Protein AF-A0A081CG62-F1 (afdb_monomer_lite)

InterPro domains:
  IPR000890 Aliphatic acid kinase, short-chain [PF00871] (14-369)
  IPR000890 Aliphatic acid kinase, short-chain [PR00471] (14-25)
  IPR000890 Aliphatic acid kinase, short-chain [PR00471] (187-200)
  IPR000890 Aliphatic acid kinase, short-chain [PR00471] (217-238)
  IPR000890 Aliphatic acid kinase, short-chain [PR00471] (344-360)
  IPR000890 Aliphatic acid kinase, short-chain [PTHR21060] (13-370)
  IPR004372 Acetate/propionate kinase [MF_00020] (1-429)
  IPR019587 Polyketide cyclase/dehydrase [PF10604] (436-576)
  IPR023393 START-like domain superfamily [G3DSA:3.30.530.20] (421-578)
  IPR023865 Aliphatic acid kinase, short-chain, conserved site [PS01075] (14-25)
  IPR023865 Aliphatic acid kinase, short-chain, conserved site [PS01076] (217-234)
  IPR043129 ATPase, nucleotide binding domain [SSF53067] (13-209)
  IPR043129 ATPase, nucleotide binding domain [SSF53067] (185-369)

Secondary structure (DSSP, 8-state):
--STTSS--PPPEEEEEEE-SSEEEEEEEETTTTEEEEEEEEEEETTEEEEEEEETTEEEEEEE--SS--HHHHHHHHHHHHHHS---EEEEEEEES--TT--S-EEE-SS-HHHHHHHHHHHHHSHHHHHHHHHHHHHHHH-GGGTT-EEEEEETTGGGGG--HHHHB-S--HHHHTT-SGGG--SB---S-HHHHHHHHHHHHHHHTS-GGG--EEEEE-SSS-EEEEEETTEEEEES--SSTTSSS--SS---S--TTGGGGSTTTT-B-TTS-BHHHHHHHHS-HHHHHHS-S-HHHHHHHTTS-SHHHHHHHHHHHHHHHHHHHHHHHHHHHHGGGT--SEEEEEHHHHHH-HHHHHHHHHHTTTSTT--S-TT--S-S------SSTTS--S-----EEE----S---TT----------------TTEEEEEEEESS-HHHHHHHHH-TTTHHHH-TTEEEEE-SS-STTPBPEEEE--TTS--EEE-PEEEEEETTEEEEEEEGGG-TTTSEEEEEEEEEEETTEEEEEEEEEEESTTHHHHHHHS-HHHHHHHHHHHHHHHHHHHHHHHTT-

Sequence (581 aa):
MQAEKSEKEGAAHVLCLNAGSSSLKFKVYATPELHTVLGGSVKLSDSGAKVCIRGESGVYEEEQEWDAISPGVLEHILAMMKRFEEVDIRTVVHRVVHGAHLSSGVAITKEDQHHLQTLEWLARFAPLHNGVSVSLIRACLASSLLRDCENVCCFDTHFHATIDEVRGRYLLDRGLAGSALPGGMEMRRWGFHGLSYEAVLHTLPAVLGRERAEVNAILCHLGAGSSVCAVVQGRSWDTSMGLTPLEGLPGATRSGTVDPVLVMHIPRANERQPSGVTHAEEVLNQHSGFKAVAGTSDFRTLVERRKTDSSEGKSAKLAFDMYVDRLVGFLGSYAAKMSARGGVHAVVFTGGIGEASHELHVALAHALDLSPLAPADIATKAREGCRQLGRGGLGLDESGSVPWLGCAYKLAPSPFDPVCETTTMSNANHPANRVISTSIDIAAPIEVVRSVLLDFASYPDWASFVTSISTSNLAVGSKLSVRIEPPGGTAMTMTPTVVLLDDRGFGWQGHLANWPGLFDGRHLFLLHQDADGTRLEHREEFGGVLYTPLMGWLGMGAKTKNGFEAFNQAIKSRAEEVARK

Foldseek 3Di:
DVPVPPPPPPFEKEKEWDDAWFKIWIWIATPDVRATAKTWMWGQDPQAIWTWIQGPLGIDIDGDRDPGQALVVVVVVLVVVVVSDVHNYAEYEFEAAAQAVPQFKDWDAPPNVLSLVLLVLVCLVCVNGRVNRSRNLVSLRVDPSNVNHTYIYDYQLNLVPPADPVQWFDPDDPCQQCPPGPSRGGQTFRAGPSVVLVLCLVPVCVLLVHDLQQAFAWEWAAAQQTKIFTDARNGTHHIQGIPDSQAAFFALQAAHDDDPCVCVVPVQQQDADPSRDGPSNCCRRHVHALCVQQVGSDLVVLVVLCVDPDPSVVSSVVRLVSRLVRVLVVVQVSQVVCVVRVGHQAYEFHHPCRQPPPVSVLSNLVVCCVDLARAPDNPDDDDDDPDSDDPPPVVDDDDGHHHYGHPPPDPPCRSNDDPDDDDDDDDDDDPPPFKQKDKDFAQFALVLLVVLVPPQVCCVVQVVFWPGWDWPDDDQQTWIWTWGHPVPDDIDTWTWGWHDDDSQWTWTKTDVVNDPQAKIKTWIWGWDDDPRHIMTMTMIGIGHDCSCCVCPVVVVSVVVNVSVVSNNVSSRVNSNVVRVD

Structure (mmCIF, N/CA/C/O backbone):
data_AF-A0A081CG62-F1
#
_entry.id   AF-A0A081CG62-F1
#
loop_
_atom_site.group_PDB
_atom_site.id
_atom_site.type_symbol
_atom_site.label_atom_id
_atom_site.label_alt_id
_atom_site.label_comp_id
_atom_site.label_asym_id
_atom_site.label_entity_id
_atom_site.label_seq_id
_atom_site.pdbx_PDB_ins_code
_atom_site.Cartn_x
_atom_site.Cartn_y
_atom_site.Cartn_z
_atom_site.occupancy
_atom_site.B_iso_or_equiv
_atom_site.auth_seq_id
_atom_site.auth_comp_id
_atom_site.auth_asym_id
_atom_site.auth_atom_id
_atom_site.pdbx_PDB_model_num
ATOM 1 N N . MET A 1 1 ? -50.302 -0.796 20.500 1.00 40.62 1 MET A N 1
ATOM 2 C CA . MET A 1 1 ? -49.456 -0.543 21.696 1.00 40.62 1 MET A CA 1
ATOM 3 C C . MET A 1 1 ? -48.314 -1.534 21.963 1.00 40.62 1 MET A C 1
ATOM 5 O O . MET A 1 1 ? -47.361 -1.090 22.586 1.00 40.62 1 MET A O 1
ATOM 9 N N . GLN A 1 2 ? -48.324 -2.811 21.535 1.00 32.75 2 GLN A N 1
ATOM 10 C CA . GLN A 1 2 ? -47.098 -3.654 21.575 1.00 32.75 2 GLN A CA 1
ATOM 11 C C . GLN A 1 2 ? -46.465 -3.932 20.196 1.00 32.75 2 GLN A C 1
ATOM 13 O O . GLN A 1 2 ? -45.308 -4.326 20.151 1.00 32.75 2 GLN A O 1
ATOM 18 N N . ALA A 1 3 ? -47.168 -3.662 19.089 1.00 32.75 3 ALA A N 1
ATOM 19 C CA . ALA A 1 3 ? -46.655 -3.866 17.727 1.00 32.75 3 ALA A CA 1
ATOM 20 C C . ALA A 1 3 ? -45.865 -2.670 17.144 1.00 32.75 3 ALA A C 1
ATOM 22 O O . ALA A 1 3 ? -45.115 -2.844 16.200 1.00 32.75 3 ALA A O 1
ATOM 23 N N . GLU A 1 4 ? -45.985 -1.467 17.715 1.00 33.16 4 GLU A N 1
ATOM 24 C CA . GLU A 1 4 ? -45.335 -0.235 17.206 1.00 33.16 4 GLU A CA 1
ATOM 25 C C . GLU A 1 4 ? -43.985 0.055 17.893 1.00 33.16 4 GLU A C 1
ATOM 27 O O . GLU A 1 4 ? -43.489 1.179 17.866 1.00 33.16 4 GLU A O 1
ATOM 32 N N . LYS A 1 5 ? -43.413 -0.936 18.592 1.00 31.22 5 LYS A N 1
ATOM 33 C CA . LYS A 1 5 ? -42.205 -0.758 19.418 1.00 31.22 5 LYS A CA 1
ATOM 34 C C . LYS A 1 5 ? -40.966 -1.511 18.922 1.00 31.22 5 LYS A C 1
ATOM 36 O O . LYS A 1 5 ? -39.942 -1.432 19.591 1.00 31.22 5 LYS A O 1
ATOM 41 N N . SER A 1 6 ? -41.045 -2.196 17.777 1.00 34.78 6 SER A N 1
ATOM 42 C CA . SER A 1 6 ? -39.924 -2.927 17.157 1.00 34.78 6 SER A CA 1
ATOM 43 C C . SER A 1 6 ? -39.394 -2.306 15.855 1.00 34.78 6 SER A C 1
ATOM 45 O O . SER A 1 6 ? -38.495 -2.873 15.255 1.00 34.78 6 SER A O 1
ATOM 47 N N . GLU A 1 7 ? -39.910 -1.152 15.416 1.00 33.97 7 GLU A N 1
ATOM 48 C CA . GLU A 1 7 ? -39.458 -0.456 14.188 1.00 33.97 7 GLU A CA 1
ATOM 49 C C . GLU A 1 7 ? -38.593 0.790 14.483 1.00 33.97 7 GLU A C 1
ATOM 51 O O . GLU A 1 7 ? -38.465 1.694 13.661 1.00 33.97 7 GLU A O 1
ATOM 56 N N . LYS A 1 8 ? -37.999 0.858 15.684 1.00 35.78 8 LYS A N 1
ATOM 57 C CA . LYS A 1 8 ? -37.011 1.881 16.079 1.00 35.78 8 LYS A CA 1
ATOM 58 C C . LYS A 1 8 ? -35.836 1.301 16.876 1.00 35.78 8 LYS A C 1
ATOM 60 O O . LYS A 1 8 ? -35.372 1.906 17.840 1.00 35.78 8 LYS A O 1
ATOM 65 N N . GLU A 1 9 ? -35.319 0.150 16.454 1.00 44.41 9 GLU A N 1
ATOM 66 C CA . GLU A 1 9 ? -33.879 -0.067 16.612 1.00 44.41 9 GLU A CA 1
ATOM 67 C C . GLU A 1 9 ? -33.196 0.839 15.582 1.00 44.41 9 GLU A C 1
ATOM 69 O O . GLU A 1 9 ? -33.335 0.638 14.377 1.00 44.41 9 GLU A O 1
ATOM 74 N N . GLY A 1 10 ? -32.569 1.921 16.054 1.00 53.75 10 GLY A N 1
ATOM 75 C CA . GLY A 1 10 ? -31.819 2.825 15.183 1.00 53.75 10 GLY A CA 1
ATOM 76 C C . GLY A 1 10 ? -30.677 2.073 14.504 1.00 53.75 10 GLY A C 1
ATOM 77 O O . GLY A 1 10 ? -30.112 1.154 15.098 1.00 53.75 10 GLY A O 1
ATOM 78 N N . ALA A 1 11 ? -30.344 2.453 13.268 1.00 65.25 11 ALA A N 1
ATOM 79 C CA . ALA A 1 11 ? -29.265 1.815 12.523 1.00 65.25 11 ALA A CA 1
ATOM 80 C C . ALA A 1 11 ? -27.976 1.817 13.362 1.00 65.25 11 ALA A C 1
ATOM 82 O O . ALA A 1 11 ? -27.499 2.870 13.788 1.00 65.25 11 ALA A O 1
ATOM 83 N N . ALA A 1 12 ? -27.424 0.634 13.629 1.00 89.38 12 ALA A N 1
ATOM 84 C CA . ALA A 1 12 ? -26.173 0.512 14.362 1.00 89.38 12 ALA A CA 1
ATOM 85 C C . ALA A 1 12 ? -25.003 0.861 13.434 1.00 89.38 12 ALA A C 1
ATOM 87 O O . ALA A 1 12 ? -24.984 0.469 12.263 1.00 89.38 12 ALA A O 1
ATOM 88 N N . HIS A 1 13 ? -24.016 1.586 13.955 1.00 94.00 13 HIS A N 1
ATOM 89 C CA . HIS A 1 13 ? -22.908 2.105 13.162 1.00 94.00 13 HIS A CA 1
ATOM 90 C C . HIS A 1 13 ? -21.556 1.483 13.535 1.00 94.00 13 HIS A C 1
ATOM 92 O O . HIS A 1 13 ? -21.246 1.264 14.710 1.00 94.00 13 HIS A O 1
ATOM 98 N N . VAL A 1 14 ? -20.714 1.275 12.520 1.00 95.50 14 VAL A N 1
ATOM 99 C CA . VAL A 1 14 ? -19.318 0.836 12.652 1.00 95.50 14 VAL A CA 1
ATOM 100 C C . VAL A 1 14 ? -18.387 2.004 12.342 1.00 95.50 14 VAL A C 1
ATOM 102 O O . VAL A 1 14 ? -18.371 2.501 11.217 1.00 95.50 14 VAL A O 1
ATOM 105 N N . LEU A 1 15 ? -17.583 2.425 13.318 1.00 96.06 15 LEU A N 1
ATOM 106 C CA . LEU A 1 15 ? -16.520 3.419 13.152 1.00 96.06 15 LEU A CA 1
ATOM 107 C C . LEU A 1 15 ? -15.195 2.721 12.827 1.00 96.06 15 LEU A C 1
ATOM 109 O O . LEU A 1 15 ? -14.608 2.070 13.684 1.00 96.06 15 LEU A O 1
ATOM 113 N N . CYS A 1 16 ? -14.675 2.891 11.616 1.00 96.06 16 CYS A N 1
ATOM 114 C CA . CYS A 1 16 ? -13.342 2.422 11.244 1.00 96.06 16 CYS A CA 1
ATOM 115 C C . CYS A 1 16 ? -12.298 3.526 11.461 1.00 96.06 16 CYS A C 1
ATOM 117 O O . CYS A 1 16 ? -12.430 4.611 10.895 1.00 96.06 16 CYS A O 1
ATOM 119 N N . LEU A 1 17 ? -11.237 3.234 12.217 1.00 96.12 17 LEU A N 1
ATOM 120 C CA . LEU A 1 17 ? -10.113 4.123 12.523 1.00 96.12 17 LEU A CA 1
ATOM 121 C C . LEU A 1 17 ? -8.812 3.625 11.880 1.00 96.12 17 LEU A C 1
ATOM 123 O O . LEU A 1 17 ? -8.411 2.469 12.028 1.00 96.12 17 LEU A O 1
ATOM 127 N N . ASN A 1 18 ? -8.105 4.532 11.207 1.00 93.00 18 ASN A N 1
ATOM 128 C CA . ASN A 1 18 ? -6.777 4.308 10.648 1.00 93.00 18 ASN A CA 1
ATOM 129 C C . ASN A 1 18 ? -5.833 5.420 11.120 1.00 93.00 18 ASN A C 1
ATOM 131 O O . ASN A 1 18 ? -5.829 6.526 10.573 1.00 93.00 18 ASN A O 1
ATOM 135 N N . ALA A 1 19 ? -5.057 5.115 12.159 1.00 91.38 19 ALA A N 1
ATOM 136 C CA . ALA A 1 19 ? -4.140 6.045 12.801 1.00 91.38 19 ALA A CA 1
ATOM 137 C C . ALA A 1 19 ? -2.700 5.865 12.295 1.00 91.38 19 ALA A C 1
ATOM 139 O O . ALA A 1 19 ? -2.172 4.753 12.258 1.00 91.38 19 ALA A O 1
ATOM 140 N N . GLY A 1 20 ? -2.052 6.972 11.949 1.00 86.31 20 GLY A N 1
ATOM 141 C CA . GLY A 1 20 ? -0.613 7.078 11.724 1.00 86.31 20 GLY A CA 1
ATOM 142 C C . GLY A 1 20 ? -0.034 8.259 12.504 1.00 86.31 20 GLY A C 1
ATOM 143 O O . GLY A 1 20 ? -0.771 9.032 13.110 1.00 86.31 20 GLY A O 1
ATOM 144 N N . SER A 1 21 ? 1.289 8.426 12.473 1.00 82.19 21 SER A N 1
ATOM 145 C CA . SER A 1 21 ? 1.975 9.508 13.200 1.00 82.19 21 SER A CA 1
ATOM 146 C C . SER A 1 21 ? 1.531 10.914 12.782 1.00 82.19 21 SER A C 1
ATOM 148 O O . SER A 1 21 ? 1.412 11.782 13.636 1.00 82.19 21 SER A O 1
ATOM 150 N N . SER A 1 22 ? 1.252 11.129 11.491 1.00 82.94 22 SER A N 1
ATOM 151 C CA . SER A 1 22 ? 0.883 12.436 10.921 1.00 82.94 22 SER A CA 1
ATOM 152 C C . SER A 1 22 ? -0.586 12.572 10.501 1.00 82.94 22 SER A C 1
ATOM 154 O O . SER A 1 22 ? -0.977 13.606 9.961 1.00 82.94 22 SER A O 1
ATOM 156 N N . SER A 1 23 ? -1.419 11.542 10.687 1.00 90.19 23 SER A N 1
ATOM 157 C CA . SER A 1 23 ? -2.851 11.636 10.369 1.00 90.19 23 SER A CA 1
ATOM 158 C C . SER A 1 23 ? -3.698 10.570 11.056 1.00 90.19 23 SER A C 1
ATOM 160 O O . SER A 1 23 ? -3.261 9.435 11.244 1.00 90.19 23 SER A O 1
ATOM 162 N N . LEU A 1 24 ? -4.945 10.925 11.355 1.00 94.56 24 LEU A N 1
ATOM 163 C CA . LEU A 1 24 ? -6.008 10.003 11.747 1.00 94.56 24 LEU A CA 1
ATOM 164 C C . LEU A 1 24 ? -7.084 10.044 10.666 1.00 94.56 24 LEU A C 1
ATOM 166 O O . LEU A 1 24 ? -7.708 11.081 10.473 1.00 94.56 24 LEU A O 1
ATOM 170 N N . LYS A 1 25 ? -7.308 8.940 9.953 1.00 93.12 25 LYS A N 1
ATOM 171 C CA . LYS A 1 25 ? -8.420 8.803 9.000 1.00 93.12 25 LYS A CA 1
ATOM 172 C C . LYS A 1 25 ? -9.523 7.963 9.620 1.00 93.12 25 LYS A C 1
ATOM 174 O O . LYS A 1 25 ? -9.226 6.977 10.294 1.00 93.12 25 LYS A O 1
ATOM 179 N N . PHE A 1 26 ? -10.773 8.312 9.345 1.00 94.81 26 PHE A N 1
ATOM 180 C CA . PHE A 1 26 ? -11.920 7.571 9.847 1.00 94.81 26 PHE A CA 1
ATOM 181 C C . PHE A 1 26 ? -13.087 7.548 8.858 1.00 94.81 26 PHE A C 1
ATOM 183 O O . PHE A 1 26 ? -13.225 8.434 8.014 1.00 94.81 26 PHE A O 1
ATOM 190 N N . LYS A 1 27 ? -13.921 6.514 8.966 1.00 93.06 27 LYS A N 1
ATOM 191 C CA . LYS A 1 27 ? -15.217 6.398 8.283 1.00 93.06 27 LYS A CA 1
ATOM 192 C C . LYS A 1 27 ? -16.225 5.743 9.216 1.00 93.06 27 LYS A C 1
A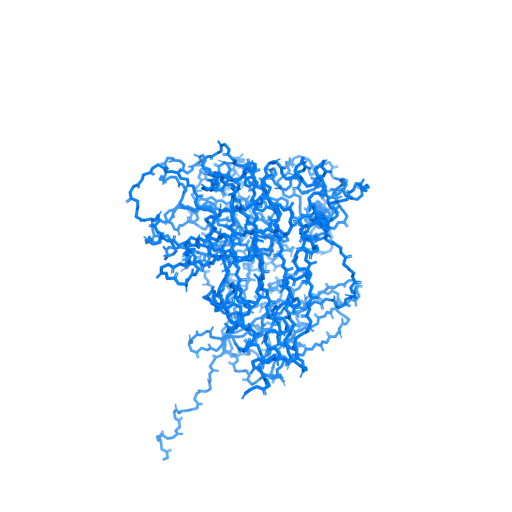TOM 194 O O . LYS A 1 27 ? -15.847 4.864 9.987 1.00 93.06 27 LYS A O 1
ATOM 199 N N . VAL A 1 28 ? -17.485 6.146 9.116 1.00 94.44 28 VAL A N 1
ATOM 200 C CA . VAL A 1 28 ? -18.612 5.462 9.750 1.00 94.44 28 VAL A CA 1
ATOM 201 C C . VAL A 1 28 ? -19.467 4.812 8.677 1.00 94.44 28 VAL A C 1
ATOM 203 O O . VAL A 1 28 ? -19.790 5.440 7.667 1.00 94.44 28 VAL A O 1
ATOM 206 N N . TYR A 1 29 ? -19.841 3.564 8.922 1.00 91.50 29 TYR A N 1
ATOM 207 C CA . TYR A 1 29 ? -20.733 2.789 8.074 1.00 91.50 29 TYR A CA 1
ATOM 208 C C . TYR A 1 29 ? -21.985 2.399 8.858 1.00 91.50 29 TYR A C 1
ATOM 210 O O . TYR A 1 29 ? -21.870 1.991 10.015 1.00 91.50 29 TYR A O 1
ATOM 218 N N . ALA A 1 30 ? -23.159 2.503 8.241 1.00 91.50 30 ALA A N 1
ATOM 219 C CA . ALA A 1 30 ? -24.391 1.948 8.793 1.00 91.50 30 ALA A CA 1
ATOM 220 C C . ALA A 1 30 ? -24.476 0.445 8.494 1.00 91.50 30 ALA A C 1
ATOM 222 O O . ALA A 1 30 ? -24.034 -0.023 7.441 1.00 91.50 30 ALA A O 1
ATOM 223 N N . THR A 1 31 ? -25.028 -0.318 9.432 1.00 87.75 31 THR A N 1
ATOM 224 C CA . THR A 1 31 ? -25.212 -1.772 9.314 1.00 87.75 31 THR A CA 1
ATOM 225 C C . THR A 1 31 ? -26.667 -2.123 8.980 1.00 87.75 31 THR A C 1
ATOM 227 O O . THR A 1 31 ? -27.560 -1.373 9.377 1.00 87.75 31 THR A O 1
ATOM 230 N N . PRO A 1 32 ? -26.922 -3.261 8.299 1.00 86.44 32 PRO A N 1
ATOM 231 C CA . PRO A 1 32 ? -25.956 -4.283 7.870 1.00 86.44 32 PRO A CA 1
ATOM 232 C C . PRO A 1 32 ? -25.271 -4.037 6.512 1.00 86.44 32 PRO A C 1
ATOM 234 O O . PRO A 1 32 ? -24.271 -4.693 6.237 1.00 86.44 32 PRO A O 1
ATOM 237 N N . GLU A 1 33 ? -25.742 -3.114 5.668 1.00 83.69 33 GLU A N 1
ATOM 238 C CA . GLU A 1 33 ? -25.272 -2.980 4.273 1.00 83.69 33 GLU A CA 1
ATOM 239 C C . GLU A 1 33 ? -23.871 -2.357 4.123 1.00 83.69 33 GLU A C 1
ATOM 241 O O . GLU A 1 33 ? -23.306 -2.377 3.029 1.00 83.69 33 GLU A O 1
ATOM 246 N N . LEU A 1 34 ? -23.309 -1.790 5.196 1.00 85.44 34 LEU A N 1
ATOM 247 C CA . LEU A 1 34 ? -22.020 -1.090 5.214 1.00 85.44 34 LEU A CA 1
ATOM 248 C C . LEU A 1 34 ? -21.930 0.062 4.195 1.00 85.44 34 LEU A C 1
ATOM 250 O O . LEU A 1 34 ? -20.874 0.319 3.609 1.00 85.44 34 LEU A O 1
ATOM 254 N N . HIS A 1 35 ? -23.023 0.807 4.015 1.00 82.88 35 HIS A N 1
ATOM 255 C CA . HIS A 1 35 ? -22.980 2.079 3.294 1.00 82.88 35 HIS A CA 1
ATOM 256 C C . HIS A 1 35 ? -22.334 3.163 4.175 1.00 82.88 35 HIS A C 1
ATOM 258 O O . HIS A 1 35 ? -22.508 3.179 5.394 1.00 82.88 35 HIS A O 1
ATOM 264 N N . THR A 1 36 ? -21.522 4.044 3.581 1.00 85.25 36 THR A N 1
ATOM 265 C CA . THR A 1 36 ? -20.808 5.093 4.331 1.00 85.25 36 THR A CA 1
ATOM 266 C C . THR A 1 36 ? -21.767 6.215 4.715 1.00 85.25 36 THR A C 1
ATOM 268 O O . THR A 1 36 ? -22.343 6.828 3.824 1.00 85.25 36 THR A O 1
ATOM 271 N N . VAL A 1 37 ? -21.868 6.510 6.012 1.00 89.44 37 VAL A N 1
ATOM 272 C CA . VAL A 1 37 ? -22.670 7.613 6.577 1.00 89.44 37 VAL A CA 1
ATOM 273 C C . VAL A 1 37 ? -21.837 8.886 6.713 1.00 89.44 37 VAL A C 1
ATOM 275 O O . VAL A 1 37 ? -22.296 9.975 6.392 1.00 89.44 37 VAL A O 1
ATOM 278 N N . LEU A 1 38 ? -20.582 8.754 7.153 1.00 91.38 38 LEU A N 1
ATOM 279 C CA . LEU A 1 38 ? -19.636 9.869 7.181 1.00 91.38 38 LEU A CA 1
ATOM 280 C C . LEU A 1 38 ? -18.193 9.396 6.999 1.00 91.38 38 LEU A C 1
ATOM 282 O O . LEU A 1 38 ? -17.846 8.239 7.252 1.00 91.38 38 LEU A O 1
ATOM 286 N N . GLY A 1 39 ? -17.330 10.313 6.587 1.00 89.75 39 GLY A N 1
ATOM 287 C CA . GLY A 1 39 ? -15.897 10.110 6.438 1.00 89.75 39 GLY A CA 1
ATOM 288 C C . GLY A 1 39 ? -15.131 11.343 6.887 1.00 89.75 39 GLY A C 1
ATOM 289 O O . GLY A 1 39 ? -15.643 12.459 6.844 1.00 89.75 39 GLY A O 1
ATOM 290 N N . GLY A 1 40 ? -13.896 11.161 7.337 1.00 91.38 40 GLY A N 1
ATOM 291 C CA . GLY A 1 40 ? -13.096 12.285 7.791 1.00 91.38 40 GLY A CA 1
ATOM 292 C C . GLY A 1 40 ? -11.620 11.981 7.967 1.00 91.38 40 GLY A C 1
ATOM 293 O O . GLY A 1 40 ? -11.150 10.840 7.874 1.00 91.38 40 GLY A O 1
ATOM 294 N N . SER A 1 41 ? -10.865 13.047 8.197 1.00 93.56 41 SER A N 1
ATOM 295 C CA . SER A 1 41 ? -9.453 12.960 8.534 1.00 93.56 41 SER A CA 1
ATOM 296 C C . SER A 1 41 ? -8.984 14.142 9.367 1.00 93.56 41 SER A C 1
ATOM 298 O O . SER A 1 41 ? -9.328 15.282 9.061 1.00 93.56 41 SER A O 1
ATOM 300 N N . VAL A 1 42 ? -8.094 13.865 10.313 1.00 95.00 42 VAL A N 1
ATOM 301 C CA . VAL A 1 42 ? -7.157 14.837 10.878 1.00 95.00 42 VAL A CA 1
ATOM 302 C C . VAL A 1 42 ? -5.827 14.670 10.152 1.00 95.00 42 VAL A C 1
ATOM 304 O O . VAL A 1 42 ? -5.327 13.546 10.044 1.00 95.00 42 VAL A O 1
ATOM 307 N N . LYS A 1 43 ? -5.253 15.760 9.644 1.00 91.44 43 LYS A N 1
ATOM 308 C CA . LYS A 1 43 ? -3.924 15.789 9.015 1.00 91.44 43 LYS A CA 1
ATOM 309 C C . LYS A 1 43 ? -3.048 16.789 9.756 1.00 91.44 43 LYS A C 1
ATOM 311 O O . LYS A 1 43 ? -3.438 17.945 9.878 1.00 91.44 43 LYS A O 1
ATOM 316 N N . LEU A 1 44 ? -1.885 16.344 10.220 1.00 88.00 44 LEU A N 1
ATOM 317 C CA . LEU A 1 44 ? -0.887 17.203 10.851 1.00 88.00 44 LEU A CA 1
ATOM 318 C C . LEU A 1 44 ? 0.021 17.843 9.797 1.00 88.00 44 LEU A C 1
ATOM 320 O O . LEU A 1 44 ? 0.274 17.264 8.736 1.00 88.00 44 LEU A O 1
ATOM 324 N N . SER A 1 45 ? 0.517 19.030 10.117 1.00 83.69 45 SER A N 1
ATOM 325 C CA . SER A 1 45 ? 1.394 19.867 9.304 1.00 83.69 45 SER A CA 1
ATOM 326 C C . SER A 1 45 ? 2.277 20.725 10.213 1.00 83.69 45 SER A C 1
ATOM 328 O O . SER A 1 45 ? 2.015 20.836 11.410 1.00 83.69 45 SER A O 1
ATOM 330 N N . ASP A 1 46 ? 3.290 21.382 9.649 1.00 76.62 46 ASP A N 1
ATOM 331 C CA . ASP A 1 46 ? 4.179 22.274 10.411 1.00 76.62 46 ASP A CA 1
ATOM 332 C C . ASP A 1 46 ? 3.440 23.502 10.997 1.00 76.62 46 ASP A C 1
ATOM 334 O O . ASP A 1 46 ? 3.948 24.158 11.903 1.00 76.62 46 ASP A O 1
ATOM 338 N N . SER A 1 47 ? 2.232 23.804 10.501 1.00 80.12 47 SER A N 1
ATOM 339 C CA . SER A 1 47 ? 1.343 24.880 10.964 1.00 80.12 47 SER A CA 1
ATOM 340 C C . SER A 1 47 ? 0.170 24.386 11.828 1.00 80.12 47 SER A C 1
ATOM 342 O O . SER A 1 47 ? -0.831 25.085 11.945 1.00 80.12 47 SER A O 1
ATOM 344 N N . GLY A 1 48 ? 0.257 23.178 12.399 1.00 90.06 48 GLY A N 1
ATOM 345 C CA . GLY A 1 48 ? -0.806 22.560 13.202 1.00 90.06 48 GLY A CA 1
ATOM 346 C C . GLY A 1 48 ? -1.589 21.491 12.437 1.00 90.06 48 GLY A C 1
ATOM 347 O O . GLY A 1 48 ? -1.062 20.823 11.544 1.00 90.06 48 GLY A O 1
ATOM 348 N N . ALA A 1 49 ? -2.860 21.305 12.777 1.00 92.56 49 ALA A N 1
ATOM 349 C CA . ALA A 1 49 ? -3.704 20.225 12.287 1.00 92.56 49 ALA A CA 1
ATOM 350 C C . ALA A 1 49 ? -4.939 20.740 11.542 1.00 92.56 49 ALA A C 1
ATOM 352 O O . ALA A 1 49 ? -5.661 21.597 12.042 1.00 92.56 49 ALA A O 1
ATOM 353 N N . LYS A 1 50 ? -5.240 20.141 10.384 1.00 93.88 50 LYS A N 1
ATOM 354 C CA . LYS A 1 50 ? -6.523 20.331 9.699 1.00 93.88 50 LYS A CA 1
ATOM 355 C C . LYS A 1 50 ? -7.444 19.143 9.947 1.00 93.88 50 LYS A C 1
ATOM 357 O O . LYS A 1 50 ? -7.107 18.004 9.605 1.00 93.88 50 LYS A O 1
ATOM 362 N N . VAL A 1 51 ? -8.616 19.427 10.500 1.00 94.25 51 VAL A N 1
ATOM 363 C CA . VAL A 1 51 ? -9.749 18.511 10.638 1.00 94.25 51 VAL A CA 1
ATOM 364 C C . VAL A 1 51 ? -10.677 18.698 9.439 1.00 94.25 51 VAL A C 1
ATOM 366 O O . VAL A 1 51 ? -10.984 19.817 9.034 1.00 94.25 51 VAL A O 1
ATOM 369 N N . CYS A 1 52 ? -11.133 17.590 8.865 1.00 93.19 52 CYS A N 1
ATOM 370 C CA . CYS A 1 52 ? -12.170 17.563 7.840 1.00 93.19 52 CYS A CA 1
ATOM 371 C C . CYS A 1 52 ? -13.119 16.400 8.143 1.00 93.19 52 CYS A C 1
ATOM 373 O O . CYS A 1 52 ? -12.661 15.266 8.312 1.00 93.19 52 CYS A O 1
ATOM 375 N N . ILE A 1 53 ? -14.420 16.676 8.213 1.00 92.69 53 ILE A N 1
ATOM 376 C CA . ILE A 1 53 ? -15.497 15.689 8.363 1.00 92.69 53 ILE A CA 1
ATOM 377 C C . ILE A 1 53 ? -16.503 15.942 7.246 1.00 92.69 53 ILE A C 1
ATOM 379 O O . ILE A 1 53 ? -16.793 17.089 6.912 1.00 92.69 53 ILE A O 1
ATOM 383 N N . ARG A 1 54 ? -17.032 14.880 6.646 1.00 87.69 54 ARG A N 1
ATOM 384 C CA . ARG A 1 54 ? -18.049 14.970 5.606 1.00 87.69 54 ARG A CA 1
ATOM 385 C C . ARG A 1 54 ? -19.114 13.897 5.816 1.00 87.69 54 ARG A C 1
ATOM 387 O O . ARG A 1 54 ? -18.766 12.751 6.088 1.00 87.69 54 ARG A O 1
ATOM 394 N N . GLY A 1 55 ? -20.373 14.288 5.683 1.00 87.56 55 GLY A N 1
ATOM 395 C CA . GLY A 1 55 ? -21.583 13.491 5.912 1.00 87.56 55 GLY A CA 1
ATOM 396 C C . GLY A 1 55 ? -22.739 14.062 5.085 1.00 87.56 55 GLY A C 1
ATOM 397 O O . GLY A 1 55 ? -22.526 15.000 4.308 1.00 87.56 55 GLY A O 1
ATOM 398 N N . GLU A 1 56 ? -23.942 13.504 5.200 1.00 82.44 56 GLU A N 1
ATOM 399 C CA . GLU A 1 56 ? -25.130 13.979 4.471 1.00 82.44 56 GLU A CA 1
ATOM 400 C C . GLU A 1 56 ? -25.436 15.457 4.768 1.00 82.44 56 GLU A C 1
ATOM 402 O O . GLU A 1 56 ? -25.812 16.211 3.869 1.00 82.44 56 GLU A O 1
ATOM 407 N N . SER A 1 57 ? -25.142 15.897 5.992 1.00 82.75 57 SER A N 1
ATOM 408 C CA . SER A 1 57 ? -25.229 17.278 6.473 1.00 82.75 57 SER A CA 1
ATOM 409 C C . SER A 1 57 ? -24.174 18.232 5.871 1.00 82.75 57 SER A C 1
ATOM 411 O O . SER A 1 57 ? -24.196 19.433 6.146 1.00 82.75 57 SER A O 1
ATOM 413 N N . GLY A 1 58 ? -23.256 17.741 5.025 1.00 86.31 58 GLY A N 1
ATOM 414 C CA . GLY A 1 58 ? -22.322 18.546 4.228 1.00 86.31 58 GLY A CA 1
ATOM 415 C C . GLY A 1 58 ? -20.844 18.328 4.570 1.00 86.31 58 GLY A C 1
ATOM 416 O O . GLY A 1 58 ? -20.396 17.202 4.780 1.00 86.31 58 GLY A O 1
ATOM 417 N N . VAL A 1 59 ? -20.066 19.417 4.613 1.00 88.88 59 VAL A N 1
ATOM 418 C CA . VAL A 1 59 ? -18.636 19.417 4.981 1.00 88.88 59 VAL A CA 1
ATOM 419 C C . VAL A 1 59 ? -18.420 20.272 6.231 1.00 88.88 59 VAL A C 1
ATOM 421 O O . VAL A 1 59 ? -18.845 21.425 6.270 1.00 88.88 59 VAL A O 1
ATOM 424 N N . TYR A 1 60 ? -17.696 19.738 7.209 1.00 89.38 60 TYR A N 1
ATOM 425 C CA . TYR A 1 60 ? -17.109 20.480 8.320 1.00 89.38 60 TYR A CA 1
ATOM 426 C C . TYR A 1 60 ? -15.588 20.521 8.158 1.00 89.38 60 TYR A C 1
ATOM 428 O O . TYR A 1 60 ? -14.951 19.480 7.977 1.00 89.38 60 TYR A O 1
ATOM 436 N N . GLU A 1 61 ? -15.001 21.712 8.247 1.00 93.00 61 GLU A N 1
ATOM 437 C CA . GLU A 1 61 ? -13.553 21.904 8.303 1.00 93.00 61 GLU A CA 1
ATOM 438 C C . GLU A 1 61 ? -13.187 22.794 9.490 1.00 93.00 61 GLU A C 1
ATOM 440 O O . GLU A 1 61 ? -13.914 23.726 9.831 1.00 93.00 61 GLU A O 1
ATOM 445 N N . GLU A 1 62 ? -12.053 22.493 10.113 1.00 92.88 62 GLU A N 1
ATOM 446 C CA . GLU A 1 62 ? -11.554 23.178 11.302 1.00 92.88 62 GLU A CA 1
ATOM 447 C C . GLU A 1 62 ? -10.021 23.096 11.324 1.00 92.88 62 GLU A C 1
ATOM 449 O O . GLU A 1 62 ? -9.433 22.086 10.925 1.00 92.88 62 GLU A O 1
ATOM 454 N N . GLU A 1 63 ? -9.373 24.163 11.785 1.00 93.62 63 GLU A N 1
ATOM 455 C CA . GLU A 1 63 ? -7.932 24.207 12.039 1.00 93.62 63 GLU A CA 1
ATOM 456 C C . GLU A 1 63 ? -7.689 24.190 13.553 1.00 93.62 63 GLU A C 1
ATOM 458 O O . GLU A 1 63 ? -8.419 24.822 14.317 1.00 93.62 63 GLU A O 1
ATOM 463 N N . GLN A 1 64 ? -6.693 23.418 13.985 1.00 93.81 64 GLN A N 1
ATOM 464 C CA . GLN A 1 64 ? -6.397 23.124 15.387 1.00 93.81 64 GLN A CA 1
ATOM 465 C C . GLN A 1 64 ? -4.888 23.157 15.642 1.00 93.81 64 GLN A C 1
ATOM 467 O O . GLN A 1 64 ? -4.095 22.721 14.809 1.00 93.81 64 GLN A O 1
ATOM 472 N N . GLU A 1 65 ? -4.471 23.605 16.823 1.00 93.31 65 GLU A N 1
ATOM 473 C CA . GLU A 1 65 ? -3.056 23.654 17.218 1.00 93.31 65 GLU A CA 1
ATOM 474 C C . GLU A 1 65 ? -2.603 22.310 17.822 1.00 93.31 65 GLU A C 1
ATOM 476 O O . GLU A 1 65 ? -2.256 22.214 18.999 1.00 93.31 65 GLU A O 1
ATOM 481 N N . TRP A 1 66 ? -2.638 21.239 17.019 1.00 94.00 66 TRP A N 1
ATOM 482 C CA . TRP A 1 66 ? -2.141 19.913 17.415 1.00 94.00 66 TRP A CA 1
ATOM 483 C C . TRP A 1 66 ? -0.860 19.534 16.669 1.00 94.00 66 TRP A C 1
ATOM 485 O O . TRP A 1 66 ? -0.783 19.631 15.445 1.00 94.00 66 TRP A O 1
ATOM 495 N N . ASP A 1 67 ? 0.115 19.028 17.422 1.00 89.06 67 ASP A N 1
ATOM 496 C CA . ASP A 1 67 ? 1.423 18.547 16.965 1.00 89.06 67 ASP A CA 1
ATOM 497 C C . ASP A 1 67 ? 1.492 17.013 16.815 1.00 89.06 67 ASP A C 1
ATOM 499 O O . ASP A 1 67 ? 2.358 16.490 16.111 1.00 89.06 67 ASP A O 1
ATOM 503 N N . ALA A 1 68 ? 0.564 16.281 17.443 1.00 90.81 68 ALA A N 1
ATOM 504 C CA . ALA A 1 68 ? 0.501 14.823 17.436 1.00 90.81 68 ALA A CA 1
ATOM 505 C C . ALA A 1 68 ? -0.941 14.282 17.420 1.00 90.81 68 ALA A C 1
ATOM 507 O O . ALA A 1 68 ? -1.856 14.836 18.032 1.00 90.81 68 ALA A O 1
ATOM 508 N N . ILE A 1 69 ? -1.141 13.122 16.781 1.00 93.50 69 ILE A N 1
ATOM 509 C CA . ILE A 1 69 ? -2.387 12.356 16.900 1.00 93.50 69 ILE A CA 1
ATOM 510 C C . ILE A 1 69 ? -2.422 11.715 18.292 1.00 93.50 69 ILE A C 1
ATOM 512 O O . ILE A 1 69 ? -1.588 10.869 18.617 1.00 93.50 69 ILE A O 1
ATOM 516 N N . SER A 1 70 ? -3.392 12.117 19.112 1.00 94.38 70 SER A N 1
ATOM 517 C CA . SER A 1 70 ? -3.471 11.770 20.535 1.00 94.38 70 SER A CA 1
ATOM 518 C C . SER A 1 70 ? -4.890 11.349 20.957 1.00 94.38 70 SER A C 1
ATOM 520 O O . SER A 1 70 ? -5.843 11.553 20.200 1.00 94.38 70 SER A O 1
ATOM 522 N N . PRO A 1 71 ? -5.075 10.794 22.171 1.00 95.06 71 PRO A N 1
ATOM 523 C CA . PRO A 1 71 ? -6.401 10.548 22.741 1.00 95.06 71 PRO A CA 1
ATOM 524 C C . PRO A 1 71 ? -7.332 11.771 22.716 1.00 95.06 71 PRO A C 1
ATOM 526 O O . PRO A 1 71 ? -8.506 11.620 22.396 1.00 95.06 71 PRO A O 1
ATOM 529 N N . GLY A 1 72 ? -6.812 12.982 22.958 1.00 94.62 72 GLY A N 1
ATOM 530 C CA . GLY A 1 72 ? -7.609 14.215 22.909 1.00 94.62 72 GLY A CA 1
ATOM 531 C C . GLY A 1 72 ? -8.110 14.554 21.500 1.00 94.62 72 GLY A C 1
ATOM 532 O O . GLY A 1 72 ? -9.254 14.971 21.339 1.00 94.62 72 GLY A O 1
ATOM 533 N N . VAL A 1 73 ? -7.301 14.282 20.467 1.00 94.88 73 VAL A N 1
ATOM 534 C CA . VAL A 1 73 ? -7.722 14.400 19.057 1.00 94.88 73 VAL A CA 1
ATOM 535 C C . VAL A 1 73 ? -8.894 13.460 18.772 1.00 94.88 73 VAL A C 1
ATOM 537 O O . VAL A 1 73 ? -9.881 13.860 18.161 1.00 94.88 73 VAL A O 1
ATOM 540 N N . LEU A 1 74 ? -8.812 12.211 19.236 1.00 95.38 74 LEU A N 1
ATOM 541 C CA . LEU A 1 74 ? -9.891 11.238 19.080 1.00 95.38 74 LEU A CA 1
ATOM 542 C C . LEU A 1 74 ? -11.167 11.669 19.823 1.00 95.38 74 LEU A C 1
ATOM 544 O O . LEU A 1 74 ? -12.246 11.591 19.245 1.00 95.38 74 LEU A O 1
ATOM 548 N N . GLU A 1 75 ? -11.066 12.132 21.071 1.00 94.12 75 GLU A N 1
ATOM 549 C CA . GLU A 1 75 ? -12.224 12.606 21.843 1.00 94.12 75 GLU A CA 1
ATOM 550 C C . GLU A 1 75 ? -12.922 13.793 21.169 1.00 94.12 75 GLU A C 1
ATOM 552 O O . GLU A 1 75 ? -14.150 13.788 21.049 1.00 94.12 75 GLU A O 1
ATOM 557 N N . HIS A 1 76 ? -12.153 14.758 20.650 1.00 94.31 76 HIS A N 1
ATOM 558 C CA . HIS A 1 76 ? -12.684 15.875 19.864 1.00 94.31 76 HIS A CA 1
ATOM 559 C C . HIS A 1 76 ? -13.419 15.391 18.612 1.00 94.31 76 HIS A C 1
ATOM 561 O O . HIS A 1 76 ? -14.552 15.799 18.364 1.00 94.31 76 HIS A O 1
ATOM 567 N N . ILE A 1 77 ? -12.824 14.466 17.853 1.00 94.19 77 ILE A N 1
ATOM 568 C CA . ILE A 1 77 ? -13.446 13.899 16.650 1.00 94.19 77 ILE A CA 1
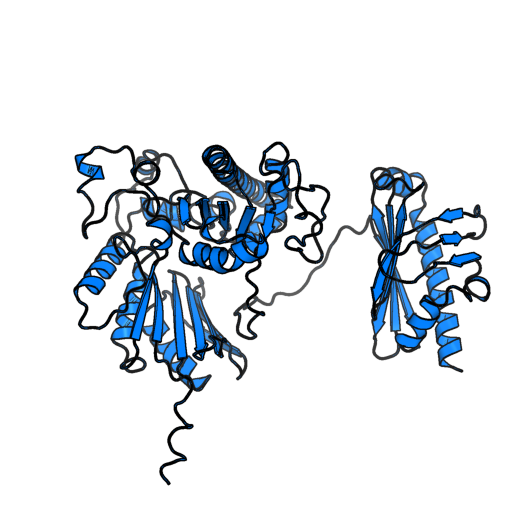ATOM 569 C C . ILE A 1 77 ? -14.736 13.140 16.981 1.00 94.19 77 ILE A C 1
ATOM 571 O O . ILE A 1 77 ? -15.741 13.346 16.305 1.00 94.19 77 ILE A O 1
ATOM 575 N N . LEU A 1 78 ? -14.763 12.328 18.041 1.00 93.19 78 LEU A N 1
ATOM 576 C CA . LEU A 1 78 ? -15.974 11.623 18.480 1.00 93.19 78 LEU A CA 1
ATOM 577 C C . LEU A 1 78 ? -17.087 12.592 18.906 1.00 93.19 78 LEU A C 1
ATOM 579 O O . LEU A 1 78 ? -18.256 12.366 18.586 1.00 93.19 78 LEU A O 1
ATOM 583 N N . ALA A 1 79 ? -16.735 13.676 19.602 1.00 91.81 79 ALA A N 1
ATOM 584 C CA . ALA A 1 79 ? -17.679 14.719 19.986 1.00 91.81 79 ALA A CA 1
ATOM 585 C C . ALA A 1 79 ? -18.208 15.491 18.765 1.00 91.81 79 ALA A C 1
ATOM 587 O O . ALA A 1 79 ? -19.409 15.744 18.675 1.00 91.81 79 ALA A O 1
ATOM 588 N N . MET A 1 80 ? -17.340 15.828 17.807 1.00 90.56 80 MET A N 1
ATOM 589 C CA . MET A 1 80 ? -17.730 16.529 16.584 1.00 90.56 80 MET A CA 1
ATOM 590 C C . MET A 1 80 ? -18.572 15.660 15.652 1.00 90.56 80 MET A C 1
ATOM 592 O O . MET A 1 80 ? -19.576 16.143 15.142 1.00 90.56 80 MET A O 1
ATOM 596 N N . MET A 1 81 ? -18.252 14.373 15.498 1.00 89.75 81 MET A N 1
ATOM 597 C CA . MET A 1 81 ? -19.065 13.431 14.723 1.00 89.75 81 MET A CA 1
ATOM 598 C C . MET A 1 81 ? -20.507 13.360 15.238 1.00 89.75 81 MET A C 1
ATOM 600 O O . MET A 1 81 ? -21.424 13.534 14.447 1.00 89.75 81 MET A O 1
ATOM 604 N N . LYS A 1 82 ? -20.716 13.206 16.557 1.00 85.31 82 LYS A N 1
ATOM 605 C CA . LYS A 1 82 ? -22.063 13.178 17.171 1.00 85.31 82 LYS A CA 1
ATOM 606 C C . LYS A 1 82 ? -22.822 14.511 17.098 1.00 85.31 82 LYS A C 1
ATOM 608 O O . LYS A 1 82 ? -24.016 14.545 17.373 1.00 85.31 82 LYS A O 1
ATOM 613 N N . ARG A 1 83 ? -22.133 15.618 16.797 1.00 85.88 83 ARG A N 1
ATOM 614 C CA . ARG A 1 83 ? -22.743 16.936 16.544 1.00 85.88 83 ARG A CA 1
ATOM 615 C C . ARG A 1 83 ? -23.022 17.182 15.063 1.00 85.88 83 ARG A C 1
ATOM 617 O O . ARG A 1 83 ? -23.798 18.081 14.758 1.00 85.88 83 ARG A O 1
ATOM 624 N N . PHE A 1 84 ? -22.346 16.449 14.182 1.00 82.88 84 PHE A N 1
ATOM 625 C CA . PHE A 1 84 ? -22.422 16.612 12.735 1.00 82.88 84 PHE A CA 1
ATOM 626 C C . PHE A 1 84 ? -23.434 15.652 12.098 1.00 82.88 84 PHE A C 1
ATOM 628 O O . PHE A 1 84 ? -24.129 16.058 11.179 1.00 82.88 84 PHE A O 1
ATOM 635 N N . GLU A 1 85 ? -23.551 14.425 12.618 1.00 83.56 85 GLU A N 1
ATOM 636 C CA . GLU A 1 85 ? -24.566 13.436 12.231 1.00 83.56 85 GLU A CA 1
ATOM 637 C C . GLU A 1 85 ? -25.091 12.667 13.456 1.00 83.56 85 GLU A C 1
ATOM 639 O O . GLU A 1 85 ? -24.373 12.468 14.443 1.00 83.56 85 GLU A O 1
ATOM 644 N N . GLU A 1 86 ? -26.328 12.167 13.381 1.00 84.44 86 GLU A N 1
ATOM 645 C CA . GLU A 1 86 ? -26.911 11.298 14.413 1.00 84.44 86 GLU A CA 1
ATOM 646 C C . GLU A 1 86 ? -26.365 9.860 14.292 1.00 84.44 86 GLU A C 1
ATOM 648 O O . GLU A 1 86 ? -26.978 8.980 13.692 1.00 84.44 86 GLU A O 1
ATOM 653 N N . VAL A 1 87 ? -25.178 9.616 14.863 1.00 88.38 87 VAL A N 1
ATOM 654 C CA . VAL A 1 87 ? -24.502 8.304 14.817 1.00 88.38 87 VAL A CA 1
ATOM 655 C C . VAL A 1 87 ? -24.565 7.520 16.133 1.00 88.38 87 VAL A C 1
ATOM 657 O O . VAL A 1 87 ? -23.957 7.891 17.142 1.00 88.38 87 VAL A O 1
ATOM 660 N N . ASP A 1 88 ? -25.218 6.356 16.089 1.00 91.25 88 ASP A N 1
ATOM 661 C CA . ASP A 1 88 ? -25.179 5.334 17.143 1.00 91.25 88 ASP A CA 1
ATOM 662 C C . ASP A 1 88 ? -24.068 4.304 16.867 1.00 91.25 88 ASP A C 1
ATOM 664 O O . ASP A 1 88 ? -24.285 3.263 16.242 1.00 91.25 88 ASP A O 1
ATOM 668 N N . ILE A 1 89 ? -22.842 4.628 17.285 1.00 93.12 89 ILE A N 1
ATOM 669 C CA . ILE A 1 89 ? -21.665 3.763 17.116 1.00 93.12 89 ILE A CA 1
ATOM 670 C C . ILE A 1 89 ? -21.774 2.565 18.064 1.00 93.12 89 ILE A C 1
ATOM 672 O O . ILE A 1 89 ? -21.778 2.734 19.281 1.00 93.12 89 ILE A O 1
ATOM 676 N N . ARG A 1 90 ? -21.792 1.348 17.511 1.00 94.25 90 ARG A N 1
ATOM 677 C CA . ARG A 1 90 ? -21.813 0.081 18.268 1.00 94.25 90 ARG A CA 1
ATOM 678 C C . ARG A 1 90 ? -20.537 -0.740 18.127 1.00 94.25 90 ARG A C 1
ATOM 680 O O . ARG A 1 90 ? -20.214 -1.497 19.038 1.00 94.25 90 ARG A O 1
ATOM 687 N N . THR A 1 91 ? -19.768 -0.519 17.064 1.00 95.56 91 THR A N 1
ATOM 688 C CA . THR A 1 91 ? -18.468 -1.171 16.863 1.00 95.56 91 THR A CA 1
ATOM 689 C C . THR A 1 91 ? -17.421 -0.146 16.439 1.00 95.56 91 THR A C 1
ATOM 691 O O . THR A 1 91 ? -17.691 0.722 15.608 1.00 95.56 91 THR A O 1
ATOM 694 N N . VAL A 1 92 ? -16.208 -0.258 16.974 1.00 96.69 92 VAL A N 1
ATOM 695 C CA . VAL A 1 92 ? -15.036 0.520 16.560 1.00 96.69 92 VAL A CA 1
ATOM 696 C C . VAL A 1 92 ? -13.974 -0.434 16.024 1.00 96.69 92 VAL A C 1
ATOM 698 O O . VAL A 1 92 ? -13.461 -1.273 16.758 1.00 96.69 92 VAL A O 1
ATOM 701 N N . VAL A 1 93 ? -13.636 -0.309 14.744 1.00 96.75 93 VAL A N 1
ATOM 702 C CA . VAL A 1 93 ? -12.632 -1.135 14.067 1.00 96.75 93 VAL A CA 1
ATOM 703 C C . VAL A 1 93 ? -11.322 -0.361 13.963 1.00 96.75 93 VAL A C 1
ATOM 705 O O . VAL A 1 93 ? -11.259 0.683 13.319 1.00 96.75 93 VAL A O 1
ATOM 708 N N . HIS A 1 94 ? -10.257 -0.888 14.554 1.00 96.56 94 HIS A N 1
ATOM 709 C CA . HIS A 1 94 ? -8.932 -0.277 14.602 1.00 96.56 94 HIS A CA 1
ATOM 710 C C . HIS A 1 94 ? -7.980 -0.971 13.633 1.00 96.56 94 HIS A C 1
ATOM 712 O O . HIS A 1 94 ? -7.694 -2.160 13.785 1.00 96.56 94 HIS A O 1
ATOM 718 N N . ARG A 1 95 ? -7.411 -0.231 12.675 1.00 94.94 95 ARG A N 1
ATOM 719 C CA . ARG A 1 95 ? -6.247 -0.719 11.923 1.00 94.94 95 ARG A CA 1
ATOM 720 C C . ARG A 1 95 ? -5.007 -0.692 12.818 1.00 94.94 95 ARG A C 1
ATOM 722 O O . ARG A 1 95 ? -4.593 0.369 13.282 1.00 94.94 95 ARG A O 1
ATOM 729 N N . VAL A 1 96 ? -4.369 -1.847 12.966 1.00 93.94 96 VAL A N 1
ATOM 730 C CA . VAL A 1 96 ? -3.090 -2.026 13.660 1.00 93.94 96 VAL A CA 1
ATOM 731 C C . VAL A 1 96 ? -2.055 -2.531 12.653 1.00 93.94 96 VAL A C 1
ATOM 733 O O . VAL A 1 96 ? -2.328 -3.451 11.883 1.00 93.94 96 VAL A O 1
ATOM 736 N N . VAL A 1 97 ? -0.862 -1.929 12.621 1.00 92.69 97 VAL A N 1
ATOM 737 C CA . VAL A 1 97 ? 0.144 -2.274 11.600 1.00 92.69 97 VAL A CA 1
ATOM 738 C C . VAL A 1 97 ? 0.731 -3.662 11.862 1.00 92.69 97 VAL A C 1
ATOM 740 O O . VAL A 1 97 ? 0.685 -4.524 10.992 1.00 92.69 97 VAL A O 1
ATOM 743 N N . HIS A 1 98 ? 1.238 -3.912 13.067 1.00 91.44 98 HIS A N 1
ATOM 744 C CA . HIS A 1 98 ? 1.822 -5.199 13.444 1.00 91.44 98 HIS A CA 1
ATOM 745 C C . HIS A 1 98 ? 0.914 -5.957 14.422 1.00 91.44 98 HIS A C 1
ATOM 747 O O . HIS A 1 98 ? 0.544 -5.389 15.446 1.00 91.44 98 HIS A O 1
ATOM 753 N N . GLY A 1 99 ? 0.576 -7.221 14.135 1.00 88.81 99 GLY A N 1
ATOM 754 C CA . GLY A 1 99 ? -0.256 -8.083 14.999 1.00 88.81 99 GLY A CA 1
ATOM 755 C C . GLY A 1 99 ? 0.483 -9.199 15.748 1.00 88.81 99 GLY A C 1
ATOM 756 O O . GLY A 1 99 ? -0.099 -9.822 16.628 1.00 88.81 99 GLY A O 1
ATOM 757 N N . ALA A 1 100 ? 1.759 -9.457 15.432 1.00 83.88 100 ALA A N 1
ATOM 758 C CA . ALA A 1 100 ? 2.491 -10.629 15.935 1.00 83.88 100 ALA A CA 1
ATOM 759 C C . ALA A 1 100 ? 1.720 -11.927 15.622 1.00 83.88 100 ALA A C 1
ATOM 761 O O . ALA A 1 100 ? 1.244 -12.107 14.505 1.00 83.88 100 ALA A O 1
ATOM 762 N N . HIS A 1 101 ? 1.583 -12.815 16.607 1.00 79.38 101 HIS A N 1
ATOM 763 C CA . HIS A 1 101 ? 0.888 -14.095 16.495 1.00 79.38 101 HIS A CA 1
ATOM 764 C C . HIS A 1 101 ? -0.641 -13.969 16.306 1.00 79.38 101 HIS A C 1
ATOM 766 O O . HIS A 1 101 ? -1.302 -14.980 16.057 1.00 79.38 101 HIS A O 1
ATOM 772 N N . LEU A 1 102 ? -1.214 -12.760 16.406 1.00 82.06 102 LEU A N 1
ATOM 773 C CA . LEU A 1 102 ? -2.644 -12.520 16.197 1.00 82.06 102 LEU A CA 1
ATOM 774 C C . LEU A 1 102 ? -2.991 -12.694 14.711 1.00 82.06 102 LEU A C 1
ATOM 776 O O . LEU A 1 102 ? -2.718 -11.849 13.858 1.00 82.06 102 LEU A O 1
ATOM 780 N N . SER A 1 103 ? -3.572 -13.855 14.418 1.00 72.31 103 SER A N 1
ATOM 781 C CA . SER A 1 103 ? -3.816 -14.395 13.077 1.00 72.31 103 SER A CA 1
ATOM 782 C C . SER A 1 103 ? -5.286 -14.310 12.651 1.00 72.31 103 SER A C 1
ATOM 784 O O . SER A 1 103 ? -5.738 -15.086 11.814 1.00 72.31 103 SER A O 1
ATOM 786 N N . SER A 1 104 ? -6.029 -13.356 13.212 1.00 84.31 104 SER A N 1
ATOM 787 C CA . SER A 1 104 ? -7.373 -12.944 12.786 1.00 84.31 104 SER A CA 1
ATOM 788 C C . SER A 1 104 ? -7.676 -11.540 13.328 1.00 84.31 104 SER A C 1
ATOM 790 O O . SER A 1 104 ? -6.861 -10.974 14.061 1.00 84.31 104 SER A O 1
ATOM 792 N N . GLY A 1 105 ? -8.825 -10.961 12.970 1.00 87.31 105 GLY A N 1
ATOM 793 C CA . GLY A 1 105 ? -9.354 -9.811 13.707 1.00 87.31 105 GLY A CA 1
ATOM 794 C C . GLY A 1 105 ? -9.734 -10.218 15.135 1.00 87.31 105 GLY A C 1
ATOM 795 O O . GLY A 1 105 ? -10.259 -11.309 15.338 1.00 87.31 105 GLY A O 1
ATOM 796 N N . VAL A 1 106 ? -9.466 -9.356 16.116 1.00 90.81 106 VAL A N 1
ATOM 797 C CA . VAL A 1 106 ? -9.685 -9.653 17.544 1.00 90.81 106 VAL A CA 1
ATOM 798 C C . VAL A 1 106 ? -10.583 -8.587 18.161 1.00 90.81 106 VAL A C 1
ATOM 800 O O . VAL A 1 106 ? -10.233 -7.408 18.132 1.00 90.81 106 VAL A O 1
ATOM 803 N N . ALA A 1 107 ? -11.717 -8.996 18.731 1.00 92.88 107 ALA A N 1
ATOM 804 C CA . ALA A 1 107 ? -12.510 -8.152 19.621 1.00 92.88 107 ALA A CA 1
ATOM 805 C C . ALA A 1 107 ? -11.796 -8.029 20.978 1.00 92.88 107 ALA A C 1
ATOM 807 O O . ALA A 1 107 ? -11.387 -9.035 21.551 1.00 92.88 107 ALA A O 1
ATOM 808 N N . ILE A 1 108 ? -11.629 -6.802 21.468 1.00 91.06 108 ILE A N 1
ATOM 809 C CA . ILE A 1 108 ? -10.884 -6.454 22.682 1.00 91.06 108 ILE A CA 1
ATOM 810 C C . ILE A 1 108 ? -11.798 -5.659 23.613 1.00 91.06 108 ILE A C 1
ATOM 812 O O . ILE A 1 108 ? -12.450 -4.698 23.199 1.00 91.06 108 ILE A O 1
ATOM 816 N N . THR A 1 109 ? -11.800 -6.025 24.894 1.00 88.94 109 THR A N 1
ATOM 817 C CA . THR A 1 109 ? -12.470 -5.278 25.970 1.00 88.94 109 THR A CA 1
ATOM 818 C C . THR A 1 109 ? -11.445 -4.740 26.977 1.00 88.94 109 THR A C 1
ATOM 820 O O . THR A 1 109 ? -10.239 -4.935 26.823 1.00 88.94 109 THR A O 1
ATOM 823 N N . LYS A 1 110 ? -11.893 -4.047 28.033 1.00 85.50 110 LYS A N 1
ATOM 824 C CA . LYS A 1 110 ? -11.005 -3.572 29.116 1.00 85.50 110 LYS A CA 1
ATOM 825 C C . LYS A 1 110 ? -10.414 -4.726 29.928 1.00 85.50 110 LYS A C 1
ATOM 827 O O . LYS A 1 110 ? -9.316 -4.622 30.472 1.00 85.50 110 LYS A O 1
ATOM 832 N N . GLU A 1 111 ? -11.160 -5.815 30.016 1.00 87.88 111 GLU A N 1
ATOM 833 C CA . GLU A 1 111 ? -10.860 -7.019 30.781 1.00 87.88 111 GLU A CA 1
ATOM 834 C C . GLU A 1 111 ? -9.861 -7.925 30.041 1.00 87.88 111 GLU A C 1
ATOM 836 O O . GLU A 1 111 ? -9.198 -8.752 30.668 1.00 87.88 111 GLU A O 1
ATOM 841 N N . ASP A 1 112 ? -9.694 -7.732 28.728 1.00 88.12 112 ASP A N 1
ATOM 842 C CA . ASP A 1 112 ? -8.787 -8.490 27.862 1.00 88.12 112 ASP A CA 1
ATOM 843 C C . ASP A 1 112 ? -7.320 -8.048 28.009 1.00 88.12 112 ASP A C 1
ATOM 845 O O . ASP A 1 112 ? -6.664 -7.501 27.116 1.00 88.12 112 ASP A O 1
ATOM 849 N N . GLN A 1 113 ? -6.786 -8.288 29.202 1.00 87.38 113 GLN A N 1
ATOM 850 C CA . GLN A 1 113 ? -5.423 -7.918 29.566 1.00 87.38 113 GLN A CA 1
ATOM 851 C C . GLN A 1 113 ? -4.361 -8.634 28.716 1.00 87.38 113 GLN A C 1
ATOM 853 O O . GLN A 1 113 ? -3.262 -8.107 28.559 1.00 87.38 113 GLN A O 1
ATOM 858 N N . HIS A 1 114 ? -4.663 -9.802 28.137 1.00 87.25 114 HIS A N 1
ATOM 859 C CA . HIS A 1 114 ? -3.702 -10.558 27.332 1.00 87.25 114 HIS A CA 1
ATOM 860 C C . HIS A 1 114 ? -3.445 -9.899 25.969 1.00 87.25 114 HIS A C 1
ATOM 862 O O . HIS A 1 114 ? -2.287 -9.648 25.606 1.00 87.25 114 HIS A O 1
ATOM 868 N N . HIS A 1 115 ? -4.506 -9.556 25.230 1.00 88.88 115 HIS A N 1
ATOM 869 C CA . HIS A 1 115 ? -4.344 -8.861 23.956 1.00 88.88 115 HIS A CA 1
ATOM 870 C C . HIS A 1 115 ? -3.862 -7.419 24.157 1.00 88.88 115 HIS A C 1
ATOM 872 O O . HIS A 1 115 ? -2.994 -6.965 23.409 1.00 88.88 115 HIS A O 1
ATOM 878 N N . LEU A 1 116 ? -4.312 -6.724 25.211 1.00 88.94 116 LEU A N 1
ATOM 879 C CA . LEU A 1 116 ? -3.812 -5.385 25.550 1.00 88.94 116 LEU A CA 1
ATOM 880 C C . LEU A 1 116 ? -2.302 -5.380 25.843 1.00 88.94 116 LEU A C 1
ATOM 882 O O . LEU A 1 116 ? -1.573 -4.586 25.248 1.00 88.94 116 LEU A O 1
ATOM 886 N N . GLN A 1 117 ? -1.790 -6.311 26.655 1.00 88.25 117 GLN A N 1
ATOM 887 C CA . GLN A 1 117 ? -0.345 -6.430 26.909 1.00 88.25 117 GLN A CA 1
ATOM 888 C C . GLN A 1 117 ? 0.456 -6.755 25.638 1.00 88.25 117 GLN A C 1
ATOM 890 O O . GLN A 1 117 ? 1.563 -6.237 25.454 1.00 88.25 117 GLN A O 1
ATOM 895 N N . THR A 1 118 ? -0.107 -7.565 24.736 1.00 87.94 118 THR A N 1
ATOM 896 C CA . THR A 1 118 ? 0.494 -7.878 23.429 1.00 87.94 118 THR A CA 1
ATOM 897 C C . THR A 1 118 ? 0.574 -6.629 22.545 1.00 87.94 118 THR A C 1
ATOM 899 O O . THR A 1 118 ? 1.638 -6.330 21.998 1.00 87.94 118 THR A O 1
ATOM 902 N N . LEU A 1 119 ? -0.500 -5.837 22.468 1.00 89.38 119 LEU A N 1
ATOM 903 C CA . LEU A 1 119 ? -0.530 -4.553 21.759 1.00 89.38 119 LEU A CA 1
ATOM 904 C C . LEU A 1 119 ? 0.458 -3.533 22.349 1.00 89.38 119 LEU A C 1
ATOM 906 O O . LEU A 1 119 ? 1.183 -2.874 21.608 1.00 89.38 119 LEU A O 1
ATOM 910 N N . GLU A 1 120 ? 0.542 -3.419 23.673 1.00 88.75 120 GLU A N 1
ATOM 911 C CA . GLU A 1 120 ? 1.491 -2.535 24.365 1.00 88.75 120 GLU A CA 1
ATOM 912 C C . GLU A 1 120 ? 2.949 -2.950 24.171 1.00 88.75 120 GLU A C 1
ATOM 914 O O . GLU A 1 120 ? 3.856 -2.114 24.134 1.00 88.75 120 GLU A O 1
ATOM 919 N N . TRP A 1 121 ? 3.209 -4.252 24.078 1.00 87.31 121 TRP A N 1
ATOM 920 C CA . TRP A 1 121 ? 4.521 -4.740 23.697 1.00 87.31 121 TRP A CA 1
ATOM 921 C C . TRP A 1 121 ? 4.835 -4.397 22.233 1.00 87.31 121 TRP A C 1
ATOM 923 O O . TRP A 1 121 ? 5.891 -3.826 21.963 1.00 87.31 121 TRP A O 1
ATOM 933 N N . LEU A 1 122 ? 3.898 -4.620 21.310 1.00 86.50 122 LEU A N 1
ATOM 934 C CA . LEU A 1 122 ? 4.037 -4.248 19.899 1.00 86.50 122 LEU A CA 1
ATOM 935 C C . LEU A 1 122 ? 4.255 -2.740 19.694 1.00 86.50 122 LEU A C 1
ATOM 937 O O . LEU A 1 122 ? 5.067 -2.341 18.862 1.00 86.50 122 LEU A O 1
ATOM 941 N N . ALA A 1 123 ? 3.589 -1.897 20.485 1.00 88.56 123 ALA A N 1
ATOM 942 C CA . ALA A 1 123 ? 3.794 -0.450 20.501 1.00 88.56 123 ALA A CA 1
ATOM 943 C C . ALA A 1 123 ? 5.198 -0.041 20.985 1.00 88.56 123 ALA A C 1
ATOM 945 O O . ALA A 1 123 ? 5.701 0.993 20.562 1.00 88.56 123 ALA A O 1
ATOM 946 N N . ARG A 1 124 ? 5.855 -0.846 21.832 1.00 85.25 124 ARG A N 1
ATOM 947 C CA . ARG A 1 124 ? 7.255 -0.630 22.249 1.00 85.25 124 ARG A CA 1
ATOM 948 C C . ARG A 1 124 ? 8.268 -1.222 21.270 1.00 85.25 124 ARG A C 1
ATOM 950 O O . ARG A 1 124 ? 9.369 -0.698 21.161 1.00 85.25 124 ARG A O 1
ATOM 957 N N . PHE A 1 125 ? 7.910 -2.305 20.581 1.00 82.81 125 PHE A N 1
ATOM 958 C CA . PHE A 1 125 ? 8.749 -2.941 19.564 1.00 82.81 125 PHE A CA 1
ATOM 959 C C . PHE A 1 125 ? 8.794 -2.138 18.257 1.00 82.81 125 PHE A C 1
ATOM 961 O O . PHE A 1 125 ? 9.854 -1.989 17.662 1.00 82.81 125 PHE A O 1
ATOM 968 N N . ALA A 1 126 ? 7.649 -1.602 17.829 1.00 82.19 126 ALA A N 1
ATOM 969 C CA . ALA A 1 126 ? 7.496 -0.833 16.598 1.00 82.19 126 ALA A CA 1
ATOM 970 C C . ALA A 1 126 ? 6.787 0.515 16.868 1.00 82.19 126 ALA A C 1
ATOM 972 O O . ALA A 1 126 ? 5.680 0.743 16.363 1.00 82.19 126 ALA A O 1
ATOM 973 N N . PRO A 1 127 ? 7.385 1.427 17.662 1.00 83.75 127 PRO A N 1
ATOM 974 C CA . PRO A 1 127 ? 6.736 2.666 18.111 1.00 83.75 127 PRO A CA 1
ATOM 975 C C . PRO A 1 127 ? 6.276 3.572 16.964 1.00 83.75 127 PRO A C 1
ATOM 977 O O . PRO A 1 127 ? 5.170 4.108 17.019 1.00 83.75 127 PRO A O 1
ATOM 980 N N . LEU A 1 128 ? 7.049 3.651 15.873 1.00 84.06 128 LEU A N 1
ATOM 981 C CA . LEU A 1 128 ? 6.695 4.405 14.660 1.00 84.06 128 LEU A CA 1
ATOM 982 C C . LEU A 1 128 ? 5.490 3.835 13.882 1.00 84.06 128 LEU A C 1
ATOM 984 O O . LEU A 1 128 ? 5.038 4.454 12.917 1.00 84.06 128 LEU A O 1
ATOM 988 N N . HIS A 1 129 ? 4.999 2.646 14.241 1.00 84.56 129 HIS A N 1
ATOM 989 C CA . HIS A 1 129 ? 3.975 1.919 13.483 1.00 84.56 129 HIS A CA 1
ATOM 990 C C . HIS A 1 129 ? 2.747 1.560 14.328 1.00 84.56 129 HIS A C 1
ATOM 992 O O . HIS A 1 129 ? 1.628 1.713 13.847 1.00 84.56 129 HIS A O 1
ATOM 998 N N . ASN A 1 130 ? 2.942 1.140 15.582 1.00 90.25 130 ASN A N 1
ATOM 999 C CA . ASN A 1 130 ? 1.863 0.733 16.488 1.00 90.25 130 ASN A CA 1
ATOM 1000 C C . ASN A 1 130 ? 1.610 1.719 17.645 1.00 90.25 130 ASN A C 1
ATOM 1002 O O . ASN A 1 130 ? 0.567 1.621 18.288 1.00 90.25 130 ASN A O 1
ATOM 1006 N N . GLY A 1 131 ? 2.519 2.662 17.931 1.00 90.44 131 GLY A N 1
ATOM 1007 C CA . GLY A 1 131 ? 2.415 3.539 19.107 1.00 90.44 131 GLY A CA 1
ATOM 1008 C C . GLY A 1 131 ? 1.111 4.344 19.156 1.00 90.44 131 GLY A C 1
ATOM 1009 O O . GLY A 1 131 ? 0.376 4.289 20.142 1.00 90.44 131 GLY A O 1
ATOM 1010 N N . VAL A 1 132 ? 0.783 5.032 18.057 1.00 92.19 132 VAL A N 1
ATOM 1011 C CA . VAL A 1 132 ? -0.438 5.850 17.955 1.00 92.19 132 VAL A CA 1
ATOM 1012 C C . VAL A 1 132 ? -1.698 4.982 17.976 1.00 92.19 132 VAL A C 1
ATOM 1014 O O . VAL A 1 132 ? -2.606 5.260 18.753 1.00 92.19 132 VAL A O 1
ATOM 1017 N N . SER A 1 133 ? -1.760 3.906 17.181 1.00 93.12 133 SER A N 1
ATOM 1018 C CA . SER A 1 133 ? -2.956 3.053 17.112 1.00 93.12 133 SER A CA 1
ATOM 1019 C C . SER A 1 133 ? -3.289 2.418 18.465 1.00 93.12 133 SER A C 1
ATOM 1021 O O . SER A 1 133 ? -4.445 2.421 18.868 1.00 93.12 133 SER A O 1
ATOM 1023 N N . VAL A 1 134 ? -2.288 1.941 19.213 1.00 93.31 134 VAL A N 1
ATOM 1024 C CA . VAL A 1 134 ? -2.497 1.338 20.544 1.00 93.31 134 VAL A CA 1
ATOM 1025 C C . VAL A 1 134 ? -2.886 2.384 21.597 1.00 93.31 134 VAL A C 1
ATOM 1027 O O . VAL A 1 134 ? -3.704 2.097 22.471 1.00 93.31 134 VAL A O 1
ATOM 1030 N N . SER A 1 135 ? -2.376 3.616 21.483 1.00 94.38 135 SER A N 1
ATOM 1031 C CA . SER A 1 135 ? -2.840 4.750 22.295 1.00 94.38 135 SER A CA 1
ATOM 1032 C C . SER A 1 135 ? -4.326 5.052 22.048 1.00 94.38 135 SER A C 1
ATOM 1034 O O . SER A 1 135 ? -5.098 5.179 23.000 1.00 94.38 135 SER A O 1
ATOM 1036 N N . LEU A 1 136 ? -4.761 5.073 20.780 1.00 95.44 136 LEU A N 1
ATOM 1037 C CA . LEU A 1 136 ? -6.163 5.318 20.431 1.00 95.44 136 LEU A CA 1
ATOM 1038 C C . LEU A 1 136 ? -7.096 4.149 20.783 1.00 95.44 136 LEU A C 1
ATOM 1040 O O . LEU A 1 136 ? -8.217 4.402 21.210 1.00 95.44 136 LEU A O 1
ATOM 1044 N N . ILE A 1 137 ? -6.645 2.891 20.701 1.00 95.25 137 ILE A N 1
ATOM 1045 C CA . ILE A 1 137 ? -7.410 1.723 21.186 1.00 95.25 137 ILE A CA 1
ATOM 1046 C C . ILE A 1 137 ? -7.728 1.878 22.678 1.00 95.25 137 ILE A C 1
ATOM 1048 O O . ILE A 1 137 ? -8.885 1.770 23.087 1.00 95.25 137 ILE A O 1
ATOM 1052 N N . ARG A 1 138 ? -6.717 2.203 23.495 1.00 94.31 138 ARG A N 1
ATOM 1053 C CA . ARG A 1 138 ? -6.894 2.464 24.933 1.00 94.31 138 ARG A CA 1
ATOM 1054 C C . ARG A 1 138 ? -7.838 3.641 25.195 1.00 94.31 138 ARG A C 1
ATOM 1056 O O . ARG A 1 138 ? -8.664 3.555 26.101 1.00 94.31 138 ARG A O 1
ATOM 1063 N N . ALA A 1 139 ? -7.752 4.704 24.396 1.00 94.81 139 ALA A N 1
ATOM 1064 C CA . ALA A 1 139 ? -8.644 5.857 24.492 1.00 94.81 139 ALA A CA 1
ATOM 1065 C C . ALA A 1 139 ? -10.100 5.516 24.117 1.00 94.81 139 ALA A C 1
ATOM 1067 O O . ALA A 1 139 ? -11.010 5.878 24.858 1.00 94.81 139 ALA A O 1
ATOM 1068 N N . CYS A 1 140 ? -10.337 4.756 23.041 1.00 95.38 140 CYS A N 1
ATOM 1069 C CA . CYS A 1 140 ? -11.670 4.262 22.682 1.00 95.38 140 CYS A CA 1
ATOM 1070 C C . CYS A 1 140 ? -12.281 3.404 23.791 1.00 95.38 140 CYS A C 1
ATOM 1072 O O . CYS A 1 140 ? -13.430 3.631 24.157 1.00 95.38 140 CYS A O 1
ATOM 1074 N N . LEU A 1 141 ? -11.509 2.475 24.368 1.00 93.69 141 LEU A N 1
ATOM 1075 C CA . LEU A 1 141 ? -11.958 1.680 25.511 1.00 93.69 141 LEU A CA 1
ATOM 1076 C C . LEU A 1 141 ? -12.304 2.586 26.706 1.00 93.69 141 LEU A C 1
ATOM 1078 O O . LEU A 1 141 ? -13.366 2.442 27.309 1.00 93.69 141 LEU A O 1
ATOM 1082 N N . ALA A 1 142 ? -11.437 3.537 27.062 1.00 92.88 142 ALA A N 1
ATOM 1083 C CA . ALA A 1 142 ? -11.661 4.445 28.189 1.00 92.88 142 ALA A CA 1
ATOM 1084 C C . ALA A 1 142 ? -12.840 5.422 27.986 1.00 92.88 142 ALA A C 1
ATOM 1086 O O . ALA A 1 142 ? -13.454 5.832 28.973 1.00 92.88 142 ALA A O 1
ATOM 1087 N N . SER A 1 143 ? -13.170 5.775 26.740 1.00 91.69 143 SER A N 1
ATOM 1088 C CA . SER A 1 143 ? -14.121 6.838 26.406 1.00 91.69 143 SER A CA 1
ATOM 1089 C C . SER A 1 143 ? -15.542 6.574 26.911 1.00 91.69 143 SER A C 1
ATOM 1091 O O . SER A 1 143 ? -16.155 5.538 26.647 1.00 91.69 143 SER A O 1
ATOM 1093 N N . SER A 1 144 ? -16.131 7.578 27.563 1.00 88.69 144 SER A N 1
ATOM 1094 C CA . SER A 1 144 ? -17.546 7.573 27.953 1.00 88.69 144 SER A CA 1
ATOM 1095 C C . SER A 1 144 ? -18.497 7.597 26.748 1.00 88.69 144 SER A C 1
ATOM 1097 O O . SER A 1 144 ? -19.620 7.101 26.854 1.00 88.69 144 SER A O 1
ATOM 1099 N N . LEU A 1 145 ? -18.044 8.126 25.602 1.00 87.31 145 LEU A N 1
ATOM 1100 C CA . LEU A 1 145 ? -18.812 8.224 24.355 1.00 87.31 145 LEU A CA 1
ATOM 1101 C C . LEU A 1 145 ? -18.948 6.885 23.615 1.00 87.31 145 LEU A C 1
ATOM 1103 O O . LEU A 1 145 ? -19.824 6.788 22.753 1.00 87.31 145 LEU A O 1
ATOM 1107 N N . LEU A 1 146 ? -18.092 5.908 23.943 1.00 90.38 146 LEU A N 1
ATOM 1108 C CA . LEU A 1 146 ? -17.972 4.590 23.302 1.00 90.38 146 LEU A CA 1
ATOM 1109 C C . LEU A 1 146 ? -18.081 3.426 24.310 1.00 90.38 146 LEU A C 1
ATOM 1111 O O . LEU A 1 146 ? -17.646 2.308 24.044 1.00 90.38 146 LEU A O 1
ATOM 1115 N N . ARG A 1 147 ? -18.632 3.696 25.499 1.00 82.88 147 ARG A N 1
ATOM 1116 C CA . ARG A 1 147 ? -18.637 2.780 26.653 1.00 82.88 147 ARG A CA 1
ATOM 1117 C C . ARG A 1 147 ? -19.256 1.408 26.374 1.00 82.88 147 ARG A C 1
ATOM 1119 O O . ARG A 1 147 ? -18.788 0.429 26.944 1.00 82.88 147 ARG A O 1
ATOM 1126 N N . ASP A 1 148 ? -20.276 1.367 25.522 1.00 83.88 148 ASP A N 1
ATOM 1127 C CA . ASP A 1 148 ? -21.046 0.165 25.189 1.00 83.88 148 ASP A CA 1
ATOM 1128 C C . ASP A 1 148 ? -20.691 -0.372 23.779 1.00 83.88 148 ASP A C 1
ATOM 1130 O O . ASP A 1 148 ? -21.458 -1.134 23.191 1.00 83.88 148 ASP A O 1
ATOM 1134 N N . CYS A 1 149 ? -19.545 0.045 23.215 1.00 91.50 149 CYS A N 1
ATOM 1135 C CA . CYS A 1 149 ? -19.089 -0.349 21.880 1.00 91.50 149 CYS A CA 1
ATOM 1136 C C . CYS A 1 149 ? -18.107 -1.529 21.913 1.00 91.50 149 CYS A C 1
ATOM 1138 O O . CYS A 1 149 ? -17.112 -1.516 22.646 1.00 91.50 149 CYS A O 1
ATOM 1140 N N . GLU A 1 150 ? -18.295 -2.490 21.012 1.00 93.50 150 GLU A N 1
ATOM 1141 C CA . GLU A 1 150 ? -17.280 -3.501 20.714 1.00 93.50 150 GLU A CA 1
ATOM 1142 C C . GLU A 1 150 ? -16.068 -2.844 20.031 1.00 93.50 150 GLU A C 1
ATOM 1144 O O . GLU A 1 150 ? -16.225 -2.035 19.119 1.00 93.50 150 GLU A O 1
ATOM 1149 N N . ASN A 1 151 ? -14.845 -3.175 20.452 1.00 95.19 151 ASN A N 1
ATOM 1150 C CA . ASN A 1 151 ? -13.620 -2.673 19.826 1.00 95.19 151 ASN A CA 1
ATOM 1151 C C . ASN A 1 151 ? -12.896 -3.828 19.127 1.00 95.19 151 ASN A C 1
ATOM 1153 O O . ASN A 1 151 ? -12.426 -4.744 19.790 1.00 95.19 151 ASN A O 1
ATOM 1157 N N . VAL A 1 152 ? -12.773 -3.788 17.801 1.00 95.81 152 VAL A N 1
ATOM 1158 C CA . VAL A 1 152 ? -12.155 -4.852 16.993 1.00 95.81 152 VAL A CA 1
ATOM 1159 C C . VAL A 1 152 ? -10.830 -4.362 16.419 1.00 95.81 152 VAL A C 1
ATOM 1161 O O . VAL A 1 152 ? -10.784 -3.336 15.750 1.00 95.81 152 VAL A O 1
ATOM 1164 N N . CYS A 1 153 ? -9.741 -5.091 16.639 1.00 95.62 153 CYS A N 1
ATOM 1165 C CA . CYS A 1 153 ? -8.444 -4.817 16.024 1.00 95.62 153 CYS A CA 1
ATOM 1166 C C . CYS A 1 153 ? -8.244 -5.664 14.763 1.00 95.62 153 CYS A C 1
ATOM 1168 O O . CYS A 1 153 ? -8.388 -6.885 14.800 1.00 95.62 153 CYS A O 1
ATOM 1170 N N . CYS A 1 154 ? -7.863 -5.018 13.660 1.00 95.12 154 CYS A N 1
ATOM 1171 C CA . CYS A 1 154 ? -7.545 -5.650 12.381 1.00 95.12 154 CYS A CA 1
ATOM 1172 C C . CYS A 1 154 ? -6.074 -5.399 12.024 1.00 95.12 154 CYS A C 1
ATOM 1174 O O . CYS A 1 154 ? -5.629 -4.250 11.976 1.00 95.12 154 CYS A O 1
ATOM 1176 N N . PHE A 1 155 ? -5.323 -6.470 11.760 1.00 93.94 155 PHE A N 1
ATOM 1177 C CA . PHE A 1 155 ? -3.863 -6.427 11.647 1.00 93.94 155 PHE A CA 1
ATOM 1178 C C . PHE A 1 155 ? -3.380 -6.502 10.196 1.00 93.94 155 PHE A C 1
ATOM 1180 O O . PHE A 1 155 ? -3.720 -7.440 9.476 1.00 93.94 155 PHE A O 1
ATOM 1187 N N . ASP A 1 156 ? -2.501 -5.585 9.781 1.00 95.00 156 ASP A N 1
ATOM 1188 C CA . ASP A 1 156 ? -1.878 -5.633 8.445 1.00 95.00 156 ASP A CA 1
ATOM 1189 C C . ASP A 1 156 ? -0.962 -6.856 8.239 1.00 95.00 156 ASP A C 1
ATOM 1191 O O . ASP A 1 156 ? -0.713 -7.236 7.096 1.00 95.00 156 ASP A O 1
ATOM 1195 N N . THR A 1 157 ? -0.488 -7.495 9.315 1.00 94.44 157 THR A N 1
ATOM 1196 C CA . THR A 1 157 ? 0.296 -8.745 9.258 1.00 94.44 157 THR A CA 1
ATOM 1197 C C . THR A 1 157 ? -0.562 -9.996 9.039 1.00 94.44 157 THR A C 1
ATOM 1199 O O . THR A 1 157 ? -0.035 -11.022 8.620 1.00 94.44 157 THR A O 1
ATOM 1202 N N . HIS A 1 158 ? -1.875 -9.952 9.310 1.00 93.56 158 HIS A N 1
ATOM 1203 C CA . HIS A 1 158 ? -2.732 -11.150 9.334 1.00 93.56 158 HIS A CA 1
ATOM 1204 C C . HIS A 1 158 ? -2.744 -11.900 7.991 1.00 93.56 158 HIS A C 1
ATOM 1206 O O . HIS A 1 158 ? -2.521 -13.111 7.959 1.00 93.56 158 HIS A O 1
ATOM 1212 N N . PHE A 1 159 ? -2.935 -11.179 6.883 1.00 94.94 159 PHE A N 1
ATOM 1213 C CA . PHE A 1 159 ? -2.961 -11.737 5.524 1.00 94.94 159 PHE A CA 1
ATOM 1214 C C . PHE A 1 159 ? -1.701 -12.557 5.181 1.00 94.94 159 PHE A C 1
ATOM 1216 O O . PHE A 1 159 ? -1.754 -13.550 4.452 1.00 94.94 159 PHE A O 1
ATOM 1223 N N . HIS A 1 160 ? -0.562 -12.164 5.753 1.00 96.06 160 HIS A N 1
ATOM 1224 C CA . HIS A 1 160 ? 0.751 -12.749 5.510 1.00 96.06 160 HIS A CA 1
ATOM 1225 C C . HIS A 1 160 ? 1.072 -13.960 6.406 1.00 96.06 160 HIS A C 1
ATOM 1227 O O . HIS A 1 160 ? 2.095 -14.611 6.198 1.00 96.06 160 HIS A O 1
ATOM 1233 N N . ALA A 1 161 ? 0.180 -14.350 7.326 1.00 93.06 161 ALA A N 1
ATOM 1234 C CA . ALA A 1 1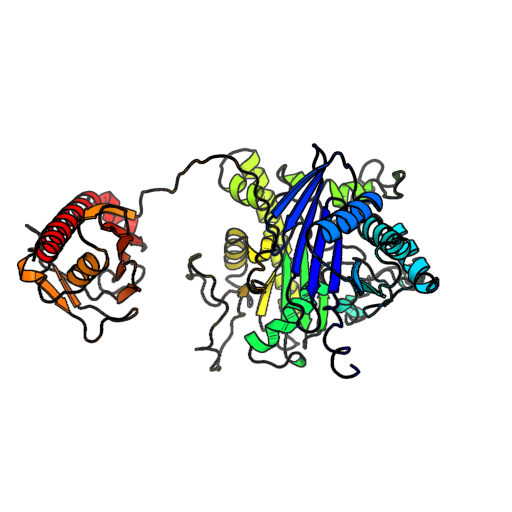61 ? 0.339 -15.546 8.168 1.00 93.06 161 ALA A CA 1
ATOM 1235 C C . ALA A 1 161 ? 0.424 -16.871 7.373 1.00 93.06 161 ALA A C 1
ATOM 1237 O O . ALA A 1 161 ? 0.781 -17.908 7.923 1.00 93.06 161 ALA A O 1
ATOM 1238 N N . THR A 1 162 ? 0.114 -16.842 6.072 1.00 94.75 162 THR A N 1
ATOM 1239 C CA . THR A 1 162 ? 0.230 -17.979 5.144 1.00 94.75 162 THR A CA 1
ATOM 1240 C C . THR A 1 162 ? 1.631 -18.153 4.529 1.00 94.75 162 THR A C 1
ATOM 1242 O O . THR A 1 162 ? 1.862 -19.135 3.821 1.00 94.75 162 THR A O 1
ATOM 1245 N N . ILE A 1 163 ? 2.584 -17.256 4.818 1.00 95.25 163 ILE A N 1
ATOM 1246 C CA . ILE A 1 163 ? 3.972 -17.347 4.337 1.00 95.25 163 ILE A CA 1
ATOM 1247 C C . ILE A 1 163 ? 4.726 -18.465 5.076 1.00 95.25 163 ILE A C 1
ATOM 1249 O O . ILE A 1 163 ? 4.937 -18.400 6.289 1.00 95.25 163 ILE A O 1
ATOM 1253 N N . ASP A 1 164 ? 5.178 -19.471 4.321 1.00 93.69 164 ASP A N 1
ATOM 1254 C CA . ASP A 1 164 ? 5.934 -20.612 4.852 1.00 93.69 164 ASP A CA 1
ATOM 1255 C C . ASP A 1 164 ? 7.332 -20.249 5.381 1.00 93.69 164 ASP A C 1
ATOM 1257 O O . ASP A 1 164 ? 7.854 -19.153 5.183 1.00 93.69 164 ASP A O 1
ATOM 1261 N N . GLU A 1 165 ? 7.972 -21.209 6.043 1.00 92.31 165 GLU A N 1
ATOM 1262 C CA . GLU A 1 165 ? 9.284 -21.033 6.674 1.00 92.31 165 GLU A CA 1
ATOM 1263 C C . GLU A 1 165 ? 10.409 -20.680 5.693 1.00 92.31 165 GLU A C 1
ATOM 1265 O O . GLU A 1 165 ? 11.352 -19.990 6.075 1.00 92.31 165 GLU A O 1
ATOM 1270 N N . VAL A 1 166 ? 10.304 -21.106 4.429 1.00 93.62 166 VAL A N 1
ATOM 1271 C CA . VAL A 1 166 ? 11.327 -20.880 3.393 1.00 93.62 166 VAL A CA 1
ATOM 1272 C C . VAL A 1 166 ? 11.362 -19.414 2.951 1.00 93.62 166 VAL A C 1
ATOM 1274 O O . VAL A 1 166 ? 12.408 -18.925 2.530 1.00 93.62 166 VAL A O 1
ATOM 1277 N N . ARG A 1 167 ? 10.231 -18.703 3.035 1.00 94.50 167 ARG A N 1
ATOM 1278 C CA . ARG A 1 167 ? 10.124 -17.257 2.739 1.00 94.50 167 ARG A CA 1
ATOM 1279 C C . ARG A 1 167 ? 10.021 -16.388 3.993 1.00 94.50 167 ARG A C 1
ATOM 1281 O O . ARG A 1 167 ? 10.364 -15.206 3.949 1.00 94.50 167 ARG A O 1
ATOM 1288 N N . GLY A 1 168 ? 9.573 -16.982 5.095 1.00 92.50 168 GLY A N 1
ATOM 1289 C CA . GLY A 1 168 ? 9.418 -16.358 6.399 1.00 92.50 168 GLY A CA 1
ATOM 1290 C C . GLY A 1 168 ? 10.735 -16.148 7.137 1.00 92.50 168 GLY A C 1
ATOM 1291 O O . GLY A 1 168 ? 10.994 -15.047 7.619 1.00 92.50 168 GLY A O 1
ATOM 1292 N N . ARG A 1 169 ? 11.577 -17.181 7.259 1.00 91.69 169 ARG A N 1
ATOM 1293 C CA . ARG A 1 169 ? 12.775 -17.110 8.109 1.00 91.69 169 ARG A CA 1
ATOM 1294 C C . ARG A 1 169 ? 13.905 -16.323 7.447 1.00 91.69 169 ARG A C 1
ATOM 1296 O O . ARG A 1 169 ? 14.221 -16.522 6.276 1.00 91.69 169 ARG A O 1
ATOM 1303 N N . TYR A 1 170 ? 14.579 -15.489 8.237 1.00 91.62 170 TYR A N 1
ATOM 1304 C CA . TYR A 1 170 ? 15.905 -14.988 7.883 1.00 91.62 170 TYR A CA 1
ATOM 1305 C C . TYR A 1 170 ? 16.970 -16.043 8.210 1.00 91.62 170 TYR A C 1
ATOM 1307 O O . TYR A 1 170 ? 16.848 -16.780 9.191 1.00 91.62 170 TYR A O 1
ATOM 1315 N N . LEU A 1 171 ? 18.041 -16.094 7.414 1.00 90.25 171 LEU A N 1
ATOM 1316 C CA . LEU A 1 171 ? 19.198 -16.966 7.649 1.00 90.25 171 LEU A CA 1
ATOM 1317 C C . LEU A 1 171 ? 20.117 -16.367 8.728 1.00 90.25 171 LEU A C 1
ATOM 1319 O O . LEU A 1 171 ? 21.225 -15.916 8.448 1.00 90.25 171 LEU A O 1
ATOM 1323 N N . LEU A 1 172 ? 19.611 -16.329 9.960 1.00 86.25 172 LEU A N 1
ATOM 1324 C CA . LEU A 1 172 ? 20.308 -15.857 11.157 1.00 86.25 172 LEU A CA 1
ATOM 1325 C C . LEU A 1 172 ? 20.766 -17.036 12.028 1.00 86.25 172 LEU A C 1
ATOM 1327 O O . LEU A 1 172 ? 20.380 -18.185 11.800 1.00 86.25 172 LEU A O 1
ATOM 1331 N N . ASP A 1 173 ? 21.573 -16.741 13.050 1.00 84.00 173 ASP A N 1
ATOM 1332 C CA . ASP A 1 173 ? 21.906 -17.720 14.087 1.00 84.00 173 ASP A CA 1
ATOM 1333 C C . ASP A 1 173 ? 20.635 -18.336 14.701 1.00 84.00 173 ASP A C 1
ATOM 1335 O O . ASP A 1 173 ? 19.639 -17.645 14.930 1.00 84.00 173 ASP A O 1
ATOM 1339 N N . ARG A 1 174 ? 20.668 -19.642 14.990 1.00 72.00 174 ARG A N 1
ATOM 1340 C CA . ARG A 1 174 ? 19.484 -20.382 15.454 1.00 72.00 174 ARG A CA 1
ATOM 1341 C C . ARG A 1 174 ? 18.980 -19.910 16.821 1.00 72.00 174 ARG A C 1
ATOM 1343 O O . ARG A 1 174 ? 17.769 -19.920 17.033 1.00 72.00 174 ARG A O 1
ATOM 1350 N N . GLY A 1 175 ? 19.871 -19.474 17.714 1.00 71.44 175 GLY A N 1
ATOM 1351 C CA . GLY A 1 175 ? 19.508 -18.915 19.019 1.00 71.44 175 GLY A CA 1
ATOM 1352 C C . GLY A 1 175 ? 18.845 -17.537 18.918 1.00 71.44 175 GLY A C 1
ATOM 1353 O O . GLY A 1 175 ? 18.022 -17.186 19.765 1.00 71.44 175 GLY A O 1
ATOM 1354 N N . LEU A 1 176 ? 19.131 -16.781 17.853 1.00 68.75 176 LEU A N 1
ATOM 1355 C CA . LEU A 1 176 ? 18.446 -15.523 17.544 1.00 68.75 176 LEU A CA 1
ATOM 1356 C C . LEU A 1 176 ? 17.125 -15.757 16.791 1.00 68.75 176 LEU A C 1
ATOM 1358 O O . LEU A 1 176 ? 16.098 -15.176 17.135 1.00 68.75 176 LEU A O 1
ATOM 1362 N N . ALA A 1 177 ? 17.120 -16.650 15.801 1.00 59.81 177 ALA A N 1
ATOM 1363 C CA . ALA A 1 177 ? 15.968 -16.881 14.930 1.00 59.81 177 ALA A CA 1
ATOM 1364 C C . ALA A 1 177 ? 14.758 -17.524 15.638 1.00 59.81 177 ALA A C 1
ATOM 1366 O O . ALA A 1 177 ? 13.624 -17.276 15.230 1.00 59.81 177 ALA A O 1
ATOM 1367 N N . GLY A 1 178 ? 14.984 -18.358 16.662 1.00 52.91 178 GLY A N 1
ATOM 1368 C CA . GLY A 1 178 ? 13.932 -19.148 17.320 1.00 52.91 178 GLY A CA 1
ATOM 1369 C C . GLY A 1 178 ? 13.452 -18.658 18.691 1.00 52.91 178 GLY A C 1
ATOM 1370 O O . GLY A 1 178 ? 12.562 -19.289 19.255 1.00 52.91 178 GLY A O 1
ATOM 1371 N N . SER A 1 179 ? 14.041 -17.599 19.265 1.00 52.72 179 SER A N 1
ATOM 1372 C CA . SER A 1 179 ? 13.886 -17.339 20.715 1.00 52.72 179 SER A CA 1
ATOM 1373 C C . SER A 1 179 ? 13.975 -15.878 21.194 1.00 52.72 179 SER A C 1
ATOM 1375 O O . SER A 1 179 ? 13.886 -15.647 22.398 1.00 52.72 179 SER A O 1
ATOM 1377 N N . ALA A 1 180 ? 14.183 -14.888 20.316 1.00 58.59 180 ALA A N 1
ATOM 1378 C CA . ALA A 1 180 ? 14.870 -13.654 20.733 1.00 58.59 180 ALA A CA 1
ATOM 1379 C C . ALA A 1 180 ? 14.071 -12.334 20.817 1.00 58.59 180 ALA A C 1
ATOM 1381 O O . ALA A 1 180 ? 14.663 -11.337 21.234 1.00 58.59 180 ALA A O 1
ATOM 1382 N N . LEU A 1 181 ? 12.780 -12.265 20.461 1.00 67.50 181 LEU A N 1
ATOM 1383 C CA . LEU A 1 181 ? 11.979 -11.046 20.688 1.00 67.50 181 LEU A CA 1
ATOM 1384 C C . LEU A 1 181 ? 11.000 -11.238 21.861 1.00 67.50 181 LEU A C 1
ATOM 1386 O O . LEU A 1 181 ? 10.402 -12.310 21.986 1.00 67.50 181 LEU A O 1
ATOM 1390 N N . PRO A 1 182 ? 10.801 -10.221 22.730 1.00 61.00 182 PRO A N 1
ATOM 1391 C CA . PRO A 1 182 ? 9.803 -10.321 23.792 1.00 61.00 182 PRO A CA 1
ATOM 1392 C C . PRO A 1 182 ? 8.385 -10.451 23.200 1.00 61.00 182 PRO A C 1
ATOM 1394 O O . PRO A 1 182 ? 8.184 -10.283 22.002 1.00 61.00 182 PRO A O 1
ATOM 1397 N N . GLY A 1 183 ? 7.389 -10.810 24.014 1.00 59.25 183 GLY A N 1
ATOM 1398 C CA . GLY A 1 183 ? 6.014 -11.005 23.522 1.00 59.25 183 GLY A CA 1
ATOM 1399 C C . GLY A 1 183 ? 5.818 -12.209 22.582 1.00 59.25 183 GLY A C 1
ATOM 1400 O O . GLY A 1 183 ? 4.758 -12.337 21.974 1.00 59.25 183 GLY A O 1
ATOM 1401 N N . GLY A 1 184 ? 6.815 -13.097 22.459 1.00 64.50 184 GLY A N 1
ATOM 1402 C CA . GLY A 1 184 ? 6.712 -14.334 21.676 1.00 64.50 184 GLY A CA 1
ATOM 1403 C C . GLY A 1 184 ? 6.833 -14.146 20.161 1.00 64.50 184 GLY A C 1
ATOM 1404 O O . GLY A 1 184 ? 6.358 -14.993 19.409 1.00 64.50 184 GLY A O 1
ATOM 1405 N N . MET A 1 185 ? 7.436 -13.048 19.693 1.00 78.38 185 MET A N 1
ATOM 1406 C CA . MET A 1 185 ? 7.697 -12.853 18.265 1.00 78.38 185 MET A CA 1
ATOM 1407 C C . MET A 1 185 ? 8.963 -13.574 17.781 1.00 78.38 185 MET A C 1
ATOM 1409 O O . MET A 1 185 ? 10.000 -13.583 18.440 1.00 78.38 185 MET A O 1
ATOM 1413 N N . GLU A 1 186 ? 8.899 -14.101 16.559 1.00 82.88 186 GLU A N 1
ATOM 1414 C CA . GLU A 1 186 ? 10.073 -14.554 15.812 1.00 82.88 186 GLU A CA 1
ATOM 1415 C C . GLU A 1 186 ? 10.721 -13.391 15.036 1.00 82.88 186 GLU A C 1
ATOM 1417 O O . GLU A 1 186 ? 10.034 -12.511 14.499 1.00 82.88 186 GLU A O 1
ATOM 1422 N N . MET A 1 187 ? 12.052 -13.431 14.900 1.00 86.81 187 MET A N 1
ATOM 1423 C CA . MET A 1 187 ? 12.794 -12.604 13.941 1.00 86.81 187 MET A CA 1
ATOM 1424 C C . MET A 1 187 ? 12.592 -13.171 12.527 1.00 86.81 187 MET A C 1
ATOM 1426 O O . MET A 1 187 ? 13.432 -13.902 12.001 1.00 86.81 187 MET A O 1
ATOM 1430 N N . ARG A 1 188 ? 11.440 -12.858 11.928 1.00 90.06 188 ARG A N 1
ATOM 1431 C CA . ARG A 1 188 ? 11.002 -13.343 10.611 1.00 90.06 188 ARG A CA 1
ATOM 1432 C C . ARG A 1 188 ? 10.400 -12.223 9.761 1.00 90.06 188 ARG A C 1
ATOM 1434 O O . ARG A 1 188 ? 10.082 -11.147 10.266 1.00 90.06 188 ARG A O 1
ATOM 1441 N N . ARG A 1 189 ? 10.190 -12.508 8.477 1.00 93.19 189 ARG A N 1
ATOM 1442 C CA . ARG A 1 189 ? 9.314 -11.745 7.586 1.00 93.19 189 ARG A CA 1
ATOM 1443 C C . ARG A 1 189 ? 7.871 -11.867 8.084 1.00 93.19 189 ARG A C 1
ATOM 1445 O O . ARG A 1 189 ? 7.321 -12.970 8.115 1.00 93.19 189 ARG A O 1
ATOM 1452 N N . TRP A 1 190 ? 7.285 -10.735 8.467 1.00 93.50 190 TRP A N 1
ATOM 1453 C CA . TRP A 1 190 ? 5.882 -10.616 8.871 1.00 93.50 190 TRP A CA 1
ATOM 1454 C C . TRP A 1 190 ? 5.021 -10.029 7.754 1.00 93.50 190 TRP A C 1
ATOM 1456 O O . TRP A 1 190 ? 3.942 -10.549 7.500 1.00 93.50 190 TRP A O 1
ATOM 1466 N N . GLY A 1 191 ? 5.514 -9.008 7.042 1.00 95.56 191 GLY A N 1
ATOM 1467 C CA . GLY A 1 191 ? 4.781 -8.366 5.947 1.00 95.56 191 GLY A CA 1
ATOM 1468 C C . GLY A 1 191 ? 3.650 -7.438 6.400 1.00 95.56 191 GLY A C 1
ATOM 1469 O O . GLY A 1 191 ? 3.089 -7.593 7.480 1.00 95.56 191 GLY A O 1
ATOM 1470 N N . PHE A 1 192 ? 3.307 -6.451 5.566 1.00 96.25 192 PHE A N 1
ATOM 1471 C CA . PHE A 1 192 ? 2.299 -5.430 5.880 1.00 96.25 192 PHE A CA 1
ATOM 1472 C C . PHE A 1 192 ? 1.561 -4.958 4.618 1.00 96.25 192 PHE A C 1
ATOM 1474 O O . PHE A 1 192 ? 1.953 -5.279 3.492 1.00 96.25 192 PHE A O 1
ATOM 1481 N N . HIS A 1 193 ? 0.529 -4.133 4.829 1.00 95.88 193 HIS A N 1
ATOM 1482 C CA . HIS A 1 193 ? -0.547 -3.809 3.879 1.00 95.88 193 HIS A CA 1
ATOM 1483 C C . HIS A 1 193 ? -1.498 -4.988 3.599 1.00 95.88 193 HIS A C 1
ATOM 1485 O O . HIS A 1 193 ? -2.251 -4.959 2.624 1.00 95.88 193 HIS A O 1
ATOM 1491 N N . GLY A 1 194 ? -1.519 -6.004 4.469 1.00 95.44 194 GLY A N 1
ATOM 1492 C CA . GLY A 1 194 ? -2.387 -7.171 4.346 1.00 95.44 194 GLY A CA 1
ATOM 1493 C C . GLY A 1 194 ? -3.871 -6.836 4.218 1.00 95.44 194 GLY A C 1
ATOM 1494 O O . GLY A 1 194 ? -4.552 -7.466 3.416 1.00 95.44 194 GLY A O 1
ATOM 1495 N N . LEU A 1 195 ? -4.363 -5.798 4.907 1.00 90.69 195 LEU A N 1
ATOM 1496 C CA . LEU A 1 195 ? -5.761 -5.365 4.774 1.00 90.69 195 LEU A CA 1
ATOM 1497 C C . LEU A 1 195 ? -6.064 -4.825 3.363 1.00 90.69 195 LEU A C 1
ATOM 1499 O O . LEU A 1 195 ? -7.156 -5.031 2.839 1.00 90.69 195 LEU A O 1
ATOM 1503 N N . SER A 1 196 ? -5.086 -4.180 2.715 1.00 87.88 196 SER A N 1
ATOM 1504 C CA . SER A 1 196 ? -5.217 -3.727 1.325 1.00 87.88 196 SER A CA 1
ATOM 1505 C C . SER A 1 196 ? -5.165 -4.888 0.335 1.00 87.88 196 SER A C 1
ATOM 1507 O O . SER A 1 196 ? -5.894 -4.870 -0.653 1.00 87.88 196 SER A O 1
ATOM 1509 N N . TYR A 1 197 ? -4.311 -5.886 0.574 1.00 94.12 197 TYR A N 1
ATOM 1510 C CA . TYR A 1 197 ? -4.209 -7.060 -0.294 1.00 94.12 197 TYR A CA 1
ATOM 1511 C C . TYR A 1 197 ? -5.438 -7.966 -0.197 1.00 94.12 197 TYR A C 1
ATOM 1513 O O . TYR A 1 197 ? -5.917 -8.454 -1.219 1.00 94.12 197 TYR A O 1
ATOM 1521 N N . GLU A 1 198 ? -6.000 -8.115 1.002 1.00 90.50 198 GLU A N 1
ATOM 1522 C CA . GLU A 1 198 ? -7.255 -8.829 1.222 1.00 90.50 198 GLU A CA 1
ATOM 1523 C C . GLU A 1 198 ? -8.423 -8.135 0.500 1.00 90.50 198 GLU A C 1
ATOM 1525 O O . GLU A 1 198 ? -9.157 -8.785 -0.243 1.00 90.50 198 GLU A O 1
ATOM 1530 N N . ALA A 1 199 ? -8.537 -6.802 0.599 1.00 83.88 199 ALA A N 1
ATOM 1531 C CA . ALA A 1 199 ? -9.542 -6.024 -0.137 1.00 83.88 199 ALA A CA 1
ATOM 1532 C C . ALA A 1 199 ? -9.417 -6.169 -1.670 1.00 83.88 199 ALA A C 1
ATOM 1534 O O . ALA A 1 199 ? -10.423 -6.280 -2.376 1.00 83.88 199 ALA A O 1
ATOM 1535 N N . VAL A 1 200 ? -8.191 -6.240 -2.203 1.00 83.75 200 VAL A N 1
ATOM 1536 C CA . VAL A 1 200 ? -7.966 -6.558 -3.624 1.00 83.75 200 VAL A CA 1
ATOM 1537 C C . VAL A 1 200 ? -8.417 -7.987 -3.949 1.00 83.75 200 VAL A C 1
ATOM 1539 O O . VAL A 1 200 ? -9.073 -8.198 -4.967 1.00 83.75 200 VAL A O 1
ATOM 1542 N N . LEU A 1 201 ? -8.145 -8.975 -3.093 1.00 87.31 201 LEU A N 1
ATOM 1543 C CA . LEU A 1 201 ? -8.567 -10.366 -3.314 1.00 87.31 201 LEU A CA 1
ATOM 1544 C C . LEU A 1 201 ? -10.060 -10.636 -3.094 1.00 87.31 201 LEU A C 1
ATOM 1546 O O . LEU A 1 201 ? -10.541 -11.676 -3.541 1.00 87.31 201 LEU A O 1
ATOM 1550 N N . HIS A 1 202 ? -10.810 -9.709 -2.499 1.00 83.88 202 HIS A N 1
ATOM 1551 C CA . HIS A 1 202 ? -12.274 -9.739 -2.534 1.00 83.88 202 HIS A CA 1
ATOM 1552 C C . HIS A 1 202 ? -12.854 -9.402 -3.918 1.00 83.88 202 HIS A C 1
ATOM 1554 O O . HIS A 1 202 ? -13.973 -9.809 -4.215 1.00 83.88 202 HIS A O 1
ATOM 1560 N N . THR A 1 203 ? -12.115 -8.687 -4.776 1.00 79.31 203 THR A N 1
ATOM 1561 C CA . THR A 1 203 ? -12.612 -8.212 -6.085 1.00 79.31 203 THR A CA 1
ATOM 1562 C C . THR A 1 203 ? -11.930 -8.894 -7.273 1.00 79.31 203 THR A C 1
ATOM 1564 O O . THR A 1 203 ? -12.589 -9.261 -8.247 1.00 79.31 203 THR A O 1
ATOM 1567 N N . LEU A 1 204 ? -10.620 -9.135 -7.186 1.00 81.56 204 LEU A N 1
ATOM 1568 C CA . LEU A 1 204 ? -9.793 -9.702 -8.254 1.00 81.56 204 LEU A CA 1
ATOM 1569 C C . LEU A 1 204 ? -10.269 -11.063 -8.821 1.00 81.56 204 LEU A C 1
ATOM 1571 O O . LEU A 1 204 ? -10.194 -11.217 -10.041 1.00 81.56 204 LEU A O 1
ATOM 1575 N N . PRO A 1 205 ? -10.771 -12.041 -8.033 1.00 85.31 205 PRO A N 1
ATOM 1576 C CA . PRO A 1 205 ? -11.210 -13.331 -8.579 1.00 85.31 205 PRO A CA 1
ATOM 1577 C C . PRO A 1 205 ? -12.330 -13.178 -9.619 1.00 85.31 205 PRO A C 1
ATOM 1579 O O . PRO A 1 205 ? -12.230 -13.710 -10.726 1.00 85.31 205 PRO A O 1
ATOM 1582 N N . ALA A 1 206 ? -13.334 -12.344 -9.322 1.00 77.75 206 ALA A N 1
ATOM 1583 C CA . ALA A 1 206 ? -14.438 -12.048 -10.235 1.00 77.75 206 ALA A CA 1
ATOM 1584 C C . ALA A 1 206 ? -13.957 -11.361 -11.527 1.00 77.75 206 ALA A C 1
ATOM 1586 O O . ALA A 1 206 ? -14.414 -11.707 -12.615 1.00 77.75 206 ALA A O 1
ATOM 1587 N N . VAL A 1 207 ? -12.982 -10.449 -11.428 1.00 77.50 207 VAL A N 1
ATOM 1588 C CA . VAL A 1 207 ? -12.367 -9.762 -12.583 1.00 77.50 207 VAL A CA 1
ATOM 1589 C C . VAL A 1 207 ? -11.634 -10.745 -13.502 1.00 77.50 207 VAL A C 1
ATOM 1591 O O . VAL A 1 207 ? -11.692 -10.617 -14.723 1.00 77.50 207 VAL A O 1
ATOM 1594 N N . LEU A 1 208 ? -10.967 -11.750 -12.930 1.00 75.31 208 LEU A N 1
ATOM 1595 C CA . LEU A 1 208 ? -10.285 -12.803 -13.689 1.00 75.31 208 LEU A CA 1
ATOM 1596 C C . LEU A 1 208 ? -11.246 -13.893 -14.202 1.00 75.31 208 LEU A C 1
ATOM 1598 O O . LEU A 1 208 ? -10.862 -14.694 -15.057 1.00 75.31 208 LEU A O 1
ATOM 1602 N N . GLY A 1 209 ? -12.487 -13.934 -13.704 1.00 79.75 209 GLY A N 1
ATOM 1603 C CA . GLY A 1 209 ? -13.416 -15.045 -13.912 1.00 79.75 209 GLY A CA 1
ATOM 1604 C C . GLY A 1 209 ? -12.837 -16.362 -13.393 1.00 79.75 209 GLY A C 1
ATOM 1605 O O . GLY A 1 209 ? -12.792 -17.340 -14.138 1.00 79.75 209 GLY A O 1
ATOM 1606 N N . ARG A 1 210 ? -12.317 -16.335 -12.161 1.00 85.44 210 ARG A N 1
ATOM 1607 C CA . ARG A 1 210 ? -11.662 -17.445 -11.457 1.00 85.44 210 ARG A CA 1
ATOM 1608 C C . ARG A 1 210 ? -12.154 -17.519 -10.020 1.00 85.44 210 ARG A C 1
ATOM 1610 O O . ARG A 1 210 ? -12.487 -16.491 -9.430 1.00 85.44 210 ARG A O 1
ATOM 1617 N N . GLU A 1 211 ? -12.091 -18.703 -9.427 1.00 92.00 211 GLU A N 1
ATOM 1618 C CA . GLU A 1 211 ? -12.273 -18.834 -7.983 1.00 92.00 211 GLU A CA 1
ATOM 1619 C C . GLU A 1 211 ? -11.065 -18.275 -7.227 1.00 92.00 211 GLU A C 1
ATOM 1621 O O . GLU A 1 211 ? -9.933 -18.306 -7.718 1.00 92.00 211 GLU A O 1
ATOM 1626 N N . ARG A 1 212 ? -11.263 -17.784 -5.994 1.00 93.19 212 ARG A N 1
ATOM 1627 C CA . ARG A 1 212 ? -10.161 -17.190 -5.207 1.00 93.19 212 ARG A CA 1
ATOM 1628 C C . ARG A 1 212 ? -8.980 -18.154 -5.051 1.00 93.19 212 ARG A C 1
ATOM 1630 O O . ARG A 1 212 ? -7.833 -17.731 -5.170 1.00 93.19 212 ARG A O 1
ATOM 1637 N N . ALA A 1 213 ? -9.258 -19.440 -4.839 1.00 95.06 213 ALA A N 1
ATOM 1638 C CA . ALA A 1 213 ? -8.252 -20.498 -4.712 1.00 95.06 213 ALA A CA 1
ATOM 1639 C C . ALA A 1 213 ? -7.413 -20.734 -5.989 1.00 95.06 213 ALA A C 1
ATOM 1641 O O . ALA A 1 213 ? -6.404 -21.432 -5.937 1.00 95.06 213 ALA A O 1
ATOM 1642 N N . GLU A 1 214 ? -7.7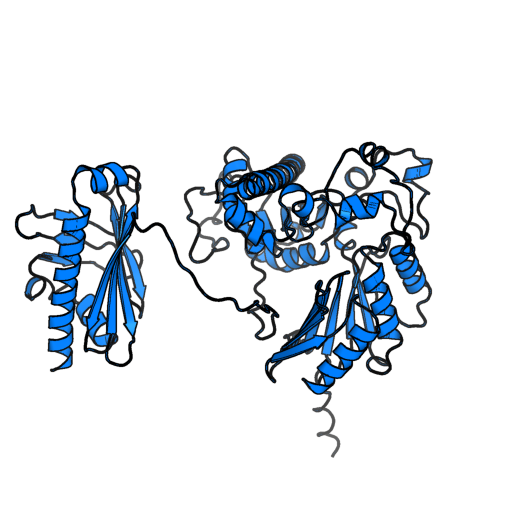90 -20.138 -7.121 1.00 88.81 214 GLU A N 1
ATOM 1643 C CA . GLU A 1 214 ? -7.092 -20.227 -8.409 1.00 88.81 214 GLU A CA 1
ATOM 1644 C C . GLU A 1 214 ? -6.333 -18.935 -8.761 1.00 88.81 214 GLU A C 1
ATOM 1646 O O . GLU A 1 214 ? -5.744 -18.829 -9.838 1.00 88.81 214 GLU A O 1
ATOM 1651 N N . VAL A 1 215 ? -6.360 -17.908 -7.903 1.00 88.00 215 VAL A N 1
ATOM 1652 C CA . VAL A 1 215 ? -5.728 -16.616 -8.200 1.00 88.00 215 VAL A CA 1
ATOM 1653 C C . VAL A 1 215 ? -4.247 -16.632 -7.831 1.00 88.00 215 VAL A C 1
ATOM 1655 O O . VAL A 1 215 ? -3.885 -16.640 -6.655 1.00 88.00 215 VAL A O 1
ATOM 1658 N N . ASN A 1 216 ? -3.394 -16.541 -8.850 1.00 89.06 216 ASN A N 1
ATOM 1659 C CA . ASN A 1 216 ? -1.990 -16.177 -8.717 1.00 89.06 216 ASN A CA 1
ATOM 1660 C C . ASN A 1 216 ? -1.811 -14.734 -9.195 1.00 89.06 216 ASN A C 1
ATOM 1662 O O . ASN A 1 216 ? -2.137 -14.430 -10.340 1.00 89.06 216 ASN A O 1
ATOM 1666 N N . ALA A 1 217 ? -1.291 -13.834 -8.368 1.00 92.94 217 ALA A N 1
ATOM 1667 C CA . ALA A 1 217 ? -1.139 -12.428 -8.742 1.00 92.94 217 ALA A CA 1
ATOM 1668 C C . ALA A 1 217 ? 0.054 -11.782 -8.038 1.00 92.94 217 ALA A C 1
ATOM 1670 O O . ALA A 1 217 ? 0.461 -12.228 -6.968 1.00 92.94 217 ALA A O 1
ATOM 1671 N N . ILE A 1 218 ? 0.589 -10.709 -8.615 1.00 96.75 218 ILE A N 1
ATOM 1672 C CA . ILE A 1 218 ? 1.527 -9.825 -7.922 1.00 96.75 218 ILE A CA 1
ATOM 1673 C C . ILE A 1 218 ? 0.783 -8.531 -7.604 1.00 96.75 218 ILE A C 1
ATOM 1675 O O . ILE A 1 218 ? 0.362 -7.814 -8.507 1.00 96.75 218 ILE A O 1
ATOM 1679 N N . LEU A 1 219 ? 0.579 -8.255 -6.321 1.00 96.56 219 LEU A N 1
ATOM 1680 C CA . LEU A 1 219 ? -0.166 -7.096 -5.843 1.00 96.56 219 LEU A CA 1
ATOM 1681 C C . LEU A 1 219 ? 0.816 -6.022 -5.368 1.00 96.56 219 LEU A C 1
ATOM 1683 O O . LEU A 1 219 ? 1.690 -6.301 -4.552 1.00 96.56 219 LEU A O 1
ATOM 1687 N N . CYS A 1 220 ? 0.670 -4.793 -5.845 1.00 97.19 220 CYS A N 1
ATOM 1688 C CA . CYS A 1 220 ? 1.548 -3.664 -5.558 1.00 97.19 220 CYS A CA 1
ATOM 1689 C C . CYS A 1 220 ? 0.758 -2.577 -4.824 1.00 97.19 220 CYS A C 1
ATOM 1691 O O . CYS A 1 220 ? 0.055 -1.789 -5.460 1.00 97.19 220 CYS A O 1
ATOM 1693 N N . HIS A 1 221 ? 0.877 -2.515 -3.494 1.00 95.44 221 HIS A N 1
ATOM 1694 C CA . HIS A 1 221 ? 0.355 -1.387 -2.722 1.00 95.44 221 HIS A CA 1
ATOM 1695 C C . HIS A 1 221 ? 1.407 -0.279 -2.695 1.00 95.44 221 HIS A C 1
ATOM 1697 O O . HIS A 1 221 ? 2.400 -0.385 -1.974 1.00 95.44 221 HIS A O 1
ATOM 1703 N N . LEU A 1 222 ? 1.207 0.773 -3.487 1.00 94.69 222 LEU A N 1
ATOM 1704 C CA . LEU A 1 222 ? 2.183 1.840 -3.694 1.00 94.69 222 LEU A CA 1
ATOM 1705 C C . LEU A 1 222 ? 1.668 3.162 -3.106 1.00 94.69 222 LEU A C 1
ATOM 1707 O O . LEU A 1 222 ? 0.607 3.664 -3.484 1.00 94.69 222 LEU A O 1
ATOM 1711 N N . GLY A 1 223 ? 2.438 3.759 -2.198 1.00 90.25 223 GLY A N 1
ATOM 1712 C CA . GLY A 1 223 ? 2.045 4.948 -1.442 1.00 90.25 223 GLY A CA 1
ATOM 1713 C C . GLY A 1 223 ? 3.211 5.563 -0.664 1.00 90.25 223 GLY A C 1
ATOM 1714 O O . GLY A 1 223 ? 4.377 5.329 -0.966 1.00 90.25 223 GLY A O 1
ATOM 1715 N N . ALA A 1 224 ? 2.915 6.347 0.379 1.00 88.25 224 ALA A N 1
ATOM 1716 C CA . ALA A 1 224 ? 3.958 6.903 1.254 1.00 88.25 224 ALA A CA 1
ATOM 1717 C C . ALA A 1 224 ? 4.805 5.800 1.931 1.00 88.25 224 ALA A C 1
ATOM 1719 O O . ALA A 1 224 ? 6.007 5.968 2.154 1.00 88.25 224 ALA A O 1
ATOM 1720 N N . GLY A 1 225 ? 4.177 4.655 2.213 1.00 92.50 225 GLY A N 1
ATOM 1721 C CA . GLY A 1 225 ? 4.840 3.357 2.266 1.00 92.50 225 GLY A CA 1
ATOM 1722 C C . GLY A 1 225 ? 4.405 2.508 1.079 1.00 92.50 225 GLY A C 1
ATOM 1723 O O . GLY A 1 225 ? 3.236 2.557 0.700 1.00 92.50 225 GLY A O 1
ATOM 1724 N N . SER A 1 226 ? 5.327 1.717 0.537 1.00 97.12 226 SER A N 1
ATOM 1725 C CA . SER A 1 226 ? 5.071 0.850 -0.613 1.00 97.12 226 SER A CA 1
ATOM 1726 C C . SER A 1 226 ? 5.503 -0.582 -0.319 1.00 97.12 226 SER A C 1
ATOM 1728 O O . SER A 1 226 ? 6.568 -0.799 0.256 1.00 97.12 226 SER A O 1
ATOM 1730 N N . SER A 1 227 ? 4.699 -1.564 -0.722 1.00 98.62 227 SER A N 1
ATOM 1731 C CA . SER A 1 227 ? 5.087 -2.977 -0.727 1.00 98.62 227 SER A CA 1
ATOM 1732 C C . SER A 1 227 ? 4.582 -3.697 -1.974 1.00 98.62 227 SER A C 1
ATOM 1734 O O . SER A 1 227 ? 3.746 -3.186 -2.721 1.00 98.62 227 SER A O 1
ATOM 1736 N N . VAL A 1 228 ? 5.120 -4.893 -2.194 1.00 98.62 228 VAL A N 1
ATOM 1737 C CA . VAL A 1 228 ? 4.666 -5.836 -3.217 1.00 98.62 228 VAL A CA 1
ATOM 1738 C C . VAL A 1 228 ? 4.404 -7.180 -2.549 1.00 98.62 228 VAL A C 1
ATOM 1740 O O . VAL A 1 228 ? 5.224 -7.621 -1.749 1.00 98.62 228 VAL A O 1
ATOM 1743 N N . CYS A 1 229 ? 3.304 -7.849 -2.880 1.00 98.62 229 CYS A N 1
ATOM 1744 C CA . CYS A 1 229 ? 2.971 -9.187 -2.406 1.00 98.62 229 CYS A CA 1
ATOM 1745 C C . CYS A 1 229 ? 2.785 -10.149 -3.583 1.00 98.62 229 CYS A C 1
ATOM 1747 O O . CYS A 1 229 ? 2.021 -9.874 -4.507 1.00 98.62 229 CYS A O 1
ATOM 1749 N N . ALA A 1 230 ? 3.467 -11.291 -3.533 1.00 98.06 230 ALA A N 1
ATOM 1750 C CA . ALA A 1 230 ? 3.172 -12.425 -4.392 1.00 98.06 230 ALA A CA 1
ATOM 1751 C C . ALA A 1 230 ? 2.041 -13.240 -3.758 1.00 98.06 230 ALA A C 1
ATOM 1753 O O . ALA A 1 230 ? 2.172 -13.729 -2.634 1.00 98.06 230 ALA A O 1
ATOM 1754 N N . VAL A 1 231 ? 0.948 -13.410 -4.491 1.00 97.94 231 VAL A N 1
ATOM 1755 C CA . VAL A 1 231 ? -0.199 -14.238 -4.123 1.00 97.94 231 VAL A CA 1
ATOM 1756 C C . VAL A 1 231 ? -0.172 -15.502 -4.966 1.00 97.94 231 VAL A C 1
ATOM 1758 O O . VAL A 1 231 ? -0.054 -15.427 -6.188 1.00 97.94 231 VAL A O 1
ATOM 1761 N N . VAL A 1 232 ? -0.318 -16.656 -4.320 1.00 96.38 232 VAL A N 1
ATOM 1762 C CA . VAL A 1 232 ? -0.489 -17.957 -4.979 1.00 96.38 232 VAL A CA 1
ATOM 1763 C C . VAL A 1 232 ? -1.735 -18.611 -4.396 1.00 96.38 232 VAL A C 1
ATOM 1765 O O . VAL A 1 232 ? -1.900 -18.637 -3.176 1.00 96.38 232 VAL A O 1
ATOM 1768 N N . GLN A 1 233 ? -2.623 -19.111 -5.258 1.00 95.69 233 GLN A N 1
ATOM 1769 C CA . GLN A 1 233 ? -3.890 -19.747 -4.866 1.00 95.69 233 GLN A CA 1
ATOM 1770 C C . GLN A 1 233 ? -4.729 -18.900 -3.878 1.00 95.69 233 GLN A C 1
ATOM 1772 O O . GLN A 1 233 ? -5.281 -19.400 -2.895 1.00 95.69 233 GLN A O 1
ATOM 1777 N N . GLY A 1 234 ? -4.787 -17.583 -4.107 1.00 95.38 234 GLY A N 1
ATOM 1778 C CA . GLY A 1 234 ? -5.577 -16.635 -3.311 1.00 95.38 234 GLY A CA 1
ATOM 1779 C C . GLY A 1 234 ? -5.061 -16.360 -1.895 1.00 95.38 234 GLY A C 1
ATOM 1780 O O . GLY A 1 234 ? -5.810 -15.810 -1.078 1.00 95.38 234 GLY A O 1
ATOM 1781 N N . ARG A 1 235 ? -3.815 -16.751 -1.590 1.00 96.94 235 ARG A N 1
ATOM 1782 C CA . ARG A 1 235 ? -3.144 -16.578 -0.290 1.00 96.94 235 ARG A CA 1
ATOM 1783 C C . ARG A 1 235 ? -1.812 -15.847 -0.447 1.00 96.94 235 ARG A C 1
ATOM 1785 O O . ARG A 1 235 ? -1.149 -15.982 -1.476 1.00 96.94 235 ARG A O 1
ATOM 1792 N N . SER A 1 236 ? -1.401 -15.102 0.581 1.00 97.75 236 SER A N 1
ATOM 1793 C CA . SER A 1 236 ? -0.080 -14.469 0.607 1.00 97.75 236 SER A CA 1
ATOM 1794 C C . SER A 1 236 ? 1.015 -15.529 0.571 1.00 97.75 236 SER A C 1
ATOM 1796 O O . SER A 1 236 ? 1.166 -16.328 1.490 1.00 97.75 236 SER A O 1
ATOM 1798 N N . TRP A 1 237 ? 1.829 -15.496 -0.472 1.00 97.69 237 TRP A N 1
ATOM 1799 C CA . TRP A 1 237 ? 2.890 -16.469 -0.685 1.00 97.69 237 TRP A CA 1
ATOM 1800 C C . TRP A 1 237 ? 4.276 -15.883 -0.401 1.00 97.69 237 TRP A C 1
ATOM 1802 O O . TRP A 1 237 ? 5.128 -16.576 0.156 1.00 97.69 237 TRP A O 1
ATOM 1812 N N . ASP A 1 238 ? 4.478 -14.604 -0.727 1.00 98.12 238 ASP A N 1
ATOM 1813 C CA . ASP A 1 238 ? 5.661 -13.801 -0.393 1.00 98.12 238 ASP A CA 1
ATOM 1814 C C . ASP A 1 238 ? 5.291 -12.304 -0.322 1.00 98.12 238 ASP A C 1
ATOM 1816 O O . ASP A 1 238 ? 4.259 -11.893 -0.855 1.00 98.12 238 ASP A O 1
ATOM 1820 N N . THR A 1 239 ? 6.106 -11.471 0.323 1.00 98.56 239 THR A N 1
ATOM 1821 C CA . THR A 1 239 ? 5.858 -10.025 0.472 1.00 98.56 239 THR A CA 1
ATOM 1822 C C . THR A 1 239 ? 7.151 -9.242 0.690 1.00 98.56 239 THR A C 1
ATOM 1824 O O . THR A 1 239 ? 8.087 -9.732 1.321 1.00 98.56 239 THR A O 1
ATOM 1827 N N . SER A 1 240 ? 7.242 -8.027 0.147 1.00 98.44 240 SER A N 1
ATOM 1828 C CA . SER A 1 240 ? 8.504 -7.279 0.080 1.00 98.44 240 SER A CA 1
ATOM 1829 C C . SER A 1 240 ? 8.950 -6.748 1.441 1.00 98.44 240 SER A C 1
ATOM 1831 O O . SER A 1 240 ? 10.143 -6.574 1.666 1.00 98.44 240 SER A O 1
ATOM 1833 N N . MET A 1 241 ? 7.995 -6.477 2.336 1.00 98.12 241 MET A N 1
ATOM 1834 C CA . MET A 1 241 ? 8.277 -6.013 3.694 1.00 98.12 241 MET A CA 1
ATOM 1835 C C . MET A 1 241 ? 8.618 -7.171 4.628 1.00 98.12 241 MET A C 1
ATOM 1837 O O . MET A 1 241 ? 8.125 -8.285 4.465 1.00 98.12 241 MET A O 1
ATOM 1841 N N . GLY A 1 242 ? 9.463 -6.876 5.610 1.00 95.56 242 GLY A N 1
ATOM 1842 C CA . GLY A 1 242 ? 10.160 -7.846 6.444 1.00 95.56 242 GLY A CA 1
ATOM 1843 C C . GLY A 1 242 ? 9.592 -7.961 7.852 1.00 95.56 242 GLY A C 1
ATOM 1844 O O . GLY A 1 242 ? 8.378 -8.047 8.047 1.00 95.56 242 GLY A O 1
ATOM 1845 N N . LEU A 1 243 ? 10.497 -7.935 8.832 1.00 92.38 243 LEU A N 1
ATOM 1846 C CA . LEU A 1 243 ? 10.202 -7.773 10.259 1.00 92.38 243 LEU A CA 1
ATOM 1847 C C . LEU A 1 243 ? 9.494 -6.444 10.565 1.00 92.38 243 LEU A C 1
ATOM 1849 O O . LEU A 1 243 ? 8.688 -6.358 11.486 1.00 92.38 243 LEU A O 1
ATOM 1853 N N . THR A 1 244 ? 9.787 -5.405 9.782 1.00 92.81 244 THR A N 1
ATOM 1854 C CA . THR A 1 244 ? 9.148 -4.088 9.868 1.00 92.81 244 THR A CA 1
ATOM 1855 C C . THR A 1 244 ? 8.777 -3.582 8.466 1.00 92.81 244 THR A C 1
ATOM 1857 O O . THR A 1 244 ? 9.310 -4.084 7.467 1.00 92.81 244 THR A O 1
ATOM 1860 N N . PRO A 1 245 ? 7.907 -2.560 8.353 1.00 94.69 245 PRO A N 1
ATOM 1861 C CA . PRO A 1 245 ? 7.590 -1.889 7.089 1.00 94.69 245 PRO A CA 1
ATOM 1862 C C . PRO A 1 245 ? 8.767 -1.177 6.392 1.00 94.69 245 PRO A C 1
ATOM 1864 O O . PRO A 1 245 ? 8.543 -0.506 5.381 1.00 94.69 245 PRO A O 1
ATOM 1867 N N . LEU A 1 246 ? 9.987 -1.243 6.939 1.00 96.00 246 LEU A N 1
ATOM 1868 C CA . LEU A 1 246 ? 11.181 -0.612 6.375 1.00 96.00 246 LEU A CA 1
ATOM 1869 C C . LEU A 1 246 ? 11.823 -1.441 5.252 1.00 96.00 246 LEU A C 1
ATOM 1871 O O . LEU A 1 246 ? 12.293 -0.862 4.276 1.00 96.00 246 LEU A O 1
ATOM 1875 N N . GLU A 1 247 ? 11.855 -2.773 5.380 1.00 98.06 247 GLU A N 1
ATOM 1876 C CA . GLU A 1 247 ? 12.378 -3.646 4.319 1.00 98.06 247 GLU A CA 1
ATOM 1877 C C . GLU A 1 247 ? 11.487 -3.545 3.069 1.00 98.06 247 GLU A C 1
ATOM 1879 O O . GLU A 1 247 ? 10.271 -3.364 3.161 1.00 98.06 247 GLU A O 1
ATOM 1884 N N . GLY A 1 248 ? 12.087 -3.683 1.890 1.00 98.06 248 GLY A N 1
ATOM 1885 C CA . GLY A 1 248 ? 11.382 -3.697 0.620 1.00 98.06 248 GLY A CA 1
ATOM 1886 C C . GLY A 1 248 ? 11.644 -2.437 -0.191 1.00 98.06 248 GLY A C 1
ATOM 1887 O O . GLY A 1 248 ? 12.793 -2.053 -0.422 1.00 98.06 248 GLY A O 1
ATOM 1888 N N . LEU A 1 249 ? 10.567 -1.811 -0.661 1.00 98.38 249 LEU A N 1
ATOM 1889 C CA . LEU A 1 249 ? 10.639 -0.617 -1.495 1.00 98.38 249 LEU A CA 1
ATOM 1890 C C . LEU A 1 249 ? 11.005 0.635 -0.679 1.00 98.38 249 LEU A C 1
ATOM 1892 O O . LEU A 1 249 ? 10.506 0.803 0.439 1.00 98.38 249 LEU A O 1
ATOM 1896 N N . PRO A 1 250 ? 11.787 1.570 -1.253 1.00 97.56 250 PRO A N 1
ATOM 1897 C CA . PRO A 1 250 ? 11.825 2.933 -0.744 1.00 97.56 250 PRO A CA 1
ATOM 1898 C C . PRO A 1 250 ? 10.437 3.577 -0.853 1.00 97.56 250 PRO A C 1
ATOM 1900 O O . PRO A 1 250 ? 9.582 3.148 -1.629 1.00 97.56 250 PRO A O 1
ATOM 1903 N N . GLY A 1 251 ? 10.212 4.628 -0.071 1.00 95.50 251 GLY A N 1
ATOM 1904 C CA . GLY A 1 251 ? 8.955 5.376 -0.081 1.00 95.50 251 GLY A CA 1
ATOM 1905 C C . GLY A 1 251 ? 9.181 6.866 0.135 1.00 95.50 251 GLY A C 1
ATOM 1906 O O . GLY A 1 251 ? 10.284 7.374 -0.066 1.00 95.50 251 GLY A O 1
ATOM 1907 N N . ALA A 1 252 ? 8.146 7.560 0.606 1.00 95.31 252 ALA A N 1
ATOM 1908 C CA . ALA A 1 252 ? 8.176 9.007 0.824 1.00 95.31 252 ALA A CA 1
ATOM 1909 C C . ALA A 1 252 ? 9.360 9.457 1.702 1.00 95.31 252 ALA A C 1
ATOM 1911 O O . ALA A 1 252 ? 10.084 10.386 1.345 1.00 95.31 252 ALA A O 1
ATOM 1912 N N . THR A 1 253 ? 9.567 8.769 2.828 1.00 96.19 253 THR A N 1
ATOM 1913 C CA . THR A 1 253 ? 10.607 9.076 3.829 1.00 96.19 253 THR A CA 1
ATOM 1914 C C . THR A 1 253 ? 11.442 7.864 4.254 1.00 96.19 253 THR A C 1
ATOM 1916 O O . THR A 1 253 ? 12.365 8.012 5.054 1.00 96.19 253 THR A O 1
ATOM 1919 N N . ARG A 1 254 ? 11.123 6.662 3.745 1.00 96.56 254 ARG A N 1
ATOM 1920 C CA . ARG A 1 254 ? 11.774 5.399 4.132 1.00 96.56 254 ARG A CA 1
ATOM 1921 C C . ARG A 1 254 ? 12.812 4.947 3.109 1.00 96.56 254 ARG A C 1
ATOM 1923 O O . ARG A 1 254 ? 12.576 5.088 1.908 1.00 96.56 254 ARG A O 1
ATOM 1930 N N . SER A 1 255 ? 13.918 4.366 3.572 1.00 98.19 255 SER A N 1
ATOM 1931 C CA . SER A 1 255 ? 15.016 3.896 2.712 1.00 98.19 255 SER A CA 1
ATOM 1932 C C . SER A 1 255 ? 14.647 2.713 1.815 1.00 98.19 255 SER A C 1
ATOM 1934 O O . SER A 1 255 ? 15.236 2.563 0.748 1.00 98.19 255 SER A O 1
ATOM 1936 N N . GLY A 1 256 ? 13.703 1.870 2.243 1.00 97.88 256 GLY A N 1
ATOM 1937 C CA . GLY A 1 256 ? 13.590 0.514 1.707 1.00 97.88 256 GLY A CA 1
ATOM 1938 C C . GLY A 1 256 ? 14.755 -0.360 2.182 1.00 97.88 256 GLY A C 1
ATOM 1939 O O . GLY A 1 256 ? 15.489 0.008 3.107 1.00 97.88 256 GLY A O 1
ATOM 1940 N N . THR A 1 257 ? 14.961 -1.500 1.521 1.00 97.94 257 THR A N 1
ATOM 1941 C CA . THR A 1 257 ? 16.105 -2.384 1.793 1.00 97.94 257 THR A CA 1
ATOM 1942 C C . THR A 1 257 ? 17.441 -1.682 1.529 1.00 97.94 257 THR A C 1
ATOM 1944 O O . THR A 1 257 ? 17.690 -1.174 0.434 1.00 97.94 257 THR A O 1
ATOM 1947 N N . VAL A 1 258 ? 18.322 -1.730 2.527 1.00 96.94 258 VAL A N 1
ATOM 1948 C CA . VAL A 1 258 ? 19.722 -1.280 2.491 1.00 96.94 258 VAL A CA 1
ATOM 1949 C C . VAL A 1 258 ? 20.632 -2.388 3.033 1.00 96.94 258 VAL A C 1
ATOM 1951 O O . VAL A 1 258 ? 20.144 -3.401 3.535 1.00 96.94 258 VAL A O 1
ATOM 1954 N N . ASP A 1 259 ? 21.949 -2.207 2.937 1.00 97.06 259 ASP A N 1
ATOM 1955 C CA . ASP A 1 259 ? 22.921 -3.102 3.575 1.00 97.06 259 ASP A CA 1
ATOM 1956 C C . ASP A 1 259 ? 22.697 -3.132 5.110 1.00 97.06 259 ASP A C 1
ATOM 1958 O O . ASP A 1 259 ? 22.673 -2.066 5.734 1.00 97.06 259 ASP A O 1
ATOM 1962 N N . PRO A 1 260 ? 22.537 -4.309 5.750 1.00 93.44 260 PRO A N 1
ATOM 1963 C CA . PRO A 1 260 ? 22.342 -4.404 7.198 1.00 93.44 260 PRO A CA 1
ATOM 1964 C C . PRO A 1 260 ? 23.493 -3.839 8.042 1.00 93.44 260 PRO A C 1
ATOM 1966 O O . PRO A 1 260 ? 23.269 -3.486 9.195 1.00 93.44 260 PRO A O 1
ATOM 1969 N N . VAL A 1 261 ? 24.712 -3.747 7.503 1.00 95.25 261 VAL A N 1
ATOM 1970 C CA . VAL A 1 261 ? 25.895 -3.194 8.182 1.00 95.25 261 VAL A CA 1
ATOM 1971 C C . VAL A 1 261 ? 26.023 -1.684 7.952 1.00 95.25 261 VAL A C 1
ATOM 1973 O O . VAL A 1 261 ? 26.564 -0.994 8.815 1.00 95.25 261 VAL A O 1
ATOM 1976 N N . LEU A 1 262 ? 25.445 -1.123 6.878 1.00 95.19 262 LEU A N 1
ATOM 1977 C CA . LEU A 1 262 ? 25.405 0.334 6.646 1.00 95.19 262 LEU A CA 1
ATOM 1978 C C . LEU A 1 262 ? 24.804 1.094 7.838 1.00 95.19 262 LEU A C 1
ATOM 1980 O O . LEU A 1 262 ? 25.252 2.198 8.145 1.00 95.19 262 LEU A O 1
ATOM 1984 N N . VAL A 1 263 ? 23.851 0.492 8.558 1.00 93.56 263 VAL A N 1
ATOM 1985 C CA . VAL A 1 263 ? 23.258 1.089 9.765 1.00 93.56 263 VAL A CA 1
ATOM 1986 C C . VAL A 1 263 ? 24.306 1.416 10.838 1.00 93.56 263 VAL A C 1
ATOM 1988 O O . VAL A 1 263 ? 24.188 2.427 11.523 1.00 93.56 263 VAL A O 1
ATOM 19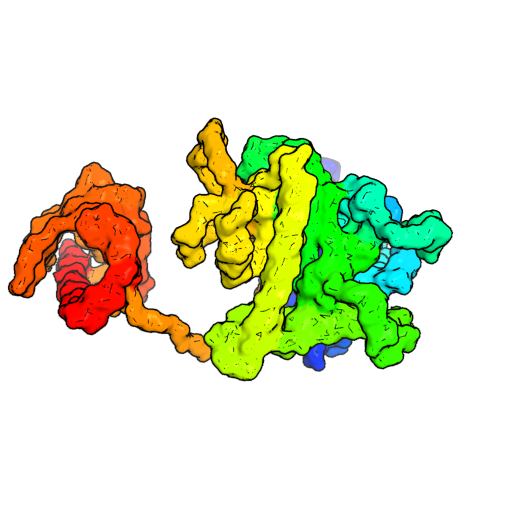91 N N . MET A 1 264 ? 25.380 0.624 10.931 1.00 92.69 264 MET A N 1
ATOM 1992 C CA . MET A 1 264 ? 26.475 0.811 11.892 1.00 92.69 264 MET A CA 1
ATOM 1993 C C . MET A 1 264 ? 27.390 1.989 11.529 1.00 92.69 264 MET A C 1
ATOM 1995 O O . MET A 1 264 ? 28.163 2.447 12.369 1.00 92.69 264 MET A O 1
ATOM 1999 N N . HIS A 1 265 ? 27.295 2.490 10.295 1.00 95.50 265 HIS A N 1
ATOM 2000 C CA . HIS A 1 265 ? 28.009 3.674 9.818 1.00 95.50 265 HIS A CA 1
ATOM 2001 C C . HIS A 1 265 ? 27.186 4.966 9.953 1.00 95.50 265 HIS A C 1
ATOM 2003 O O . HIS A 1 265 ? 27.721 6.047 9.704 1.00 95.50 265 HIS A O 1
ATOM 2009 N N . ILE A 1 266 ? 25.917 4.890 10.378 1.00 94.81 266 ILE A N 1
ATOM 2010 C CA . ILE A 1 266 ? 25.129 6.076 10.737 1.00 94.81 266 ILE A CA 1
ATOM 2011 C C . ILE A 1 266 ? 25.729 6.669 12.027 1.00 94.81 266 ILE A C 1
ATOM 2013 O O . ILE A 1 266 ? 25.786 5.974 13.048 1.00 94.81 266 ILE A O 1
ATOM 2017 N N . PRO A 1 267 ? 26.180 7.940 12.037 1.00 94.75 267 PRO A N 1
ATOM 2018 C CA . PRO A 1 267 ? 26.713 8.559 13.244 1.00 94.75 267 PRO A CA 1
ATOM 2019 C C . PRO A 1 267 ? 25.677 8.502 14.365 1.00 94.75 267 PRO A C 1
ATOM 2021 O O . PRO A 1 267 ? 24.561 8.976 14.184 1.00 94.75 267 PRO A O 1
ATOM 2024 N N . ARG A 1 268 ? 26.050 7.947 15.524 1.00 93.75 268 ARG A N 1
ATOM 2025 C CA . ARG A 1 268 ? 25.162 7.791 16.694 1.00 93.75 268 ARG A CA 1
ATOM 2026 C C . ARG A 1 268 ? 23.959 6.856 16.476 1.00 93.75 268 ARG A C 1
ATOM 2028 O O . ARG A 1 268 ? 22.980 6.959 17.203 1.00 93.75 268 ARG A O 1
ATOM 2035 N N . ALA A 1 269 ? 24.051 5.898 15.545 1.00 91.50 269 ALA A N 1
ATOM 2036 C CA . ALA A 1 269 ? 23.007 4.912 15.216 1.00 91.50 269 ALA A CA 1
ATOM 2037 C C . ALA A 1 269 ? 22.200 4.364 16.416 1.00 91.50 269 ALA A C 1
ATOM 2039 O O . ALA A 1 269 ? 20.978 4.265 16.337 1.00 91.50 269 ALA A O 1
ATOM 2040 N N . ASN A 1 270 ? 22.884 4.031 17.518 1.00 92.88 270 ASN A N 1
ATOM 2041 C CA . ASN A 1 270 ? 22.308 3.396 18.708 1.00 92.88 270 ASN A CA 1
ATOM 2042 C C . ASN A 1 270 ? 21.763 4.371 19.773 1.00 92.88 270 ASN A C 1
ATOM 2044 O O . ASN A 1 270 ? 21.198 3.908 20.765 1.00 92.88 270 ASN A O 1
ATOM 2048 N N . GLU A 1 271 ? 21.936 5.690 19.621 1.00 93.50 271 GLU A N 1
ATOM 2049 C CA . GLU A 1 271 ? 21.307 6.663 20.526 1.00 93.50 271 GLU A CA 1
ATOM 2050 C C . GLU A 1 271 ? 19.782 6.570 20.400 1.00 93.50 271 GLU A C 1
ATOM 2052 O O . GLU A 1 271 ? 19.256 6.409 19.299 1.00 93.50 271 GLU A O 1
ATOM 2057 N N . ARG A 1 272 ? 19.063 6.641 21.528 1.00 90.69 272 ARG A N 1
ATOM 2058 C CA . ARG A 1 272 ? 17.598 6.536 21.568 1.00 90.69 272 ARG A CA 1
ATOM 2059 C C . ARG A 1 272 ? 16.958 7.858 21.956 1.00 90.69 272 ARG A C 1
ATOM 2061 O O . ARG A 1 272 ? 17.388 8.516 22.900 1.00 90.69 272 ARG A O 1
ATOM 2068 N N . GLN A 1 273 ? 15.881 8.188 21.261 1.00 84.19 273 GLN A N 1
ATOM 2069 C CA . GLN A 1 273 ? 14.961 9.254 21.637 1.00 84.19 273 GLN A CA 1
ATOM 2070 C C . GLN A 1 273 ? 14.150 8.882 22.896 1.00 84.19 273 GLN A C 1
ATOM 2072 O O . GLN A 1 273 ? 14.031 7.695 23.216 1.00 84.19 273 GLN A O 1
ATOM 2077 N N . PRO A 1 274 ? 13.477 9.848 23.556 1.00 83.38 274 PRO A N 1
ATOM 2078 C CA . PRO A 1 274 ? 12.503 9.565 24.619 1.00 83.38 274 PRO A CA 1
ATOM 2079 C C . PRO A 1 274 ? 11.362 8.622 24.193 1.00 83.38 274 PRO A C 1
ATOM 2081 O O . PRO A 1 274 ? 10.808 7.910 25.024 1.00 83.38 274 PRO A O 1
ATOM 2084 N N . SER A 1 275 ? 11.043 8.576 22.895 1.00 75.69 275 SER A N 1
ATOM 2085 C CA . SER A 1 275 ? 10.088 7.642 22.276 1.00 75.69 275 SER A CA 1
ATOM 2086 C C . SER A 1 275 ? 10.576 6.182 22.229 1.00 75.69 275 SER A C 1
ATOM 2088 O O . SER A 1 275 ? 9.826 5.294 21.829 1.00 75.69 275 SER A O 1
ATOM 2090 N N . GLY A 1 276 ? 11.838 5.923 22.589 1.00 83.69 276 GLY A N 1
ATOM 2091 C CA . GLY A 1 276 ? 12.505 4.626 22.479 1.00 83.69 276 GLY A CA 1
ATOM 2092 C C . GLY A 1 276 ? 13.111 4.337 21.101 1.00 83.69 276 GLY A C 1
ATOM 2093 O O . GLY A 1 276 ? 13.958 3.450 21.007 1.00 83.69 276 GLY A O 1
ATOM 2094 N N . VAL A 1 277 ? 12.738 5.093 20.064 1.00 87.50 277 VAL A N 1
ATOM 2095 C CA . VAL A 1 277 ? 13.250 4.980 18.684 1.00 87.50 277 VAL A CA 1
ATOM 2096 C C . VAL A 1 277 ? 14.760 5.232 18.657 1.00 87.50 277 VAL A C 1
ATOM 2098 O O . VAL A 1 277 ? 15.221 6.231 19.215 1.00 87.50 277 VAL A O 1
ATOM 2101 N N . THR A 1 278 ? 15.541 4.352 18.023 1.00 92.81 278 THR A N 1
ATOM 2102 C CA . THR A 1 278 ? 16.967 4.622 17.759 1.00 92.81 278 THR A CA 1
ATOM 2103 C C . THR A 1 278 ? 17.145 5.657 16.648 1.00 92.81 278 THR A C 1
ATOM 2105 O O . THR A 1 278 ? 16.336 5.739 15.725 1.00 92.81 278 THR A O 1
ATOM 2108 N N . HIS A 1 279 ? 18.237 6.419 16.677 1.00 94.19 279 HIS A N 1
ATOM 2109 C CA . HIS A 1 279 ? 18.543 7.379 15.615 1.00 94.19 279 HIS A CA 1
ATOM 2110 C C . HIS A 1 279 ? 18.685 6.698 14.239 1.00 94.19 279 HIS A C 1
ATOM 2112 O O . HIS A 1 279 ? 18.287 7.258 13.220 1.00 94.19 279 HIS A O 1
ATOM 2118 N N . ALA A 1 280 ? 19.157 5.448 14.198 1.00 95.12 280 ALA A N 1
ATOM 2119 C CA . ALA A 1 280 ? 19.117 4.621 12.994 1.00 95.12 280 ALA A CA 1
ATOM 2120 C C . ALA A 1 280 ? 17.688 4.398 12.456 1.00 95.12 280 ALA A C 1
ATOM 2122 O O . ALA A 1 280 ? 17.441 4.600 11.267 1.00 95.12 280 ALA A O 1
ATOM 2123 N N . GLU A 1 281 ? 16.738 4.004 13.312 1.00 93.12 281 GLU A N 1
ATOM 2124 C CA . GLU A 1 281 ? 15.331 3.828 12.924 1.00 93.12 281 GLU A CA 1
ATOM 2125 C C . GLU A 1 281 ? 14.703 5.138 12.431 1.00 93.12 281 GLU A C 1
ATOM 2127 O O . GLU A 1 281 ? 13.980 5.128 11.434 1.00 93.12 281 GLU A O 1
ATOM 2132 N N . GLU A 1 282 ? 14.993 6.259 13.096 1.00 93.31 282 GLU A N 1
ATOM 2133 C CA . GLU A 1 282 ? 14.569 7.602 12.687 1.00 93.31 282 GLU A CA 1
ATOM 2134 C C . GLU A 1 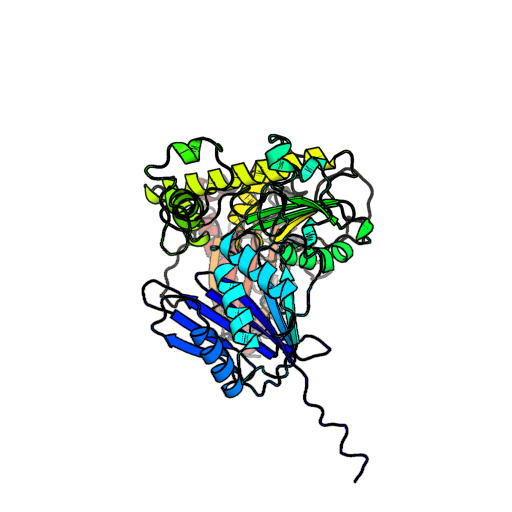282 ? 15.099 7.952 11.290 1.00 93.31 282 GLU A C 1
ATOM 2136 O O . GLU A 1 282 ? 14.310 8.232 10.384 1.00 93.31 282 GLU A O 1
ATOM 2141 N N . VAL A 1 283 ? 16.418 7.876 11.080 1.00 95.81 283 VAL A N 1
ATOM 2142 C CA . VAL A 1 283 ? 17.059 8.197 9.795 1.00 95.81 283 VAL A CA 1
ATOM 2143 C C . VAL A 1 283 ? 16.475 7.350 8.666 1.00 95.81 283 VAL A C 1
ATOM 2145 O O . VAL A 1 283 ? 16.105 7.888 7.617 1.00 95.81 283 VAL A O 1
ATOM 2148 N N . LEU A 1 284 ? 16.331 6.041 8.884 1.00 96.62 284 LEU A N 1
ATOM 2149 C CA . LEU A 1 284 ? 15.872 5.104 7.860 1.00 96.62 284 LEU A CA 1
ATOM 2150 C C . LEU A 1 284 ? 14.362 5.189 7.570 1.00 96.62 284 LEU A C 1
ATOM 2152 O O . LEU A 1 284 ? 13.964 4.859 6.454 1.00 96.62 284 LEU A O 1
ATOM 2156 N N . ASN A 1 285 ? 13.520 5.654 8.506 1.00 94.06 285 ASN A N 1
ATOM 2157 C CA . ASN A 1 285 ? 12.062 5.770 8.307 1.00 94.06 285 ASN A CA 1
ATOM 2158 C C . ASN A 1 285 ? 11.556 7.194 8.006 1.00 94.06 285 ASN A C 1
ATOM 2160 O O . ASN A 1 285 ? 10.503 7.332 7.375 1.00 94.06 285 ASN A O 1
ATOM 2164 N N . GLN A 1 286 ? 12.242 8.240 8.480 1.00 92.19 286 GLN A N 1
ATOM 2165 C CA . GLN A 1 286 ? 11.754 9.630 8.458 1.00 92.19 286 GLN A CA 1
ATOM 2166 C C . GLN A 1 286 ? 12.632 10.595 7.642 1.00 92.19 286 GLN A C 1
ATOM 2168 O O . GLN A 1 286 ? 12.132 11.614 7.149 1.00 92.19 286 GLN A O 1
ATOM 2173 N N . HIS A 1 287 ? 13.917 10.275 7.459 1.00 95.12 287 HIS A N 1
ATOM 2174 C CA . HIS A 1 287 ? 14.897 11.129 6.770 1.00 95.12 287 HIS A CA 1
ATOM 2175 C C . HIS A 1 287 ? 15.536 10.472 5.536 1.00 95.12 287 HIS A C 1
ATOM 2177 O O . HIS A 1 287 ? 16.566 10.939 5.060 1.00 95.12 287 HIS A O 1
ATOM 2183 N N . SER A 1 288 ? 14.923 9.411 5.009 1.00 97.56 288 SER A N 1
ATOM 2184 C CA . SER A 1 288 ? 15.377 8.656 3.835 1.00 97.56 288 SER A CA 1
ATOM 2185 C C . SER A 1 288 ? 14.387 8.798 2.662 1.00 97.56 288 SER A C 1
ATOM 2187 O O . SER A 1 288 ? 13.576 9.727 2.621 1.00 97.56 288 SER A O 1
ATOM 2189 N N . GLY A 1 289 ? 14.439 7.889 1.683 1.00 97.44 289 GLY A N 1
ATOM 2190 C CA . GLY A 1 289 ? 13.455 7.813 0.598 1.00 97.44 289 GLY A CA 1
ATOM 2191 C C . GLY A 1 289 ? 13.499 9.001 -0.367 1.00 97.44 289 GLY A C 1
ATOM 2192 O O . GLY A 1 289 ? 14.534 9.650 -0.535 1.00 97.44 289 GLY A O 1
ATOM 2193 N N . PHE A 1 290 ? 12.367 9.302 -1.008 1.00 96.75 290 PHE A N 1
ATOM 2194 C CA . PHE A 1 290 ? 12.288 10.391 -1.994 1.00 96.75 290 PHE A CA 1
ATOM 2195 C C . PHE A 1 290 ? 12.580 11.757 -1.359 1.00 96.75 290 PHE A C 1
ATOM 2197 O O . PHE A 1 290 ? 13.211 12.600 -1.997 1.00 96.75 290 PHE A O 1
ATOM 2204 N N . LYS A 1 291 ? 12.216 11.952 -0.081 1.00 97.25 291 LYS A N 1
ATOM 2205 C CA . LYS A 1 291 ? 12.522 13.173 0.679 1.00 97.25 291 LYS A CA 1
ATOM 2206 C C . LYS A 1 291 ? 14.025 13.447 0.740 1.00 97.25 291 LYS A C 1
ATOM 2208 O O . LYS A 1 291 ? 14.427 14.583 0.512 1.00 97.25 291 LYS A O 1
ATOM 2213 N N . ALA A 1 292 ? 14.838 12.423 0.998 1.00 97.69 292 ALA A N 1
ATOM 2214 C CA . ALA A 1 292 ? 16.291 12.561 1.092 1.00 97.69 292 ALA A CA 1
ATOM 2215 C C . ALA A 1 292 ? 16.961 12.854 -0.257 1.00 97.69 292 ALA A C 1
ATOM 2217 O O . ALA A 1 292 ? 17.898 13.644 -0.320 1.00 97.69 292 ALA A O 1
ATOM 2218 N N . VAL A 1 293 ? 16.484 12.224 -1.335 1.00 97.75 293 VAL A N 1
ATOM 2219 C CA . VAL A 1 293 ? 17.115 12.334 -2.661 1.00 97.75 293 VAL A CA 1
ATOM 2220 C C . VAL A 1 293 ? 16.626 13.567 -3.430 1.00 97.75 293 VAL A C 1
ATOM 2222 O O . VAL A 1 293 ? 17.428 14.239 -4.068 1.00 97.75 293 VAL A O 1
ATOM 2225 N N . ALA A 1 294 ? 15.328 13.885 -3.364 1.00 97.19 294 ALA A N 1
ATOM 2226 C CA . ALA A 1 294 ? 14.661 14.891 -4.201 1.00 97.19 294 ALA A CA 1
ATOM 2227 C C . ALA A 1 294 ? 14.048 16.077 -3.429 1.00 97.19 294 ALA A C 1
ATOM 2229 O O . ALA A 1 294 ? 13.338 16.900 -4.017 1.00 97.19 294 ALA A O 1
ATOM 2230 N N . GLY A 1 295 ? 14.268 16.160 -2.112 1.00 95.44 295 GLY A N 1
ATOM 2231 C CA . GLY A 1 295 ? 13.744 17.244 -1.276 1.00 95.44 295 GLY A CA 1
ATOM 2232 C C . GLY A 1 295 ? 12.213 17.289 -1.198 1.00 95.44 295 GLY A C 1
ATOM 2233 O O . GLY A 1 295 ? 11.646 18.349 -0.947 1.00 95.44 295 GLY A O 1
ATOM 2234 N N . THR A 1 296 ? 11.521 16.179 -1.476 1.00 94.31 296 THR A N 1
ATOM 2235 C CA . THR A 1 296 ? 10.062 16.068 -1.339 1.00 94.31 296 THR A CA 1
ATOM 2236 C C . THR A 1 296 ? 9.633 14.646 -0.988 1.00 94.31 296 THR A C 1
ATOM 2238 O O . THR A 1 296 ? 10.124 13.676 -1.559 1.00 94.31 296 THR A O 1
ATOM 2241 N N . SER A 1 297 ? 8.703 14.527 -0.043 1.00 93.50 297 SER A N 1
ATOM 2242 C CA . SER A 1 297 ? 8.010 13.280 0.301 1.00 93.50 297 SER A CA 1
ATOM 2243 C C . SER A 1 297 ? 6.768 13.022 -0.563 1.00 93.50 297 SER A C 1
ATOM 2245 O O . SER A 1 297 ? 6.207 11.929 -0.499 1.00 93.50 297 SER A O 1
ATOM 2247 N N . ASP A 1 298 ? 6.327 14.001 -1.359 1.00 93.06 298 ASP A N 1
ATOM 2248 C CA . ASP A 1 298 ? 5.175 13.873 -2.254 1.00 93.06 298 ASP A CA 1
ATOM 2249 C C . ASP A 1 298 ? 5.589 13.367 -3.645 1.00 93.06 298 ASP A C 1
ATOM 2251 O O . ASP A 1 298 ? 6.365 13.999 -4.368 1.00 93.06 298 ASP A O 1
ATOM 2255 N N . PHE A 1 299 ? 5.006 12.236 -4.045 1.00 92.88 299 PHE A N 1
ATOM 2256 C CA . PHE A 1 299 ? 5.256 11.605 -5.337 1.00 92.88 299 PHE A CA 1
ATOM 2257 C C . PHE A 1 299 ? 4.673 12.397 -6.520 1.00 92.88 299 PHE A C 1
ATOM 2259 O O . PHE A 1 299 ? 5.219 12.322 -7.619 1.00 92.88 299 PHE A O 1
ATOM 2266 N N . ARG A 1 300 ? 3.612 13.197 -6.326 1.00 90.38 300 ARG A N 1
ATOM 2267 C CA . ARG A 1 300 ? 3.090 14.082 -7.385 1.00 90.38 300 ARG A CA 1
ATOM 2268 C C . ARG A 1 300 ? 4.106 15.181 -7.698 1.00 90.38 300 ARG A C 1
ATOM 2270 O O . ARG A 1 300 ? 4.513 15.331 -8.846 1.00 90.38 300 ARG A O 1
ATOM 2277 N N . THR A 1 301 ? 4.593 15.875 -6.672 1.00 93.94 301 THR A N 1
ATOM 2278 C CA . THR A 1 301 ? 5.680 16.859 -6.784 1.00 93.94 301 THR A CA 1
ATOM 2279 C C . THR A 1 301 ? 6.943 16.243 -7.392 1.00 93.94 301 THR A C 1
ATOM 2281 O O . THR A 1 301 ? 7.586 16.875 -8.227 1.00 93.94 301 THR A O 1
ATOM 2284 N N . LEU A 1 302 ? 7.283 14.998 -7.037 1.00 95.31 302 LEU A N 1
ATOM 2285 C CA . LEU A 1 302 ? 8.400 14.264 -7.639 1.00 95.31 302 LEU A CA 1
ATOM 2286 C C . LEU A 1 302 ? 8.227 14.080 -9.161 1.00 95.31 302 LEU A C 1
ATOM 2288 O O . LEU A 1 302 ? 9.146 14.363 -9.933 1.00 95.31 302 LEU A O 1
ATOM 2292 N N . VAL A 1 303 ? 7.040 13.636 -9.589 1.00 93.12 303 VAL A N 1
ATOM 2293 C CA . VAL A 1 303 ? 6.694 13.405 -11.001 1.00 93.12 303 VAL A CA 1
ATOM 2294 C C . VAL A 1 303 ? 6.661 14.701 -11.814 1.00 93.12 303 VAL A C 1
ATOM 2296 O O . VAL A 1 303 ? 7.048 14.674 -12.983 1.00 93.12 303 VAL A O 1
ATOM 2299 N N . GLU A 1 304 ? 6.275 15.833 -11.221 1.00 94.06 304 GLU A N 1
ATOM 2300 C CA . GLU A 1 304 ? 6.351 17.134 -11.899 1.00 94.06 304 GLU A CA 1
ATOM 2301 C C . GLU A 1 304 ? 7.783 17.683 -11.958 1.00 94.06 304 GLU A C 1
ATOM 2303 O O . GLU A 1 304 ? 8.255 18.037 -13.038 1.00 94.06 304 GLU A O 1
ATOM 2308 N N . ARG A 1 305 ? 8.535 17.682 -10.845 1.00 96.50 305 ARG A N 1
ATOM 2309 C CA . ARG A 1 305 ? 9.921 18.193 -10.818 1.00 96.50 305 ARG A CA 1
ATOM 2310 C C . ARG A 1 305 ? 10.819 17.490 -11.836 1.00 96.50 305 ARG A C 1
ATOM 2312 O O . ARG A 1 305 ? 11.588 18.167 -12.522 1.00 96.50 305 ARG A O 1
ATOM 2319 N N . ARG A 1 306 ? 10.690 16.163 -12.001 1.00 94.12 306 ARG A N 1
ATOM 2320 C CA . ARG A 1 306 ? 11.500 15.379 -12.960 1.00 94.12 306 ARG A CA 1
ATOM 2321 C C . ARG A 1 306 ? 11.272 15.732 -14.438 1.00 94.12 306 ARG A C 1
ATOM 2323 O O . ARG A 1 306 ? 12.008 15.236 -15.284 1.00 94.12 306 ARG A O 1
ATOM 2330 N N . LYS A 1 307 ? 10.254 16.543 -14.760 1.00 90.81 307 LYS A N 1
ATOM 2331 C CA . LYS A 1 307 ? 9.988 17.073 -16.111 1.00 90.81 307 LYS A CA 1
ATOM 2332 C C . LYS A 1 307 ? 10.818 18.335 -16.417 1.00 90.81 307 LYS A C 1
ATOM 2334 O O . LYS A 1 307 ? 10.681 18.894 -17.500 1.00 90.81 307 LYS A O 1
ATOM 2339 N N . THR A 1 308 ? 11.656 18.793 -15.479 1.00 92.81 308 THR A N 1
ATOM 2340 C CA . THR A 1 308 ? 12.495 19.999 -15.603 1.00 92.81 308 THR A CA 1
ATOM 2341 C C . THR A 1 308 ? 13.989 19.659 -15.642 1.00 92.81 308 THR A C 1
ATOM 2343 O O . THR A 1 308 ? 14.440 18.756 -14.940 1.00 92.81 308 THR A O 1
ATOM 2346 N N . ASP A 1 309 ? 14.784 20.441 -16.379 1.00 92.94 309 ASP A N 1
ATOM 2347 C CA . ASP A 1 309 ? 16.253 20.288 -16.455 1.00 92.94 309 ASP A CA 1
ATOM 2348 C C . ASP A 1 309 ? 17.018 20.913 -15.264 1.00 92.94 309 ASP A C 1
ATOM 2350 O O . ASP A 1 309 ? 18.252 21.010 -15.266 1.00 92.94 309 ASP A O 1
ATOM 2354 N N . SER A 1 310 ? 16.290 21.352 -14.233 1.00 94.94 310 SER A N 1
ATOM 2355 C CA . SER A 1 310 ? 16.842 21.980 -13.029 1.00 94.94 310 SER A CA 1
ATOM 2356 C C . SER A 1 310 ? 17.658 20.998 -12.170 1.00 94.94 310 SER A C 1
ATOM 2358 O O . SER A 1 310 ? 17.594 19.780 -12.346 1.00 94.94 310 SER A O 1
ATOM 2360 N N . SER A 1 311 ? 18.420 21.515 -11.196 1.00 94.94 311 SER A N 1
ATOM 2361 C CA . SER A 1 311 ? 19.107 20.663 -10.207 1.00 94.94 311 SER A CA 1
ATOM 2362 C C . SER A 1 311 ? 18.106 19.789 -9.435 1.00 94.94 311 SER A C 1
ATOM 2364 O O . SER A 1 311 ? 18.276 18.575 -9.338 1.00 94.94 311 SER A O 1
ATOM 2366 N N . GLU A 1 312 ? 16.997 20.388 -8.989 1.00 94.19 312 GLU A N 1
ATOM 2367 C CA . GLU A 1 312 ? 15.896 19.677 -8.328 1.00 94.19 312 GLU A CA 1
ATOM 2368 C C . GLU A 1 312 ? 15.247 18.634 -9.246 1.00 94.19 312 GLU A C 1
ATOM 2370 O O . GLU A 1 312 ? 14.905 17.544 -8.795 1.00 94.19 312 GLU A O 1
ATOM 2375 N N . GLY A 1 313 ? 15.110 18.939 -10.539 1.00 97.00 313 GLY A N 1
ATOM 2376 C CA . GLY A 1 313 ? 14.564 18.026 -11.540 1.00 97.00 313 GLY A CA 1
ATOM 2377 C C . GLY A 1 313 ? 15.447 16.808 -11.790 1.00 97.00 313 GLY A C 1
ATOM 2378 O O . GLY A 1 313 ? 14.937 15.690 -11.871 1.00 97.00 313 GLY A O 1
ATOM 2379 N N . LYS A 1 314 ? 16.774 16.983 -11.798 1.00 97.75 314 LYS A N 1
ATOM 2380 C CA . LYS A 1 314 ? 17.746 15.876 -11.865 1.00 97.75 314 LYS A CA 1
ATOM 2381 C C . LYS A 1 314 ? 17.661 14.979 -10.630 1.00 97.75 314 LYS A C 1
ATOM 2383 O O . LYS A 1 314 ? 17.590 13.760 -10.773 1.00 97.75 314 LYS A O 1
ATOM 2388 N N . SER A 1 315 ? 17.583 15.567 -9.437 1.00 98.00 315 SER A N 1
ATOM 2389 C CA . SER A 1 315 ? 17.375 14.826 -8.186 1.00 98.00 315 SER A CA 1
ATOM 2390 C C . SER A 1 315 ? 16.022 14.103 -8.136 1.00 98.00 315 SER A C 1
ATOM 2392 O O . SER A 1 315 ? 15.945 12.950 -7.713 1.00 98.00 315 SER A O 1
ATOM 2394 N N . ALA A 1 316 ? 14.954 14.738 -8.627 1.00 98.06 316 ALA A N 1
ATOM 2395 C CA . ALA A 1 316 ? 13.630 14.131 -8.730 1.00 98.06 316 ALA A CA 1
ATOM 2396 C C . ALA A 1 316 ? 13.596 12.969 -9.732 1.00 98.06 316 ALA A C 1
ATOM 2398 O O . ALA A 1 316 ? 13.007 11.925 -9.448 1.00 98.06 316 ALA A O 1
ATOM 2399 N N . LYS A 1 317 ? 14.280 13.111 -10.875 1.00 97.94 317 LYS A N 1
ATOM 2400 C CA . LYS A 1 317 ? 14.474 12.022 -11.834 1.00 97.94 317 LYS A CA 1
ATOM 2401 C C . LYS A 1 317 ? 15.230 10.856 -11.197 1.00 97.94 317 LYS A C 1
ATOM 2403 O O . LYS A 1 317 ? 14.748 9.734 -11.285 1.00 97.94 317 LYS A O 1
ATOM 2408 N N . LEU A 1 318 ? 16.340 11.118 -10.504 1.00 98.44 318 LEU A N 1
ATOM 2409 C CA . LEU A 1 318 ? 17.120 10.085 -9.815 1.00 98.44 318 LEU A CA 1
ATOM 2410 C C . LEU A 1 318 ? 16.268 9.300 -8.805 1.00 98.44 318 LEU A C 1
ATOM 2412 O O . LEU A 1 318 ? 16.246 8.074 -8.853 1.00 98.44 318 LEU A O 1
ATOM 2416 N N . ALA A 1 319 ? 15.524 9.983 -7.931 1.00 98.31 319 ALA A N 1
ATOM 2417 C CA . ALA A 1 319 ? 14.683 9.317 -6.934 1.00 98.31 319 ALA A CA 1
ATOM 2418 C C . ALA A 1 319 ? 13.539 8.496 -7.562 1.00 98.31 319 ALA A C 1
ATOM 2420 O O . ALA A 1 319 ? 13.225 7.409 -7.076 1.00 98.31 319 ALA A O 1
ATOM 2421 N N . PHE A 1 320 ? 12.935 8.991 -8.648 1.00 98.38 320 PHE A N 1
ATOM 2422 C CA . PHE A 1 320 ? 11.919 8.254 -9.402 1.00 98.38 320 PHE A CA 1
ATOM 2423 C C . PHE A 1 320 ? 12.512 7.007 -10.074 1.00 98.38 320 PHE A C 1
ATOM 2425 O O . PHE A 1 320 ? 11.953 5.920 -9.946 1.00 98.38 320 PHE A O 1
ATOM 2432 N N . ASP A 1 321 ? 13.650 7.145 -10.756 1.00 98.25 321 ASP A N 1
ATOM 2433 C CA . ASP A 1 321 ? 14.303 6.038 -11.459 1.00 98.25 321 ASP A CA 1
ATOM 2434 C C . ASP A 1 321 ? 14.777 4.960 -10.459 1.00 98.25 321 ASP A C 1
ATOM 2436 O O . ASP A 1 321 ? 14.571 3.771 -10.695 1.00 98.25 321 ASP A O 1
ATOM 2440 N N . MET A 1 322 ? 15.298 5.361 -9.288 1.00 98.44 322 MET A N 1
ATOM 2441 C CA . MET A 1 322 ? 15.607 4.452 -8.173 1.00 98.44 322 MET A CA 1
ATOM 2442 C C . MET A 1 322 ? 14.370 3.692 -7.670 1.00 98.44 322 MET A C 1
ATOM 2444 O O . MET A 1 322 ? 14.467 2.511 -7.344 1.00 98.44 322 MET A O 1
ATOM 2448 N N . TYR A 1 323 ? 13.205 4.341 -7.585 1.00 98.50 323 TYR A N 1
ATOM 2449 C CA . TYR A 1 323 ? 11.967 3.681 -7.158 1.00 98.50 323 TYR A CA 1
ATOM 2450 C C . TYR A 1 323 ? 11.473 2.655 -8.185 1.00 98.50 323 TYR A C 1
ATOM 2452 O O . TYR A 1 323 ? 11.109 1.539 -7.808 1.00 98.50 323 TYR A O 1
ATOM 2460 N N . VAL A 1 324 ? 11.508 3.014 -9.474 1.00 97.69 324 VAL A N 1
ATOM 2461 C CA . VAL A 1 324 ? 11.156 2.120 -10.587 1.00 97.69 324 VAL A CA 1
ATOM 2462 C C . VAL A 1 324 ? 12.067 0.896 -10.608 1.00 97.69 324 VAL A C 1
ATOM 2464 O O . VAL A 1 324 ? 11.555 -0.218 -10.640 1.00 97.69 324 VAL A O 1
ATOM 2467 N N . ASP A 1 325 ? 13.385 1.080 -10.515 1.00 98.38 325 ASP A N 1
ATOM 2468 C CA . ASP A 1 325 ? 14.366 -0.012 -10.476 1.00 98.38 325 ASP A CA 1
ATOM 2469 C C . ASP A 1 325 ? 14.072 -1.019 -9.349 1.00 98.38 325 ASP A C 1
ATOM 2471 O O . ASP A 1 325 ? 13.941 -2.222 -9.594 1.00 98.38 325 ASP A O 1
ATOM 2475 N N . ARG A 1 326 ? 13.861 -0.535 -8.116 1.00 98.38 326 ARG A N 1
ATOM 2476 C CA . ARG A 1 326 ? 13.542 -1.416 -6.980 1.00 98.38 326 ARG A CA 1
ATOM 2477 C C . ARG A 1 326 ? 12.211 -2.144 -7.171 1.00 98.38 326 ARG A C 1
ATOM 2479 O O . ARG A 1 326 ? 12.115 -3.319 -6.819 1.00 98.38 326 ARG A O 1
ATOM 2486 N N . LEU A 1 327 ? 11.202 -1.490 -7.748 1.00 98.06 327 LEU A N 1
ATOM 2487 C CA . LEU A 1 327 ? 9.907 -2.104 -8.048 1.00 98.06 327 LEU A CA 1
ATOM 2488 C C . LEU A 1 327 ? 10.011 -3.178 -9.140 1.00 98.06 327 LEU A C 1
ATOM 2490 O O . LEU A 1 327 ? 9.501 -4.280 -8.943 1.00 98.06 327 LEU A O 1
ATOM 2494 N N . VAL A 1 328 ? 10.744 -2.918 -10.225 1.00 96.88 328 VAL A N 1
ATOM 2495 C CA . VAL A 1 328 ? 11.064 -3.916 -11.263 1.00 96.88 328 VAL A CA 1
ATOM 2496 C C . VAL A 1 328 ? 11.782 -5.125 -10.656 1.00 96.88 328 VAL A C 1
ATOM 2498 O O . VAL A 1 328 ? 11.422 -6.261 -10.964 1.00 96.88 328 VAL A O 1
ATOM 2501 N N . GLY A 1 329 ? 12.716 -4.907 -9.723 1.00 97.62 329 GLY A N 1
ATOM 2502 C CA . GLY A 1 329 ? 13.395 -5.978 -8.988 1.00 97.62 329 GLY A CA 1
ATOM 2503 C C . GLY A 1 329 ? 12.441 -6.913 -8.229 1.00 97.62 329 GLY A C 1
ATOM 2504 O O . GLY A 1 329 ? 12.560 -8.136 -8.342 1.00 97.62 329 GLY A O 1
ATOM 2505 N N . PHE A 1 330 ? 11.455 -6.371 -7.501 1.00 98.00 330 PHE A N 1
ATOM 2506 C CA . PHE A 1 330 ? 10.439 -7.192 -6.820 1.00 98.00 330 PHE A CA 1
ATOM 2507 C C . PHE A 1 330 ? 9.496 -7.896 -7.802 1.00 98.00 330 PHE A C 1
ATOM 2509 O O . PHE A 1 330 ? 9.245 -9.092 -7.644 1.00 98.00 330 PHE A O 1
ATOM 2516 N N . LEU A 1 331 ? 9.014 -7.189 -8.828 1.00 95.06 331 LEU A N 1
ATOM 2517 C CA . LEU A 1 331 ? 8.131 -7.744 -9.858 1.00 95.06 331 LEU A CA 1
ATOM 2518 C C . LEU A 1 331 ? 8.789 -8.931 -10.583 1.00 95.06 331 LEU A C 1
ATOM 2520 O O . LEU A 1 331 ? 8.218 -10.022 -10.627 1.00 95.06 331 LEU A O 1
ATOM 2524 N N . GLY A 1 332 ? 10.019 -8.754 -11.077 1.00 92.56 332 GLY A N 1
ATOM 2525 C CA . GLY A 1 332 ? 10.782 -9.801 -11.759 1.00 92.56 332 GLY A CA 1
ATOM 2526 C C . GLY A 1 332 ? 11.116 -10.988 -10.851 1.00 92.56 332 GLY A C 1
ATOM 2527 O O . GLY A 1 332 ? 10.927 -12.139 -11.247 1.00 92.56 332 GLY A O 1
ATOM 2528 N N . SER A 1 333 ? 11.537 -10.725 -9.606 1.00 95.69 333 SER A N 1
ATOM 2529 C CA . SER A 1 333 ? 11.807 -11.769 -8.605 1.00 95.69 333 SER A CA 1
ATOM 2530 C C . SER A 1 333 ? 10.570 -12.629 -8.331 1.00 95.69 333 SER A C 1
ATOM 2532 O O . SER A 1 333 ? 10.644 -13.860 -8.363 1.00 95.69 333 SER A O 1
ATOM 2534 N N . TYR A 1 334 ? 9.405 -12.010 -8.123 1.00 96.19 334 TYR A N 1
ATOM 2535 C CA . TYR A 1 334 ? 8.169 -12.746 -7.866 1.00 96.19 334 TYR A CA 1
ATOM 2536 C C . TYR A 1 334 ? 7.650 -13.485 -9.099 1.00 96.19 334 TYR A C 1
ATOM 2538 O O . TYR A 1 334 ? 7.297 -14.656 -8.969 1.00 96.19 334 TYR A O 1
ATOM 2546 N N . ALA A 1 335 ? 7.711 -12.897 -10.297 1.00 88.25 335 ALA A N 1
ATOM 2547 C CA . ALA A 1 335 ? 7.359 -13.602 -11.531 1.00 88.25 335 ALA A CA 1
ATOM 2548 C C . ALA A 1 335 ? 8.223 -14.854 -11.749 1.00 88.25 335 ALA A C 1
ATOM 2550 O O . ALA A 1 335 ? 7.694 -15.945 -11.978 1.00 88.25 335 ALA A O 1
ATOM 2551 N N . ALA A 1 336 ? 9.546 -14.735 -11.584 1.00 89.88 336 ALA A N 1
ATOM 2552 C CA . ALA A 1 336 ? 10.464 -15.867 -11.675 1.00 89.88 336 ALA A CA 1
ATOM 2553 C C . ALA A 1 336 ? 10.138 -16.951 -10.631 1.00 89.88 336 ALA A C 1
ATOM 2555 O O . ALA A 1 336 ? 10.041 -18.131 -10.968 1.00 89.88 336 ALA A O 1
ATOM 2556 N N . LYS A 1 337 ? 9.885 -16.560 -9.375 1.00 91.62 337 LYS A N 1
ATOM 2557 C CA . LYS A 1 337 ? 9.528 -17.471 -8.271 1.00 91.62 337 LYS A CA 1
ATOM 2558 C C . LYS A 1 337 ? 8.147 -18.138 -8.424 1.00 91.62 337 LYS A C 1
ATOM 2560 O O . LYS A 1 337 ? 7.937 -19.227 -7.876 1.00 91.62 337 LYS A O 1
ATOM 2565 N N . MET A 1 338 ? 7.224 -17.510 -9.154 1.00 88.00 338 MET A N 1
ATOM 2566 C CA . MET A 1 338 ? 5.869 -18.007 -9.433 1.00 88.00 338 MET A CA 1
ATOM 2567 C C . MET A 1 338 ? 5.765 -18.827 -10.729 1.00 88.00 338 MET A C 1
ATOM 2569 O O . MET A 1 338 ? 4.784 -19.547 -10.895 1.00 88.00 338 MET A O 1
ATOM 2573 N N . SER A 1 339 ? 6.767 -18.785 -11.615 1.00 80.69 339 SER A N 1
ATOM 2574 C CA . SER A 1 339 ? 6.791 -19.529 -12.891 1.00 80.69 339 SER A CA 1
ATOM 2575 C C . SER A 1 339 ? 6.377 -21.004 -12.745 1.00 80.69 339 SER A C 1
ATOM 2577 O O . SER A 1 339 ? 5.415 -21.448 -13.366 1.00 80.69 339 SER A O 1
ATOM 2579 N N . ALA A 1 340 ? 7.007 -21.736 -11.822 1.00 79.31 340 ALA A N 1
ATOM 2580 C CA . ALA A 1 340 ? 6.716 -23.141 -11.521 1.00 79.31 340 ALA A CA 1
ATOM 2581 C C . ALA A 1 340 ? 5.437 -23.381 -10.679 1.00 79.31 340 ALA A C 1
ATOM 2583 O O . ALA A 1 340 ? 5.225 -24.487 -10.187 1.00 79.31 340 ALA A O 1
ATOM 2584 N N . ARG A 1 341 ? 4.602 -22.356 -10.456 1.00 82.00 341 ARG A N 1
ATOM 2585 C CA . ARG A 1 341 ? 3.368 -22.406 -9.639 1.00 82.00 341 ARG A CA 1
ATOM 2586 C C . ARG A 1 341 ? 2.109 -22.003 -10.413 1.00 82.00 341 ARG A C 1
ATOM 2588 O O . ARG A 1 341 ? 1.111 -21.635 -9.803 1.00 82.00 341 ARG A O 1
ATOM 2595 N N . GLY A 1 342 ? 2.159 -22.070 -11.744 1.00 72.06 342 GLY A N 1
ATOM 2596 C CA . GLY A 1 342 ? 1.097 -21.587 -12.636 1.00 72.06 342 GLY A CA 1
ATOM 2597 C C . GLY A 1 342 ? 1.306 -20.149 -13.123 1.00 72.06 342 GLY A C 1
ATOM 2598 O O . GLY A 1 342 ? 0.407 -19.577 -13.726 1.00 72.06 342 GLY A O 1
ATOM 2599 N N . GLY A 1 343 ? 2.476 -19.552 -12.875 1.00 80.38 343 GLY A N 1
ATOM 2600 C CA . GLY A 1 343 ? 2.793 -18.199 -13.326 1.00 80.38 343 GLY A CA 1
ATOM 2601 C C . GLY A 1 343 ? 1.995 -17.113 -12.601 1.00 80.38 343 GLY A C 1
ATOM 2602 O O . GLY A 1 343 ? 1.548 -17.291 -11.467 1.00 80.38 343 GLY A O 1
ATOM 2603 N N . VAL A 1 344 ? 1.857 -15.960 -13.255 1.00 83.88 344 VAL A N 1
ATOM 2604 C CA . VAL A 1 344 ? 1.182 -14.765 -12.732 1.00 83.88 344 VAL A CA 1
ATOM 2605 C C . VAL A 1 344 ? -0.057 -14.503 -13.589 1.00 83.88 344 VAL A C 1
ATOM 2607 O O . VAL A 1 344 ? 0.064 -14.352 -14.797 1.00 83.88 344 VAL A O 1
ATOM 2610 N N . HIS A 1 345 ? -1.248 -14.444 -12.989 1.00 83.25 345 HIS A N 1
ATOM 2611 C CA . HIS A 1 345 ? -2.500 -14.164 -13.709 1.00 83.25 345 HIS A CA 1
ATOM 2612 C C . HIS A 1 345 ? -2.814 -12.664 -13.796 1.00 83.25 345 HIS A C 1
ATOM 2614 O O . HIS A 1 345 ? -3.614 -12.273 -14.637 1.00 83.25 345 HIS A O 1
ATOM 2620 N N . ALA A 1 346 ? -2.220 -11.835 -12.930 1.00 82.00 346 ALA A N 1
ATOM 2621 C CA . ALA A 1 346 ? -2.320 -10.375 -12.968 1.00 82.00 346 ALA A CA 1
ATOM 2622 C C . ALA A 1 346 ? -1.172 -9.700 -12.201 1.00 82.00 346 ALA A C 1
ATOM 2624 O O . ALA A 1 346 ? -0.730 -10.212 -11.167 1.00 82.00 346 ALA A O 1
ATOM 2625 N N . VAL A 1 347 ? -0.767 -8.511 -12.653 1.00 86.75 347 VAL A N 1
ATOM 2626 C CA . VAL A 1 347 ? -0.089 -7.516 -11.805 1.00 86.75 347 VAL A CA 1
ATOM 2627 C C . VAL A 1 347 ? -1.123 -6.458 -11.439 1.00 86.75 347 VAL A C 1
ATOM 2629 O O . VAL A 1 347 ? -1.777 -5.912 -12.327 1.00 86.75 347 VAL A O 1
ATOM 2632 N N . VAL A 1 348 ? -1.307 -6.189 -10.147 1.00 86.25 348 VAL A N 1
ATOM 2633 C CA . VAL A 1 348 ? -2.334 -5.263 -9.652 1.00 86.25 348 VAL A CA 1
ATOM 2634 C C . VAL A 1 348 ? -1.693 -4.071 -8.966 1.00 86.25 348 VAL A C 1
ATOM 2636 O O . VAL A 1 348 ? -0.898 -4.257 -8.051 1.00 86.25 348 VAL A O 1
ATOM 2639 N N . PHE A 1 349 ? -2.091 -2.858 -9.340 1.00 85.88 349 PHE A N 1
ATOM 2640 C CA . PHE A 1 349 ? -1.660 -1.631 -8.666 1.00 85.88 349 PHE A CA 1
ATOM 2641 C C . PHE A 1 349 ? -2.798 -1.069 -7.805 1.00 85.88 349 PHE A C 1
ATOM 2643 O O . PHE A 1 349 ? -3.940 -0.985 -8.258 1.00 85.88 349 PHE A O 1
ATOM 2650 N N . THR A 1 350 ? -2.478 -0.719 -6.557 1.00 82.75 350 THR A N 1
ATOM 2651 C CA . THR A 1 350 ? -3.377 -0.092 -5.573 1.00 82.75 350 THR A CA 1
ATOM 2652 C C . THR A 1 350 ? -2.588 0.871 -4.671 1.00 82.75 350 THR A C 1
ATOM 2654 O O . THR A 1 350 ? -1.354 0.916 -4.721 1.00 82.75 350 THR A O 1
ATOM 2657 N N . GLY A 1 351 ? -3.273 1.649 -3.836 1.00 77.88 351 GLY A N 1
ATOM 2658 C CA . GLY A 1 351 ? -2.684 2.692 -3.005 1.00 77.88 351 GLY A CA 1
ATOM 2659 C C . GLY A 1 351 ? -2.505 4.000 -3.777 1.00 77.88 351 GLY A C 1
ATOM 2660 O O . GLY A 1 351 ? -2.550 4.043 -5.004 1.00 77.88 351 GLY A O 1
ATOM 2661 N N . GLY A 1 352 ? -2.297 5.103 -3.053 1.00 77.06 352 GLY A N 1
ATOM 2662 C CA . GLY A 1 352 ? -2.374 6.451 -3.633 1.00 77.06 352 GLY A CA 1
ATOM 2663 C C . GLY A 1 352 ? -1.407 6.730 -4.794 1.00 77.06 352 GLY A C 1
ATOM 2664 O O . GLY A 1 352 ? -1.737 7.524 -5.668 1.00 77.06 352 GLY A O 1
ATOM 2665 N N . ILE A 1 353 ? -0.240 6.076 -4.842 1.00 84.94 353 ILE A N 1
ATOM 2666 C CA . ILE A 1 353 ? 0.676 6.167 -5.992 1.00 84.94 353 ILE A CA 1
ATOM 2667 C C . ILE A 1 353 ? 0.253 5.181 -7.089 1.00 84.94 353 ILE A C 1
ATOM 2669 O O . ILE A 1 353 ? 0.241 5.557 -8.258 1.00 84.94 353 ILE A O 1
ATOM 2673 N N . GLY A 1 354 ? -0.099 3.945 -6.720 1.00 80.31 354 GLY A N 1
ATOM 2674 C CA . GLY A 1 354 ? -0.443 2.871 -7.660 1.00 80.31 354 GLY A CA 1
ATOM 2675 C C . GLY A 1 354 ? -1.774 3.075 -8.388 1.00 80.31 354 GLY A C 1
ATOM 2676 O O . GLY A 1 354 ? -1.975 2.533 -9.463 1.00 80.31 354 GLY A O 1
ATOM 2677 N N . GLU A 1 355 ? -2.681 3.882 -7.847 1.00 74.69 355 GLU A N 1
ATOM 2678 C CA . GLU A 1 355 ? -3.951 4.208 -8.507 1.00 74.69 355 GLU A CA 1
ATOM 2679 C C . GLU A 1 355 ? -3.835 5.468 -9.376 1.00 74.69 355 GLU A C 1
ATOM 2681 O O . GLU A 1 355 ? -4.419 5.528 -10.458 1.00 74.69 355 GLU A O 1
ATOM 2686 N N . ALA A 1 356 ? -3.058 6.467 -8.937 1.00 73.69 356 ALA A N 1
ATOM 2687 C CA . ALA A 1 356 ? -3.030 7.790 -9.564 1.00 73.69 356 ALA A CA 1
ATOM 2688 C C . ALA A 1 356 ? -1.838 8.044 -10.507 1.00 73.69 356 ALA A C 1
ATOM 2690 O O . ALA A 1 356 ? -1.949 8.872 -11.415 1.00 73.69 356 ALA A O 1
ATOM 2691 N N . SER A 1 357 ? -0.684 7.391 -10.313 1.00 79.44 357 SER A N 1
ATOM 2692 C CA . SER A 1 357 ? 0.533 7.745 -11.056 1.00 79.44 357 SER A CA 1
ATOM 2693 C C . SER A 1 357 ? 0.609 7.067 -12.421 1.00 79.44 357 SER A C 1
ATOM 2695 O O . SER A 1 357 ? 1.205 6.005 -12.605 1.00 79.44 357 SER A O 1
ATOM 2697 N N . HIS A 1 358 ? 0.048 7.739 -13.421 1.00 78.44 358 HIS A N 1
ATOM 2698 C CA . HIS A 1 358 ? 0.156 7.311 -14.808 1.00 78.44 358 HIS A CA 1
ATOM 2699 C C . HIS A 1 358 ? 1.620 7.220 -15.292 1.00 78.44 358 HIS A C 1
ATOM 2701 O O . HIS A 1 358 ? 2.008 6.235 -15.920 1.00 78.44 358 HIS A O 1
ATOM 2707 N N . GLU A 1 359 ? 2.456 8.207 -14.955 1.00 83.06 359 GLU A N 1
ATOM 2708 C CA . GLU A 1 359 ? 3.879 8.237 -15.307 1.00 83.06 359 GLU A CA 1
ATOM 2709 C C . GLU A 1 359 ? 4.675 7.054 -14.732 1.00 83.06 359 GLU A C 1
ATOM 2711 O O . GLU A 1 359 ? 5.637 6.614 -15.366 1.00 83.06 359 GLU A O 1
ATOM 2716 N N . LEU A 1 360 ? 4.282 6.525 -13.566 1.00 84.88 360 LEU A N 1
ATOM 2717 C CA . LEU A 1 360 ? 4.867 5.310 -12.997 1.00 84.88 360 LEU A CA 1
ATOM 2718 C C . LEU A 1 360 ? 4.501 4.076 -13.824 1.00 84.88 360 LEU A C 1
ATOM 2720 O O . LEU A 1 360 ? 5.387 3.293 -14.159 1.00 84.88 360 LEU A O 1
ATOM 2724 N N . HIS A 1 361 ? 3.229 3.924 -14.201 1.00 80.69 361 HIS A N 1
ATOM 2725 C CA . HIS A 1 361 ? 2.789 2.794 -15.022 1.00 80.69 361 HIS A CA 1
ATOM 2726 C C . HIS A 1 361 ? 3.497 2.754 -16.379 1.00 80.69 361 HIS A C 1
ATOM 2728 O O . HIS A 1 361 ? 3.958 1.691 -16.776 1.00 80.69 361 HIS A O 1
ATOM 2734 N N . VAL A 1 362 ? 3.673 3.899 -17.052 1.00 79.44 362 VAL A N 1
ATOM 2735 C CA . VAL A 1 362 ? 4.434 3.967 -18.316 1.00 79.44 362 VAL A CA 1
ATOM 2736 C C . VAL A 1 362 ? 5.905 3.600 -18.113 1.00 79.44 362 VAL A C 1
ATOM 2738 O O . VAL A 1 362 ? 6.462 2.840 -18.901 1.00 79.44 362 VAL A O 1
ATOM 2741 N N . ALA A 1 363 ? 6.542 4.104 -17.052 1.00 83.62 363 ALA A N 1
ATOM 2742 C CA . ALA A 1 363 ? 7.944 3.795 -16.774 1.00 83.62 363 ALA A CA 1
ATOM 2743 C C . ALA A 1 363 ? 8.164 2.299 -16.499 1.00 83.62 363 ALA A C 1
ATOM 2745 O O . ALA A 1 363 ? 9.105 1.714 -17.029 1.00 83.62 363 ALA A O 1
ATOM 2746 N N . LEU A 1 364 ? 7.277 1.676 -15.719 1.00 85.31 364 LEU A N 1
ATOM 2747 C CA . LEU A 1 364 ? 7.319 0.239 -15.461 1.00 85.31 364 LEU A CA 1
ATOM 2748 C C . LEU A 1 364 ? 6.999 -0.570 -16.729 1.00 85.31 364 LEU A C 1
ATOM 2750 O O . LEU A 1 364 ? 7.636 -1.591 -16.953 1.00 85.31 364 LEU A O 1
ATOM 2754 N N . ALA A 1 365 ? 6.037 -0.133 -17.551 1.00 77.88 365 ALA A N 1
ATOM 2755 C CA . ALA A 1 365 ? 5.645 -0.826 -18.781 1.00 77.88 365 ALA A CA 1
ATOM 2756 C C . ALA A 1 365 ? 6.808 -0.906 -19.776 1.00 77.88 365 ALA A C 1
ATOM 2758 O O . ALA A 1 365 ? 7.051 -1.965 -20.346 1.00 77.88 365 ALA A O 1
ATOM 2759 N N . HIS A 1 366 ? 7.567 0.185 -19.926 1.00 77.81 366 HIS A N 1
ATOM 2760 C CA . HIS A 1 366 ? 8.807 0.187 -20.702 1.00 77.81 366 HIS A CA 1
ATOM 2761 C C . HIS A 1 366 ? 9.912 -0.652 -20.043 1.00 77.81 366 HIS A C 1
ATOM 2763 O O . HIS A 1 366 ? 10.636 -1.346 -20.739 1.00 77.81 366 HIS A O 1
ATOM 2769 N N . ALA A 1 367 ? 10.059 -0.614 -18.714 1.00 83.00 367 ALA A N 1
ATOM 2770 C CA . ALA A 1 367 ? 11.106 -1.368 -18.012 1.00 83.00 367 ALA A CA 1
ATOM 2771 C C . ALA A 1 367 ? 10.856 -2.892 -17.946 1.00 83.00 367 ALA A C 1
ATOM 2773 O O . ALA A 1 367 ? 11.734 -3.642 -17.521 1.00 83.00 367 ALA A O 1
ATOM 2774 N N . LEU A 1 368 ? 9.658 -3.343 -18.327 1.00 80.00 368 LEU A N 1
ATOM 2775 C CA . LEU A 1 368 ? 9.222 -4.740 -18.317 1.00 80.00 368 LEU A CA 1
ATOM 2776 C C . LEU A 1 368 ? 8.855 -5.256 -19.719 1.00 80.00 368 LEU A C 1
ATOM 2778 O O . LEU A 1 368 ? 8.330 -6.364 -19.820 1.00 80.00 368 LEU A O 1
ATOM 2782 N N . ASP A 1 369 ? 9.144 -4.493 -20.776 1.00 74.56 369 ASP A N 1
ATOM 2783 C CA . ASP A 1 369 ? 8.743 -4.738 -22.172 1.00 74.56 369 ASP A CA 1
ATOM 2784 C C . ASP A 1 369 ? 9.202 -6.094 -22.741 1.00 74.56 369 ASP A C 1
ATOM 2786 O O . ASP A 1 369 ? 8.451 -6.755 -23.454 1.00 74.56 369 ASP A O 1
ATOM 2790 N N . LEU A 1 370 ? 10.406 -6.540 -22.379 1.00 74.75 370 LEU A N 1
ATOM 2791 C CA . LEU A 1 370 ? 10.987 -7.832 -22.761 1.00 74.75 370 LEU A CA 1
ATOM 2792 C C . LEU A 1 370 ? 10.777 -8.933 -21.704 1.00 74.75 370 LEU A C 1
ATOM 2794 O O . LEU A 1 370 ? 11.379 -10.006 -21.790 1.00 74.75 370 LEU A O 1
ATOM 2798 N N . SER A 1 371 ? 9.959 -8.683 -20.679 1.00 75.06 371 SER A N 1
ATOM 2799 C CA . SER A 1 371 ? 9.694 -9.636 -19.596 1.00 75.06 371 SER A CA 1
ATOM 2800 C C . SER A 1 371 ? 8.363 -10.382 -19.790 1.00 75.06 371 SER A C 1
ATOM 2802 O O . SER A 1 371 ? 7.459 -9.869 -20.445 1.00 75.06 371 SER A O 1
ATOM 2804 N N . PRO A 1 372 ? 8.147 -11.536 -19.127 1.00 67.75 372 PRO A N 1
ATOM 2805 C CA . PRO A 1 372 ? 6.827 -12.175 -19.077 1.00 67.75 372 PRO A CA 1
ATOM 2806 C C . PRO A 1 372 ? 5.733 -11.313 -18.420 1.00 67.75 372 PRO A C 1
ATOM 2808 O O . PRO A 1 372 ? 4.558 -11.648 -18.524 1.00 67.75 372 PRO A O 1
ATOM 2811 N N . LEU A 1 373 ? 6.109 -10.231 -17.724 1.00 72.19 373 LEU A N 1
ATOM 2812 C CA . LEU A 1 373 ? 5.194 -9.244 -17.148 1.00 72.19 373 LEU A CA 1
ATOM 2813 C C . LEU A 1 373 ? 4.916 -8.059 -18.084 1.00 72.19 373 LEU A C 1
ATOM 2815 O O . LEU A 1 373 ? 4.259 -7.113 -17.649 1.00 72.19 373 LEU A O 1
ATOM 2819 N N . ALA A 1 374 ? 5.410 -8.070 -19.326 1.00 64.62 374 ALA A N 1
ATOM 2820 C CA . ALA A 1 374 ? 5.095 -7.037 -20.304 1.00 64.62 374 ALA A CA 1
ATOM 2821 C C . ALA A 1 374 ? 3.566 -6.876 -20.427 1.00 64.62 374 ALA A C 1
ATOM 2823 O O . ALA A 1 374 ? 2.853 -7.884 -20.529 1.00 64.62 374 ALA A O 1
ATOM 2824 N N . PRO A 1 375 ? 3.033 -5.640 -20.396 1.00 59.44 375 PRO A N 1
ATOM 2825 C CA . PRO A 1 375 ? 1.619 -5.424 -20.656 1.00 59.44 375 PRO A CA 1
ATOM 2826 C C . PRO A 1 375 ? 1.304 -5.823 -22.102 1.00 59.44 375 PRO A C 1
ATOM 2828 O O . PRO A 1 375 ? 2.092 -5.561 -23.007 1.00 59.44 375 PRO A O 1
ATOM 2831 N N . ALA A 1 376 ? 0.127 -6.413 -22.316 1.00 48.62 376 ALA A N 1
ATOM 2832 C CA . ALA A 1 376 ? -0.284 -6.985 -23.602 1.00 48.62 376 ALA A CA 1
ATOM 2833 C C . ALA A 1 376 ? -0.274 -6.002 -24.796 1.00 48.62 376 ALA A C 1
ATOM 2835 O O . ALA A 1 376 ? -0.278 -6.450 -25.939 1.00 48.62 376 ALA A O 1
ATOM 2836 N N . ASP A 1 377 ? -0.270 -4.685 -24.549 1.00 42.16 377 ASP A N 1
ATOM 2837 C CA . ASP A 1 377 ? -0.122 -3.665 -25.591 1.00 42.16 377 ASP A CA 1
ATOM 2838 C C . ASP A 1 377 ? 0.539 -2.373 -25.058 1.00 42.16 377 ASP A C 1
ATOM 2840 O O . ASP A 1 377 ? -0.060 -1.607 -24.292 1.00 42.16 377 ASP A O 1
ATOM 2844 N N . ILE A 1 378 ? 1.775 -2.112 -25.502 1.00 36.53 378 ILE A N 1
ATOM 2845 C CA . ILE A 1 378 ? 2.567 -0.906 -25.184 1.00 36.53 378 ILE A CA 1
ATOM 2846 C C . ILE A 1 378 ? 2.025 0.345 -25.910 1.00 36.53 378 ILE A C 1
ATOM 2848 O O . ILE A 1 378 ? 2.263 1.469 -25.465 1.00 36.53 378 ILE A O 1
ATOM 2852 N N . ALA A 1 379 ? 1.256 0.194 -26.995 1.00 31.16 379 ALA A N 1
ATOM 2853 C CA . ALA A 1 379 ? 0.707 1.313 -27.765 1.00 31.16 379 ALA A CA 1
ATOM 2854 C C . ALA A 1 379 ? -0.535 1.962 -27.117 1.00 31.16 379 ALA A C 1
ATOM 2856 O O . ALA A 1 379 ? -1.003 3.010 -27.579 1.00 31.16 379 ALA A O 1
ATOM 2857 N N . THR A 1 380 ? -1.061 1.385 -26.031 1.00 30.59 380 THR A N 1
ATOM 2858 C CA . THR A 1 380 ? -2.256 1.894 -25.347 1.00 30.59 380 THR A CA 1
ATOM 2859 C C . THR A 1 380 ? -1.973 3.211 -24.617 1.00 30.59 380 THR A C 1
ATOM 2861 O O . THR A 1 380 ? -1.492 3.239 -23.480 1.00 30.59 380 THR A O 1
ATOM 2864 N N . LYS A 1 381 ? -2.339 4.342 -25.235 1.00 28.80 381 LYS A N 1
ATOM 2865 C CA . LYS A 1 381 ? -2.372 5.637 -24.545 1.00 28.80 381 LYS A CA 1
ATOM 2866 C C . LYS A 1 381 ? -3.294 5.568 -23.321 1.00 28.80 381 LYS A C 1
ATOM 2868 O O . LYS A 1 381 ? -4.513 5.598 -23.425 1.00 28.80 381 LYS A O 1
ATOM 2873 N N . ALA A 1 382 ? -2.690 5.603 -22.142 1.00 30.58 382 ALA A N 1
ATOM 2874 C CA . ALA A 1 382 ? -2.578 6.877 -21.438 1.00 30.58 382 ALA A CA 1
ATOM 2875 C C . ALA A 1 382 ? -3.709 7.904 -21.710 1.00 30.58 382 ALA A C 1
ATOM 2877 O O . ALA A 1 382 ? -3.471 8.893 -22.403 1.00 30.58 382 ALA A O 1
ATOM 2878 N N . ARG A 1 383 ? -4.867 7.728 -21.049 1.00 23.44 383 ARG A N 1
ATOM 2879 C CA . ARG A 1 383 ? -6.045 8.636 -21.032 1.00 23.44 383 ARG A CA 1
ATOM 2880 C C . ARG A 1 383 ? -6.911 8.561 -22.312 1.00 23.44 383 ARG A C 1
ATOM 2882 O O . ARG A 1 383 ? -6.385 8.527 -23.414 1.00 23.44 383 ARG A O 1
ATOM 2889 N N . GLU A 1 384 ? -8.244 8.567 -22.239 1.00 24.48 384 GLU A N 1
ATOM 2890 C CA . GLU A 1 384 ? -9.146 8.749 -21.087 1.00 24.48 384 GLU A CA 1
ATOM 2891 C C . GLU A 1 384 ? -9.914 7.467 -20.730 1.00 24.48 384 GLU A C 1
ATOM 2893 O O . GLU A 1 384 ? -10.352 6.722 -21.601 1.00 24.48 384 GLU A O 1
ATOM 2898 N N . GLY A 1 385 ? -10.096 7.230 -19.427 1.00 26.23 385 GLY A N 1
ATOM 2899 C CA . GLY A 1 385 ? -10.715 6.012 -18.903 1.00 26.23 385 GLY A CA 1
ATOM 2900 C C . GLY A 1 385 ? -9.770 4.810 -18.917 1.00 26.23 385 GLY A C 1
ATOM 2901 O O . GLY A 1 385 ? -9.795 4.003 -19.841 1.00 26.23 385 GLY A O 1
ATOM 2902 N N . CYS A 1 386 ? -8.984 4.634 -17.847 1.00 28.20 386 CYS A N 1
ATOM 2903 C CA . CYS A 1 386 ? -8.305 3.363 -17.584 1.00 28.20 386 CYS A CA 1
ATOM 2904 C C . CYS A 1 386 ? -9.354 2.244 -17.475 1.00 28.20 386 CYS A C 1
ATOM 2906 O O . CYS A 1 386 ? -9.992 2.088 -16.432 1.00 28.20 386 CYS A O 1
ATOM 2908 N N . ARG A 1 387 ? -9.548 1.469 -18.546 1.00 32.12 387 ARG A N 1
ATOM 2909 C CA . ARG A 1 387 ? -10.364 0.255 -18.513 1.00 32.12 387 ARG A CA 1
ATOM 2910 C C . ARG A 1 387 ? -9.503 -0.928 -18.087 1.00 32.12 387 ARG A C 1
ATOM 2912 O O . ARG A 1 387 ? -8.733 -1.479 -18.865 1.00 32.12 387 ARG A O 1
ATOM 2919 N N . GLN A 1 388 ? -9.714 -1.322 -16.835 1.00 35.16 388 GLN A N 1
ATOM 2920 C CA . GLN A 1 388 ? -9.682 -2.711 -16.377 1.00 35.16 388 GLN A CA 1
ATOM 2921 C C . GLN A 1 388 ? -10.202 -3.656 -17.482 1.00 35.16 388 GLN A C 1
ATOM 2923 O O . GLN A 1 388 ? -11.174 -3.316 -18.161 1.00 35.16 388 GLN A O 1
ATOM 2928 N N . LEU A 1 389 ? -9.549 -4.809 -17.682 1.00 34.81 389 LEU A N 1
ATOM 2929 C CA . LEU A 1 389 ? -9.843 -5.706 -18.807 1.00 34.81 389 LEU A CA 1
ATOM 2930 C C . LEU A 1 389 ? -11.337 -6.037 -18.933 1.00 34.81 389 LEU A C 1
ATOM 2932 O O . LEU A 1 389 ? -11.956 -6.541 -17.999 1.00 34.81 389 LEU A O 1
ATOM 2936 N N . GLY A 1 390 ? -11.866 -5.864 -20.143 1.00 31.81 390 GLY A N 1
ATOM 2937 C CA . GLY A 1 390 ? -13.071 -6.550 -20.592 1.00 31.81 390 GLY A CA 1
ATOM 2938 C C . GLY A 1 390 ? -12.698 -7.762 -21.443 1.00 31.81 390 GLY A C 1
ATOM 2939 O O . GLY A 1 390 ? -11.971 -7.626 -22.428 1.00 31.81 390 GLY A O 1
ATOM 2940 N N . ARG A 1 391 ? -13.239 -8.941 -21.106 1.00 33.28 391 ARG A N 1
ATOM 2941 C CA . ARG A 1 391 ? -13.281 -10.102 -22.011 1.00 33.28 391 ARG A CA 1
ATOM 2942 C C . ARG A 1 391 ? -14.016 -9.715 -23.305 1.00 33.28 391 ARG A C 1
ATOM 2944 O O . ARG A 1 391 ? -15.237 -9.765 -23.360 1.00 33.28 391 ARG A O 1
ATOM 2951 N N . GLY A 1 392 ? -13.271 -9.435 -24.367 1.00 42.06 392 GLY A N 1
ATOM 2952 C CA . GLY A 1 392 ? -13.403 -10.298 -25.543 1.00 42.06 392 GLY A CA 1
ATOM 2953 C C . GLY A 1 392 ? -12.466 -11.491 -25.351 1.00 42.06 392 GLY A C 1
ATOM 2954 O O . GLY A 1 392 ? -12.888 -12.627 -25.153 1.00 42.06 392 GLY A O 1
ATOM 2955 N N . GLY A 1 393 ? -11.172 -11.182 -25.245 1.00 35.19 393 GLY A N 1
ATOM 2956 C CA . GLY A 1 393 ? -10.064 -12.130 -25.112 1.00 35.19 393 GLY A CA 1
ATOM 2957 C C . GLY A 1 393 ? -9.757 -12.657 -23.704 1.00 35.19 393 GLY A C 1
ATOM 2958 O O . GLY A 1 393 ? -8.595 -12.729 -23.336 1.00 35.19 393 GLY A O 1
ATOM 2959 N N . LEU A 1 394 ? -10.758 -13.078 -22.923 1.00 36.78 394 LEU A N 1
ATOM 2960 C CA . LEU A 1 394 ? -10.549 -14.338 -22.181 1.00 36.78 394 LEU A CA 1
ATOM 2961 C C . LEU A 1 394 ? -11.573 -15.409 -22.628 1.00 36.78 394 LEU A C 1
ATOM 2963 O O . LEU A 1 394 ? -11.902 -16.328 -21.876 1.00 36.78 394 LEU A O 1
ATOM 2967 N N . GLY A 1 395 ? -12.061 -15.318 -23.870 1.00 32.91 395 GLY A N 1
ATOM 2968 C CA . GLY A 1 395 ? -12.148 -16.508 -24.718 1.00 32.91 395 GLY A CA 1
ATOM 2969 C C . GLY A 1 395 ? -10.729 -16.960 -25.079 1.00 32.91 395 GLY A C 1
ATOM 2970 O O . GLY A 1 395 ? -10.270 -16.691 -26.180 1.00 32.91 395 GLY A O 1
ATOM 2971 N N . LEU A 1 396 ? -10.030 -17.525 -24.088 1.00 39.91 396 LEU A N 1
ATOM 2972 C CA . LEU A 1 396 ? -8.739 -18.216 -24.223 1.00 39.91 396 LEU A CA 1
ATOM 2973 C C . LEU A 1 396 ? -8.994 -19.500 -25.041 1.00 39.91 396 LEU A C 1
ATOM 2975 O O . LEU A 1 396 ? -10.083 -20.054 -24.909 1.00 39.91 396 LEU A O 1
ATOM 2979 N N . ASP A 1 397 ? -8.099 -20.052 -25.852 1.00 31.75 397 ASP A N 1
ATOM 2980 C CA . ASP A 1 397 ? -6.628 -20.000 -25.902 1.00 31.75 397 ASP A CA 1
ATOM 2981 C C . ASP A 1 397 ? -6.060 -18.856 -26.796 1.00 31.75 397 ASP A C 1
ATOM 2983 O O . ASP A 1 397 ? -6.827 -18.095 -27.377 1.00 31.75 397 ASP A O 1
ATOM 2987 N N . GLU A 1 398 ? -4.750 -18.590 -26.934 1.00 36.69 398 GLU A N 1
ATOM 2988 C CA . GLU A 1 398 ? -3.516 -19.176 -26.360 1.00 36.69 398 GLU A CA 1
ATOM 2989 C C . GLU A 1 398 ? -2.418 -18.077 -26.229 1.00 36.69 398 GLU A C 1
ATOM 2991 O O . GLU A 1 398 ? -2.627 -16.925 -26.608 1.00 36.69 398 GLU A O 1
ATOM 2996 N N . SER A 1 399 ? -1.236 -18.428 -25.714 1.00 26.31 399 SER A N 1
ATOM 2997 C CA . SER A 1 399 ? 0.025 -17.670 -25.732 1.00 26.31 399 SER A CA 1
ATOM 2998 C C . SER A 1 399 ? -0.017 -16.234 -25.173 1.00 26.31 399 SER A C 1
ATOM 3000 O O . SER A 1 399 ? 0.217 -15.258 -25.877 1.00 26.31 399 SER A O 1
ATOM 3002 N N . GLY A 1 400 ? -0.219 -16.136 -23.855 1.00 32.59 400 GLY A N 1
ATOM 3003 C CA . GLY A 1 400 ? 0.680 -15.406 -22.942 1.00 32.59 400 GLY A CA 1
ATOM 3004 C C . GLY A 1 400 ? 0.894 -13.883 -23.060 1.00 32.59 400 GLY A C 1
ATOM 3005 O O . GLY A 1 400 ? 1.750 -13.415 -23.801 1.00 32.59 400 GLY A O 1
ATOM 3006 N N . SER A 1 401 ? 0.295 -13.132 -22.130 1.00 30.44 401 SER A N 1
ATOM 3007 C CA . SER A 1 401 ? 0.917 -11.984 -21.428 1.00 30.44 401 SER A CA 1
ATOM 3008 C C . SER A 1 401 ? 0.126 -11.675 -20.145 1.00 30.44 401 SER A C 1
ATOM 3010 O O . SER A 1 401 ? -1.020 -12.107 -20.002 1.00 30.44 401 SER A O 1
ATOM 3012 N N . VAL A 1 402 ? 0.733 -10.991 -19.167 1.00 34.28 402 VAL A N 1
ATOM 3013 C CA . VAL A 1 402 ? 0.097 -10.750 -17.857 1.00 34.28 402 VAL A CA 1
ATOM 3014 C C . VAL A 1 402 ? -0.696 -9.439 -17.875 1.00 34.28 402 VAL A C 1
ATOM 3016 O O . VAL A 1 402 ? -0.117 -8.387 -18.149 1.00 34.28 402 VAL A O 1
ATOM 3019 N N . PRO A 1 403 ? -2.000 -9.437 -17.540 1.00 43.91 403 PRO A N 1
ATOM 3020 C CA . PRO A 1 403 ? -2.777 -8.210 -17.498 1.00 43.91 403 PRO A CA 1
ATOM 3021 C C . PRO A 1 403 ? -2.358 -7.318 -16.329 1.00 43.91 403 PRO A C 1
ATOM 3023 O O . PRO A 1 403 ? -2.286 -7.745 -15.172 1.00 43.91 403 PRO A O 1
ATOM 3026 N N . TRP A 1 404 ? -2.136 -6.045 -16.646 1.00 46.97 404 TRP A N 1
ATOM 3027 C CA . TRP A 1 404 ? -1.938 -4.985 -15.666 1.00 46.97 404 TRP A CA 1
ATOM 3028 C C . TRP A 1 404 ? -3.302 -4.452 -15.263 1.00 46.97 404 TRP A C 1
ATOM 3030 O O . TRP A 1 404 ? -3.947 -3.707 -16.002 1.00 46.97 404 TRP A O 1
ATOM 3040 N N . LEU A 1 405 ? -3.763 -4.861 -14.089 1.00 46.56 405 LEU A N 1
ATOM 3041 C CA . LEU A 1 405 ? -5.031 -4.420 -13.541 1.00 46.56 405 LEU A CA 1
ATOM 3042 C C . LEU A 1 405 ? -4.762 -3.259 -12.585 1.00 46.56 405 LEU A C 1
ATOM 3044 O O . LEU A 1 405 ? -4.396 -3.443 -11.427 1.00 46.56 405 LEU A O 1
ATOM 3048 N N . GLY A 1 406 ? -4.973 -2.036 -13.065 1.00 31.83 406 GLY A N 1
ATOM 3049 C CA . GLY A 1 406 ? -5.204 -0.912 -12.165 1.00 31.83 406 GLY A CA 1
ATOM 3050 C C . GLY A 1 406 ? -6.528 -1.141 -11.440 1.00 31.83 406 GLY A C 1
ATOM 3051 O O . GLY A 1 406 ? -7.583 -0.792 -11.971 1.00 31.83 406 GLY A O 1
ATOM 3052 N N . CYS A 1 407 ? -6.489 -1.748 -10.252 1.00 27.09 407 CYS A N 1
ATOM 3053 C CA . CYS A 1 407 ? -7.662 -1.853 -9.393 1.00 27.09 407 CYS A CA 1
ATOM 3054 C C . CYS A 1 407 ? -7.892 -0.499 -8.726 1.00 27.09 407 CYS A C 1
ATOM 3056 O O . CYS A 1 407 ? -7.530 -0.288 -7.571 1.00 27.09 407 CYS A O 1
ATOM 3058 N N . ALA A 1 408 ? -8.544 0.411 -9.450 1.00 25.14 408 ALA A N 1
ATOM 3059 C CA . ALA A 1 408 ? -9.252 1.501 -8.802 1.00 25.14 408 ALA A CA 1
ATOM 3060 C C . ALA A 1 408 ? -10.323 0.872 -7.901 1.00 25.14 408 ALA A C 1
ATOM 3062 O O . ALA A 1 408 ? -11.295 0.301 -8.404 1.00 25.14 408 ALA A O 1
ATOM 3063 N N . TYR A 1 409 ? -10.143 0.953 -6.581 1.00 27.45 409 TYR A N 1
ATOM 3064 C CA . TYR A 1 409 ? -11.129 0.469 -5.620 1.00 27.45 409 TYR A CA 1
ATOM 3065 C C . TYR A 1 409 ? -12.332 1.417 -5.611 1.00 27.45 409 TYR A C 1
ATOM 3067 O O . TYR A 1 409 ? -12.509 2.237 -4.711 1.00 27.45 409 TYR A O 1
ATOM 3075 N N . LYS A 1 410 ? -13.177 1.313 -6.642 1.00 25.02 410 LYS A N 1
ATOM 3076 C CA . LYS A 1 410 ? -14.498 1.923 -6.626 1.00 25.02 410 LYS A CA 1
ATOM 3077 C C . LYS A 1 410 ? -15.421 1.113 -5.712 1.00 25.02 410 LYS A C 1
ATOM 3079 O O . LYS A 1 410 ? -16.285 0.375 -6.175 1.00 25.02 410 LYS A O 1
ATOM 3084 N N . LEU A 1 411 ? -15.344 1.408 -4.413 1.00 30.02 411 LEU A N 1
ATOM 3085 C CA . LEU A 1 411 ? -16.580 1.886 -3.789 1.00 30.02 411 LEU A CA 1
ATOM 3086 C C . LEU A 1 411 ? -17.100 3.010 -4.696 1.00 30.02 411 LEU A C 1
ATOM 3088 O O . LEU A 1 411 ? -16.301 3.848 -5.129 1.00 30.02 411 LEU A O 1
ATOM 3092 N N . ALA A 1 412 ? -18.392 3.025 -5.037 1.00 26.11 412 ALA A N 1
ATOM 3093 C CA . ALA A 1 412 ? -18.971 4.224 -5.645 1.00 26.11 412 ALA A CA 1
ATOM 3094 C C . ALA A 1 412 ? -18.504 5.409 -4.786 1.00 26.11 412 ALA A C 1
ATOM 3096 O O . ALA A 1 412 ? -18.646 5.289 -3.565 1.00 26.11 412 ALA A O 1
ATOM 3097 N N . PRO A 1 413 ? -17.832 6.431 -5.369 1.00 31.86 413 PRO A N 1
ATOM 3098 C CA . PRO A 1 413 ? -17.097 7.419 -4.589 1.00 31.86 413 PRO A CA 1
ATOM 3099 C C . PRO A 1 413 ? -18.056 7.938 -3.544 1.00 31.86 413 PRO A C 1
ATOM 3101 O O . PRO A 1 413 ? -19.110 8.477 -3.897 1.00 31.86 413 PRO A O 1
ATOM 3104 N N . SER A 1 414 ? -17.744 7.672 -2.275 1.00 35.59 414 SER A N 1
ATOM 3105 C CA . SER A 1 414 ? -18.648 8.118 -1.236 1.00 35.59 414 SER A CA 1
ATOM 3106 C C . SER A 1 414 ? -18.663 9.634 -1.377 1.00 35.59 414 SER A C 1
ATOM 3108 O O . SER A 1 414 ? -17.579 10.221 -1.516 1.00 35.59 414 SER A O 1
ATOM 3110 N N . PRO A 1 415 ? -19.829 10.303 -1.318 1.00 37.47 415 PRO A N 1
ATOM 3111 C CA . PRO A 1 415 ? -19.835 11.755 -1.178 1.00 37.47 415 PRO A CA 1
ATOM 3112 C C . PRO A 1 415 ? -18.884 12.196 -0.048 1.00 37.47 415 PRO A C 1
ATOM 3114 O O . PRO A 1 415 ? -18.314 13.281 -0.127 1.00 37.47 415 PRO A O 1
ATOM 3117 N N . PHE A 1 416 ? -18.605 11.303 0.913 1.00 41.62 416 PHE A N 1
ATOM 3118 C CA . PHE A 1 416 ? -17.775 11.452 2.105 1.00 41.62 416 PHE A CA 1
ATOM 3119 C C . PHE A 1 416 ? -16.298 11.029 1.970 1.00 41.62 416 PHE A C 1
ATOM 3121 O O . PHE A 1 416 ? -15.608 10.937 2.984 1.00 41.62 416 PHE A O 1
ATOM 3128 N N . ASP A 1 417 ? -15.765 10.791 0.763 1.00 41.97 417 ASP A N 1
ATOM 3129 C CA . ASP A 1 417 ? -14.319 10.566 0.587 1.00 41.97 417 ASP A CA 1
ATOM 3130 C C . ASP A 1 417 ? -13.509 11.881 0.752 1.00 41.97 417 ASP A C 1
ATOM 3132 O O . ASP A 1 417 ? -13.678 12.822 -0.038 1.00 41.97 417 ASP A O 1
ATOM 3136 N N . PRO A 1 418 ? -12.614 11.989 1.764 1.00 38.34 418 PRO A N 1
ATOM 3137 C CA . PRO A 1 418 ? -11.994 13.256 2.151 1.00 38.34 418 PRO A CA 1
ATOM 3138 C C . PRO A 1 418 ? -10.752 13.585 1.306 1.00 38.34 418 PRO A C 1
ATOM 3140 O O . PRO A 1 418 ? -9.605 13.533 1.770 1.00 38.34 418 PRO A O 1
ATOM 3143 N N . VAL A 1 419 ? -10.979 13.993 0.056 1.00 37.91 419 VAL A N 1
ATOM 3144 C CA . VAL A 1 419 ? -10.009 14.817 -0.678 1.00 37.91 419 VAL A CA 1
ATOM 3145 C C . VAL A 1 419 ? -10.245 16.272 -0.278 1.00 37.91 419 VAL A C 1
ATOM 3147 O O . VAL A 1 419 ? -11.236 16.889 -0.657 1.00 37.91 419 VAL A O 1
ATOM 3150 N N . CYS A 1 420 ? -9.331 16.787 0.538 1.00 34.19 420 CYS A N 1
ATOM 3151 C CA . CYS A 1 420 ? -9.245 18.189 0.924 1.00 34.19 420 CYS A CA 1
ATOM 3152 C C . CYS A 1 420 ? -8.070 18.766 0.122 1.00 34.19 420 CYS A C 1
ATOM 3154 O O . CYS A 1 420 ? -6.913 18.507 0.471 1.00 34.19 420 CYS A O 1
ATOM 3156 N N . GLU A 1 421 ? -8.368 19.403 -1.014 1.00 30.50 421 GLU A N 1
ATOM 3157 C CA . GLU A 1 421 ? -7.367 20.064 -1.858 1.00 30.50 421 GLU A CA 1
ATOM 3158 C C . GLU A 1 421 ? -7.044 21.456 -1.311 1.00 30.50 421 GLU A C 1
ATOM 3160 O O . GLU A 1 421 ? -7.922 22.202 -0.882 1.00 30.50 421 GLU A O 1
ATOM 3165 N N . THR A 1 422 ? -5.765 21.816 -1.339 1.00 26.16 422 THR A N 1
ATOM 3166 C CA . THR A 1 422 ? -5.302 23.173 -1.048 1.00 26.16 422 THR A CA 1
ATOM 3167 C C . THR A 1 422 ? -5.545 24.067 -2.259 1.00 26.16 422 THR A C 1
ATOM 3169 O O . THR A 1 422 ? -4.875 23.913 -3.282 1.00 26.16 422 THR A O 1
ATOM 3172 N N . THR A 1 423 ? -6.465 25.021 -2.139 1.00 23.52 423 THR A N 1
ATOM 3173 C CA . THR A 1 423 ? -6.739 26.023 -3.174 1.00 23.52 423 THR A CA 1
ATOM 3174 C C . THR A 1 423 ? -5.539 26.949 -3.385 1.00 23.52 423 THR A C 1
ATOM 3176 O O . THR A 1 423 ? -5.280 27.830 -2.568 1.00 23.52 423 THR A O 1
ATOM 3179 N N . THR A 1 424 ? -4.851 26.824 -4.520 1.00 22.38 424 THR A N 1
ATOM 3180 C CA . THR A 1 424 ? -4.003 27.886 -5.087 1.00 22.38 424 THR A CA 1
ATOM 3181 C C . THR A 1 424 ? -4.262 28.024 -6.588 1.00 22.38 424 THR A C 1
ATOM 3183 O O . THR A 1 424 ? -4.625 27.066 -7.268 1.00 22.38 424 THR A O 1
ATOM 3186 N N . MET A 1 425 ? -4.181 29.260 -7.088 1.00 21.59 425 MET A N 1
ATOM 3187 C CA . MET A 1 425 ? -4.707 29.632 -8.405 1.00 21.59 425 MET A CA 1
ATOM 3188 C C . MET A 1 425 ? -3.859 29.161 -9.600 1.00 21.59 425 MET A C 1
ATOM 3190 O O . MET A 1 425 ? -2.682 28.830 -9.491 1.00 21.59 425 MET A O 1
ATOM 3194 N N . SER A 1 426 ? -4.520 29.168 -10.758 1.00 25.41 426 SER A N 1
ATOM 3195 C CA . SER A 1 426 ? -4.076 28.745 -12.090 1.00 25.41 426 SER A CA 1
ATOM 3196 C C . SER A 1 426 ? -2.646 29.110 -12.510 1.00 25.41 426 SER A C 1
ATOM 3198 O O . SER A 1 426 ? -2.236 30.263 -12.376 1.00 25.41 426 SER A O 1
ATOM 3200 N N . ASN A 1 427 ? -2.023 28.227 -13.303 1.00 23.55 427 ASN A N 1
ATOM 3201 C CA . ASN A 1 427 ? -1.658 28.625 -14.669 1.00 23.55 427 ASN A CA 1
ATOM 3202 C C . ASN A 1 427 ? -1.521 27.439 -15.641 1.00 23.55 427 ASN A C 1
ATOM 3204 O O . ASN A 1 427 ? -1.250 26.311 -15.233 1.00 23.55 427 ASN A O 1
ATOM 3208 N N . ALA A 1 428 ? -1.735 27.703 -16.931 1.00 30.86 428 ALA A N 1
ATOM 3209 C CA . ALA A 1 428 ? -1.732 26.698 -17.997 1.00 30.86 428 ALA A CA 1
ATOM 3210 C C . ALA A 1 428 ? -0.377 26.602 -18.720 1.00 30.86 428 ALA A C 1
ATOM 3212 O O . ALA A 1 428 ? 0.327 27.602 -18.829 1.00 30.86 428 ALA A O 1
ATOM 3213 N N . ASN A 1 429 ? -0.055 25.424 -19.279 1.00 29.30 429 ASN A N 1
ATOM 3214 C CA . ASN A 1 429 ? 0.533 25.278 -20.623 1.00 29.30 429 ASN A CA 1
ATOM 3215 C C . ASN A 1 429 ? 0.682 23.798 -21.039 1.00 29.30 429 ASN A C 1
ATOM 3217 O O . ASN A 1 429 ? 1.289 22.990 -20.341 1.00 29.30 429 ASN A O 1
ATOM 3221 N N . HIS A 1 430 ? 0.173 23.465 -22.226 1.00 29.23 430 HIS A N 1
ATOM 3222 C CA . HIS A 1 430 ? 0.304 22.171 -22.912 1.00 29.23 430 HIS A CA 1
ATOM 3223 C C . HIS A 1 430 ? 0.934 22.482 -24.290 1.00 29.23 430 HIS A C 1
ATOM 3225 O O . HIS A 1 430 ? 0.537 23.485 -24.888 1.00 29.23 430 HIS A O 1
ATOM 3231 N N . PRO A 1 431 ? 1.929 21.736 -24.817 1.00 35.84 431 PRO A N 1
ATOM 3232 C CA . PRO A 1 431 ? 2.601 22.135 -26.058 1.00 35.84 431 PRO A CA 1
ATOM 3233 C C . PRO A 1 431 ? 1.651 22.085 -27.266 1.00 35.84 431 PRO A C 1
ATOM 3235 O O . PRO A 1 431 ? 1.245 21.015 -27.713 1.00 35.84 431 PRO A O 1
ATOM 3238 N N . ALA A 1 432 ? 1.346 23.260 -27.822 1.00 40.16 432 ALA A N 1
ATOM 3239 C CA . ALA A 1 432 ? 0.297 23.489 -28.822 1.00 40.16 432 ALA A CA 1
ATOM 3240 C C . ALA A 1 432 ? 0.524 22.838 -30.208 1.00 40.16 432 ALA A C 1
ATOM 3242 O O . ALA A 1 432 ? -0.361 22.850 -31.058 1.00 40.16 432 ALA A O 1
ATOM 3243 N N . ASN A 1 433 ? 1.692 22.246 -30.467 1.00 48.69 433 ASN A N 1
ATOM 3244 C CA . ASN A 1 433 ? 2.159 21.941 -31.826 1.00 48.69 433 ASN A CA 1
ATOM 3245 C C . ASN A 1 433 ? 1.770 20.545 -32.363 1.00 48.69 433 ASN A C 1
ATOM 3247 O O . ASN A 1 433 ? 2.510 19.989 -33.178 1.00 48.69 433 ASN A O 1
ATOM 3251 N N . ARG A 1 434 ? 0.647 19.956 -31.920 1.00 64.38 434 ARG A N 1
ATOM 3252 C CA . ARG A 1 434 ? 0.057 18.715 -32.496 1.00 64.38 434 ARG A CA 1
ATOM 3253 C C . ARG A 1 434 ? -1.468 18.729 -32.645 1.00 64.38 434 ARG A C 1
ATOM 3255 O O . ARG A 1 434 ? -2.048 17.732 -33.070 1.00 64.38 434 ARG A O 1
ATOM 3262 N N . VAL A 1 435 ? -2.104 19.846 -32.307 1.00 73.19 435 VAL A N 1
ATOM 3263 C CA . VAL A 1 435 ? -3.556 20.008 -32.349 1.00 73.19 435 VAL A CA 1
ATOM 3264 C C . VAL A 1 435 ? -3.863 21.293 -33.104 1.00 73.19 435 VAL A C 1
ATOM 3266 O O . VAL A 1 435 ? -3.352 22.351 -32.747 1.00 73.19 435 VAL A O 1
ATOM 3269 N N . ILE A 1 436 ? -4.696 21.212 -34.138 1.00 78.75 436 ILE A N 1
ATOM 3270 C CA . ILE A 1 436 ? -5.328 22.395 -34.729 1.00 78.75 436 ILE A CA 1
ATOM 3271 C C . ILE A 1 436 ? -6.727 22.465 -34.140 1.00 78.75 436 ILE A C 1
ATOM 3273 O O . ILE A 1 436 ? -7.516 21.555 -34.351 1.00 78.75 436 ILE A O 1
ATOM 3277 N N . SER A 1 437 ? -7.030 23.529 -33.401 1.00 83.69 437 SER A N 1
ATOM 3278 C CA . SER A 1 437 ? -8.381 23.802 -32.910 1.00 83.69 437 SER A CA 1
ATOM 3279 C C . SER A 1 437 ? -8.843 25.183 -33.365 1.00 83.69 437 SER A C 1
ATOM 3281 O O . SER A 1 437 ? -8.053 26.126 -33.486 1.00 83.69 437 SER A O 1
ATOM 3283 N N . THR A 1 438 ? -10.133 25.272 -33.655 1.00 86.69 438 THR A N 1
ATOM 3284 C CA . THR A 1 438 ? -10.877 26.478 -34.014 1.00 86.69 438 THR A CA 1
ATOM 3285 C C . THR A 1 438 ? -12.214 26.414 -33.285 1.00 86.69 438 THR A C 1
ATOM 3287 O O . THR A 1 438 ? -12.764 25.329 -33.122 1.00 86.69 438 THR A O 1
ATOM 3290 N N . SER A 1 439 ? -12.764 27.543 -32.841 1.00 91.25 439 SER A N 1
ATOM 3291 C CA . SER A 1 439 ? -14.097 27.558 -32.227 1.00 91.25 439 SER A CA 1
ATOM 3292 C C . SER A 1 439 ? -14.966 28.656 -32.809 1.00 91.25 439 SER A C 1
ATOM 3294 O O . SER A 1 439 ? -14.451 29.723 -33.143 1.00 91.25 439 SER A O 1
ATOM 3296 N N . ILE A 1 440 ? -16.270 28.408 -32.887 1.00 93.88 440 ILE A N 1
ATOM 3297 C CA . ILE A 1 440 ? -17.267 29.400 -33.277 1.00 93.88 440 ILE A CA 1
ATOM 3298 C C . ILE A 1 440 ? -18.504 29.288 -32.387 1.00 93.88 440 ILE A C 1
ATOM 3300 O O . ILE A 1 440 ? -18.932 28.186 -32.044 1.00 93.88 440 ILE A O 1
ATOM 3304 N N . ASP A 1 441 ? -19.094 30.432 -32.062 1.00 94.50 441 ASP A N 1
ATOM 3305 C CA . ASP A 1 441 ? -20.350 30.505 -31.322 1.00 94.50 441 ASP A CA 1
ATOM 3306 C C . ASP A 1 441 ? -21.507 30.622 -32.325 1.00 94.50 441 ASP A C 1
ATOM 3308 O O . ASP A 1 441 ? -21.442 31.397 -33.289 1.00 94.50 441 ASP A O 1
ATOM 3312 N N . ILE A 1 442 ? -22.552 29.820 -32.134 1.00 95.00 442 ILE A N 1
ATOM 3313 C CA . ILE A 1 442 ? -23.682 29.648 -33.052 1.00 95.00 442 ILE A CA 1
ATOM 3314 C C . ILE A 1 442 ? -24.970 29.969 -32.294 1.00 95.00 442 ILE A C 1
ATOM 3316 O O . ILE A 1 442 ? -25.260 29.346 -31.274 1.00 95.00 442 ILE A O 1
ATOM 3320 N N . ALA A 1 443 ? -25.765 30.911 -32.803 1.00 94.94 443 ALA A N 1
ATOM 3321 C CA . ALA A 1 443 ? -27.028 31.345 -32.203 1.00 94.94 443 ALA A CA 1
ATOM 3322 C C . ALA A 1 443 ? -28.173 30.355 -32.509 1.00 94.94 443 ALA A C 1
ATOM 3324 O O . ALA A 1 443 ? -29.182 30.701 -33.123 1.00 94.94 443 ALA A O 1
ATOM 3325 N N . ALA A 1 444 ? -27.981 29.094 -32.117 1.00 93.69 444 ALA A N 1
ATOM 3326 C CA . ALA A 1 444 ? -28.939 28.000 -32.237 1.00 93.69 444 ALA A CA 1
ATOM 3327 C C . ALA A 1 444 ? -28.762 26.998 -31.070 1.00 93.69 444 ALA A C 1
ATOM 3329 O O . ALA A 1 444 ? -27.639 26.856 -30.573 1.00 93.69 444 ALA A O 1
ATOM 3330 N N . PRO A 1 445 ? -29.824 26.285 -30.640 1.00 92.88 445 PRO A N 1
ATOM 3331 C CA . PRO A 1 445 ? -29.732 25.221 -29.633 1.00 92.88 445 PRO A CA 1
ATOM 3332 C C . PRO A 1 445 ? -28.827 24.060 -30.064 1.00 92.88 445 PRO A C 1
ATOM 3334 O O . PRO A 1 445 ? -28.682 23.789 -31.263 1.00 92.88 445 PRO A O 1
ATOM 3337 N N . ILE A 1 446 ? -28.256 23.342 -29.092 1.00 93.31 446 ILE A N 1
ATOM 3338 C CA . ILE A 1 446 ? -27.261 22.289 -29.342 1.00 93.31 446 ILE A CA 1
ATOM 3339 C C . ILE A 1 446 ? -27.820 21.140 -30.185 1.00 93.31 446 ILE A C 1
ATOM 3341 O O . ILE A 1 446 ? -27.117 20.595 -31.034 1.00 93.31 446 ILE A O 1
ATOM 3345 N N . GLU A 1 447 ? -29.108 20.831 -30.045 1.00 92.19 447 GLU A N 1
ATOM 3346 C CA . GLU A 1 447 ? -29.822 19.826 -30.832 1.00 92.19 447 GLU A CA 1
ATOM 3347 C C . GLU A 1 447 ? -29.957 20.245 -32.304 1.00 92.19 447 GLU A C 1
ATOM 3349 O O . GLU A 1 447 ? -29.837 19.412 -33.205 1.00 92.19 447 GLU A O 1
ATOM 3354 N N . VAL A 1 448 ? -30.146 21.543 -32.570 1.00 93.44 448 VAL A N 1
ATOM 3355 C CA . VAL A 1 448 ? -30.224 22.087 -33.935 1.00 93.44 448 VAL A CA 1
ATOM 3356 C C . VAL A 1 448 ? -28.846 22.052 -34.587 1.00 93.44 448 VAL A C 1
ATOM 3358 O O . VAL A 1 448 ? -28.713 21.526 -35.690 1.00 93.44 448 VAL A O 1
ATOM 3361 N N . VAL A 1 449 ? -27.805 22.520 -33.890 1.00 93.88 449 VAL A N 1
ATOM 3362 C CA . VAL A 1 449 ? -26.423 22.465 -34.400 1.00 93.88 449 VAL A CA 1
ATOM 3363 C C . VAL A 1 449 ? -25.991 21.019 -34.649 1.00 93.88 449 VAL A C 1
ATOM 3365 O O . VAL A 1 449 ? -25.423 20.720 -35.699 1.00 93.88 449 VAL A O 1
ATOM 3368 N N . ARG A 1 450 ? -26.322 20.099 -33.737 1.00 93.00 450 ARG A N 1
ATOM 3369 C CA . ARG A 1 450 ? -26.044 18.666 -33.884 1.00 93.00 450 ARG A CA 1
ATOM 3370 C C . ARG A 1 450 ? -26.818 18.028 -35.035 1.00 93.00 450 ARG A C 1
ATOM 3372 O O . ARG A 1 450 ? -26.242 17.204 -35.736 1.00 93.00 450 ARG A O 1
ATOM 3379 N N . SER A 1 451 ? -28.082 18.393 -35.265 1.00 92.62 451 SER A N 1
ATOM 3380 C CA . SER A 1 451 ? -28.840 17.844 -36.401 1.00 92.62 451 SER A CA 1
ATOM 3381 C C . SER A 1 451 ? -28.246 18.285 -37.742 1.00 92.62 451 SER A C 1
ATOM 3383 O O . SER A 1 451 ? -28.033 17.441 -38.608 1.00 92.62 451 SER A O 1
ATOM 3385 N N . VAL A 1 452 ? -27.847 19.557 -37.876 1.00 92.81 452 VAL A N 1
ATOM 3386 C CA . VAL A 1 452 ? -27.119 20.060 -39.056 1.00 92.81 452 VAL A CA 1
ATOM 3387 C C . VAL A 1 452 ? -25.761 19.373 -39.223 1.00 92.81 452 VAL A C 1
ATOM 3389 O O . VAL A 1 452 ? -25.403 19.017 -40.338 1.00 92.81 452 VAL A O 1
ATOM 3392 N N . LEU A 1 453 ? -25.025 19.131 -38.135 1.00 91.00 453 LEU A N 1
ATOM 3393 C CA . LEU A 1 453 ? -23.714 18.463 -38.139 1.00 91.00 453 LEU A CA 1
ATOM 3394 C C . LEU A 1 453 ? -23.770 16.959 -38.487 1.00 91.00 453 LEU A C 1
ATOM 3396 O O . LEU A 1 453 ? -22.736 16.356 -38.776 1.00 91.00 453 LEU A O 1
ATOM 3400 N N . LEU A 1 454 ? -24.949 16.333 -38.429 1.00 91.69 454 LEU A N 1
ATOM 3401 C CA . LEU A 1 454 ? -25.145 14.912 -38.741 1.00 91.69 454 LEU A CA 1
ATOM 3402 C C . LEU A 1 454 ? -25.968 14.677 -40.021 1.00 91.69 454 LEU A C 1
ATOM 3404 O O . LEU A 1 454 ? -26.038 13.544 -40.500 1.00 91.69 454 LEU A O 1
ATOM 3408 N N . ASP A 1 455 ? -26.539 15.727 -40.618 1.00 90.38 455 ASP A N 1
ATOM 3409 C CA . ASP A 1 455 ? -27.239 15.682 -41.907 1.00 90.38 455 ASP A CA 1
ATOM 3410 C C . ASP A 1 455 ? -26.259 15.688 -43.096 1.00 90.38 455 ASP A C 1
ATOM 3412 O O . ASP A 1 455 ? -26.206 16.601 -43.921 1.00 90.38 455 ASP A O 1
ATOM 3416 N N . PHE A 1 456 ? -25.462 14.624 -43.196 1.00 88.81 456 PHE A N 1
ATOM 3417 C CA . PHE A 1 456 ? -24.458 14.440 -44.251 1.00 88.81 456 PHE A CA 1
ATOM 3418 C C . PHE A 1 456 ? -25.018 14.493 -45.679 1.00 88.81 456 PHE A C 1
ATOM 3420 O O . PHE A 1 456 ? -24.260 14.712 -46.624 1.00 88.81 456 PHE A O 1
ATOM 3427 N N . ALA A 1 457 ? -26.324 14.262 -45.846 1.00 85.19 457 ALA A N 1
ATOM 3428 C CA . ALA A 1 457 ? -26.977 14.250 -47.147 1.00 85.19 457 ALA A CA 1
ATOM 3429 C C . ALA A 1 457 ? -27.118 15.659 -47.742 1.00 85.19 457 ALA A C 1
ATOM 3431 O O . ALA A 1 457 ? -26.989 15.797 -48.956 1.00 85.19 457 ALA A O 1
ATOM 3432 N N . SER A 1 458 ? -27.326 16.694 -46.915 1.00 86.31 458 SER A N 1
ATOM 3433 C CA . SER A 1 458 ? -27.439 18.084 -47.389 1.00 86.31 458 SER A CA 1
ATOM 3434 C C . SER A 1 458 ? -26.101 18.813 -47.517 1.00 86.31 458 SER A C 1
ATOM 3436 O O . SER A 1 458 ? -26.058 19.904 -48.080 1.00 86.31 458 SER A O 1
ATOM 3438 N N . TYR A 1 459 ? -24.995 18.232 -47.035 1.00 87.56 459 TYR A N 1
ATOM 3439 C CA . TYR A 1 459 ? -23.665 18.861 -47.070 1.00 87.56 459 TYR A CA 1
ATOM 3440 C C . TYR A 1 459 ? -23.272 19.427 -48.450 1.00 87.56 459 TYR A C 1
ATOM 3442 O O . TYR A 1 459 ? -22.785 20.557 -48.479 1.00 87.56 459 TYR A O 1
ATOM 3450 N N . PRO A 1 460 ? -23.513 18.745 -49.590 1.00 84.81 460 PRO A N 1
ATOM 3451 C CA . PRO A 1 460 ? -23.167 19.288 -50.907 1.00 84.81 460 PRO A CA 1
ATOM 3452 C C . PRO A 1 460 ? -23.892 20.596 -51.269 1.00 84.81 460 PRO A C 1
ATOM 3454 O O . PRO A 1 460 ? -23.373 21.363 -52.079 1.00 84.81 460 PRO A O 1
ATOM 3457 N N . ASP A 1 461 ? -25.053 20.874 -50.664 1.00 84.06 461 ASP A N 1
ATOM 3458 C CA . ASP A 1 461 ? -25.870 22.058 -50.962 1.00 84.06 461 ASP A CA 1
ATOM 3459 C C . ASP A 1 461 ? -25.343 23.338 -50.284 1.00 84.06 461 ASP A C 1
ATOM 3461 O O . ASP A 1 461 ? -25.636 24.444 -50.743 1.00 84.06 461 ASP A O 1
ATOM 3465 N N . TRP A 1 462 ? -24.588 23.213 -49.182 1.00 83.38 462 TRP A N 1
ATOM 3466 C CA . TRP A 1 462 ? -24.166 24.357 -48.352 1.00 83.38 462 TRP A CA 1
ATOM 3467 C C . TRP A 1 462 ? -22.700 24.330 -47.884 1.00 83.38 462 TRP A C 1
ATOM 3469 O O . TRP A 1 462 ? -22.119 25.389 -47.642 1.00 83.38 462 TRP A O 1
ATOM 3479 N N . ALA A 1 463 ? -22.060 23.162 -47.809 1.00 79.31 463 ALA A N 1
ATOM 3480 C CA . ALA A 1 463 ? -20.637 22.994 -47.520 1.00 79.31 463 ALA A CA 1
ATOM 3481 C C . ALA A 1 463 ? -19.870 22.665 -48.812 1.00 79.31 463 ALA A C 1
ATOM 3483 O O . ALA A 1 463 ? -19.470 21.528 -49.051 1.00 79.31 463 ALA A O 1
ATOM 3484 N N . SER A 1 464 ? -19.639 23.687 -49.641 1.00 63.84 464 SER A N 1
ATOM 3485 C CA . SER A 1 464 ? -19.204 23.605 -51.052 1.00 63.84 464 SER A CA 1
ATOM 3486 C C . SER A 1 464 ? -17.909 22.834 -51.381 1.00 63.84 464 SER A C 1
ATOM 3488 O O . SER A 1 464 ? -17.583 22.679 -52.555 1.00 63.84 464 SER A O 1
ATOM 3490 N N . PHE A 1 465 ? -17.172 22.342 -50.384 1.00 72.56 465 PHE A N 1
ATOM 3491 C CA . PHE A 1 465 ? -15.968 21.514 -50.538 1.00 72.56 465 PHE A CA 1
ATOM 3492 C C . PHE A 1 465 ? -16.118 20.089 -49.972 1.00 72.56 465 PHE A C 1
ATOM 3494 O O . PHE A 1 465 ? -15.193 19.284 -50.100 1.00 72.56 465 PHE A O 1
ATOM 3501 N N . VAL A 1 466 ? -17.256 19.743 -49.358 1.00 77.88 466 VAL A N 1
ATOM 3502 C CA . VAL A 1 466 ? -17.566 18.385 -48.883 1.00 77.88 466 VAL A CA 1
ATOM 3503 C C . VAL A 1 466 ? -18.576 17.744 -49.831 1.00 77.88 466 VAL A C 1
ATOM 3505 O O . VAL A 1 466 ? -19.785 17.847 -49.666 1.00 77.88 466 VAL A O 1
ATOM 3508 N N . THR A 1 467 ? -18.051 17.082 -50.860 1.00 71.62 467 THR A N 1
ATOM 3509 C CA . THR A 1 467 ? -18.848 16.547 -51.977 1.00 71.62 467 THR A CA 1
ATOM 3510 C C . THR A 1 467 ? -19.695 15.324 -51.617 1.00 71.62 467 THR A C 1
ATOM 3512 O O . THR A 1 467 ? -20.714 15.090 -52.262 1.00 71.62 467 THR A O 1
ATOM 3515 N N . SER A 1 468 ? -19.297 14.537 -50.611 1.00 79.50 468 SER A N 1
ATOM 3516 C CA . SER A 1 468 ? -20.158 13.524 -49.986 1.00 79.50 468 SER A CA 1
ATOM 3517 C C . SER A 1 468 ? -19.585 13.008 -48.665 1.00 79.50 468 SER A C 1
ATOM 3519 O O . SER A 1 468 ? -18.375 12.814 -48.525 1.00 79.50 468 SER A O 1
ATOM 3521 N N . ILE A 1 469 ? -20.470 12.716 -47.710 1.00 84.81 469 ILE A N 1
ATOM 3522 C CA . ILE A 1 469 ? -20.193 11.840 -46.567 1.00 84.81 469 ILE A CA 1
ATOM 3523 C C . ILE A 1 469 ? -21.285 10.769 -46.550 1.00 84.81 469 ILE A C 1
ATOM 3525 O O . ILE A 1 469 ? -22.470 11.086 -46.604 1.00 84.81 469 ILE A O 1
ATOM 3529 N N . SER A 1 470 ? -20.905 9.494 -46.496 1.00 82.19 470 SER A N 1
ATOM 3530 C CA . SER A 1 470 ? -21.861 8.385 -46.416 1.00 82.19 470 SER A CA 1
ATOM 3531 C C . SER A 1 470 ? -21.413 7.301 -45.441 1.00 82.19 470 SER A C 1
ATOM 3533 O O . SER A 1 470 ? -20.222 7.069 -45.232 1.00 82.19 470 SER A O 1
ATOM 3535 N N . THR A 1 471 ? -22.381 6.625 -44.826 1.00 83.44 471 THR A N 1
ATOM 3536 C CA . THR A 1 471 ? -22.166 5.454 -43.972 1.00 83.44 471 THR A CA 1
ATOM 3537 C C . THR A 1 471 ? -23.401 4.556 -44.000 1.00 83.44 471 THR A C 1
ATOM 3539 O O . THR A 1 471 ? -24.503 5.032 -44.260 1.00 83.44 471 THR A O 1
ATOM 3542 N N . SER A 1 472 ? -23.226 3.257 -43.760 1.00 73.62 472 SER A N 1
ATOM 3543 C CA . SER A 1 472 ? -24.327 2.286 -43.699 1.00 73.62 472 SER A CA 1
ATOM 3544 C C . SER A 1 472 ? -25.066 2.298 -42.358 1.00 73.62 472 SER A C 1
ATOM 3546 O O . SER A 1 472 ? -26.230 1.913 -42.302 1.00 73.62 472 SER A O 1
ATOM 3548 N N . ASN A 1 473 ? -24.402 2.732 -41.285 1.00 80.88 473 ASN A N 1
ATOM 3549 C CA . ASN A 1 473 ? -24.990 2.946 -39.966 1.00 80.88 473 ASN A CA 1
ATOM 3550 C C . ASN A 1 473 ? -24.132 3.967 -39.207 1.00 80.88 473 ASN A C 1
ATOM 3552 O O . ASN A 1 473 ? -22.919 3.781 -39.103 1.00 80.88 473 ASN A O 1
ATOM 3556 N N . LEU A 1 474 ? -24.731 5.023 -38.662 1.00 86.38 474 LEU A N 1
ATOM 3557 C CA . LEU A 1 474 ? -24.002 6.075 -37.956 1.00 86.38 474 LEU A CA 1
ATOM 3558 C C . LEU A 1 474 ? -23.873 5.737 -36.464 1.00 86.38 474 LEU A C 1
ATOM 3560 O O . LEU A 1 474 ? -24.747 6.048 -35.662 1.00 86.38 474 LEU A O 1
ATOM 3564 N N . ALA A 1 475 ? -22.762 5.097 -36.102 1.00 84.31 475 ALA A N 1
ATOM 3565 C CA . ALA A 1 475 ? -22.397 4.761 -34.729 1.00 84.31 475 ALA A CA 1
ATOM 3566 C C . ALA A 1 475 ? -20.877 4.884 -34.533 1.00 84.31 475 ALA A C 1
ATOM 3568 O O . ALA A 1 475 ? -20.114 4.840 -35.500 1.00 84.31 475 ALA A O 1
ATOM 3569 N N . VAL A 1 476 ? -20.413 5.009 -33.286 1.00 84.44 476 VAL A N 1
ATOM 3570 C CA . VAL A 1 476 ? -18.974 4.927 -32.977 1.00 84.44 476 VAL A CA 1
ATOM 3571 C C . VAL A 1 476 ? -18.435 3.560 -33.413 1.00 84.44 476 VAL A C 1
ATOM 3573 O O . VAL A 1 476 ? -19.040 2.529 -33.134 1.00 84.44 476 VAL A O 1
ATOM 3576 N N . GLY A 1 477 ? -17.302 3.554 -34.117 1.00 74.00 477 GLY A N 1
ATOM 3577 C CA . GLY A 1 477 ? -16.724 2.377 -34.768 1.00 74.00 477 GLY A CA 1
ATOM 3578 C C . GLY A 1 477 ? -17.139 2.189 -36.233 1.00 74.00 477 GLY A C 1
ATOM 3579 O O . GLY A 1 477 ? -16.466 1.456 -36.957 1.00 74.00 477 GLY A O 1
ATOM 3580 N N . SER A 1 478 ? -18.185 2.869 -36.714 1.00 86.88 478 SER A N 1
ATOM 3581 C CA . SER A 1 478 ? -18.599 2.783 -38.119 1.00 86.88 478 SER A CA 1
ATOM 3582 C C . SER A 1 478 ? -17.598 3.453 -39.059 1.00 86.88 478 SER A C 1
ATOM 3584 O O . SER A 1 478 ? -17.007 4.484 -38.736 1.00 86.88 478 SER A O 1
ATOM 3586 N N . LYS A 1 479 ? -17.442 2.905 -40.268 1.00 87.94 479 LYS A N 1
ATOM 3587 C CA . LYS A 1 479 ? -16.685 3.556 -41.342 1.00 87.94 479 LYS A CA 1
ATOM 3588 C C . LYS A 1 479 ? -17.558 4.570 -42.078 1.00 87.94 479 LYS A C 1
ATOM 3590 O O . LYS A 1 479 ? -18.675 4.252 -42.493 1.00 87.94 479 LYS A O 1
ATOM 3595 N N . LEU A 1 480 ? -17.023 5.771 -42.261 1.00 88.31 480 LEU A N 1
ATOM 3596 C CA . LEU A 1 480 ? -17.537 6.751 -43.210 1.00 88.31 480 LEU A CA 1
ATOM 3597 C C . LEU A 1 480 ? -16.790 6.585 -44.539 1.00 88.31 480 LEU A C 1
ATOM 3599 O O . LEU A 1 480 ? -15.614 6.221 -44.549 1.00 88.31 480 LEU A O 1
ATOM 3603 N N . SER A 1 481 ? -17.439 6.917 -45.649 1.00 88.50 481 SER A N 1
ATOM 3604 C CA . SER A 1 481 ? -16.774 7.287 -46.896 1.00 88.50 481 SER A CA 1
ATOM 3605 C C . SER A 1 481 ? -16.924 8.794 -47.058 1.00 88.50 481 SER A C 1
ATOM 3607 O O . SER A 1 481 ? -18.034 9.285 -47.247 1.00 88.50 481 SER A O 1
ATOM 3609 N N . VAL A 1 482 ? -15.816 9.525 -46.946 1.00 87.31 482 VAL A N 1
ATOM 3610 C CA . VAL A 1 482 ? -15.772 10.992 -47.001 1.00 87.31 482 VAL A CA 1
ATOM 3611 C C . VAL A 1 482 ? -15.026 11.406 -48.261 1.00 87.31 482 VAL A C 1
ATOM 3613 O O . VAL A 1 482 ? -13.874 11.010 -48.452 1.00 87.31 482 VAL A O 1
ATOM 3616 N N . ARG A 1 483 ? -15.656 12.218 -49.112 1.00 84.62 483 ARG A N 1
ATOM 3617 C CA . ARG A 1 483 ? -15.036 12.803 -50.304 1.00 84.62 483 ARG A CA 1
ATOM 3618 C C . ARG A 1 483 ? -15.054 14.323 -50.212 1.00 84.62 483 ARG A C 1
ATOM 3620 O O . ARG A 1 483 ? -16.122 14.938 -50.177 1.00 84.62 483 ARG A O 1
ATOM 3627 N N . ILE A 1 484 ? -13.867 14.921 -50.228 1.00 83.38 484 ILE A N 1
ATOM 3628 C CA . ILE A 1 484 ? -13.676 16.374 -50.179 1.00 83.38 484 ILE A CA 1
ATOM 3629 C C . ILE A 1 484 ? -12.947 16.874 -51.424 1.00 83.38 484 ILE A C 1
ATOM 3631 O O . ILE A 1 484 ? -12.068 16.201 -51.964 1.00 83.38 484 ILE A O 1
ATOM 3635 N N . GLU A 1 485 ? -13.308 18.076 -51.854 1.00 81.31 485 GLU A N 1
ATOM 3636 C CA . GLU A 1 485 ? -12.727 18.784 -52.992 1.00 81.31 485 GLU A CA 1
ATOM 3637 C C . GLU A 1 485 ? -12.420 20.226 -52.557 1.00 81.31 485 GLU A C 1
ATOM 3639 O O . GLU A 1 485 ? -13.249 21.124 -52.712 1.00 81.31 485 GLU A O 1
ATOM 3644 N N . PRO A 1 486 ? -11.265 20.454 -51.899 1.00 69.31 486 PRO A N 1
ATOM 3645 C CA . PRO A 1 486 ? -10.916 21.771 -51.380 1.00 69.31 486 PRO A CA 1
ATOM 3646 C C . PRO A 1 486 ? -10.657 22.767 -52.528 1.00 69.31 486 PRO A C 1
ATOM 3648 O O . PRO A 1 486 ? -10.044 22.383 -53.529 1.00 69.31 486 PRO A O 1
ATOM 3651 N N . PRO A 1 487 ? -11.042 24.053 -52.398 1.00 61.78 487 PRO A N 1
ATOM 3652 C CA . PRO A 1 487 ? -10.881 25.039 -53.467 1.00 61.78 487 PRO A CA 1
ATOM 3653 C C . PRO A 1 487 ? -9.427 25.158 -53.949 1.00 61.78 487 PRO A C 1
ATOM 3655 O O . PRO A 1 487 ? -8.530 25.509 -53.183 1.00 61.78 487 PRO A O 1
ATOM 3658 N N . GLY A 1 488 ? -9.193 24.865 -55.232 1.00 65.06 488 GLY A N 1
ATOM 3659 C CA . GLY A 1 488 ? -7.857 24.884 -55.841 1.00 65.06 488 GLY A CA 1
ATOM 3660 C C . GLY A 1 488 ? -6.955 23.691 -55.484 1.00 65.06 488 GLY A C 1
ATOM 3661 O O . GLY A 1 488 ? -5.753 23.754 -55.739 1.00 65.06 488 GLY A O 1
ATOM 3662 N N . GLY A 1 489 ? -7.501 22.622 -54.897 1.00 66.81 489 GLY A N 1
ATOM 3663 C CA . GLY A 1 489 ? -6.803 21.362 -54.626 1.00 66.81 489 GLY A CA 1
ATOM 3664 C C . GLY A 1 489 ? -7.408 20.169 -55.372 1.00 66.81 489 GLY A C 1
ATOM 3665 O O . GLY A 1 489 ? -8.457 20.267 -56.001 1.00 66.81 489 GLY A O 1
ATOM 3666 N N . THR A 1 490 ? -6.738 19.019 -55.300 1.00 71.88 490 THR A N 1
ATOM 3667 C CA . THR A 1 490 ? -7.227 17.767 -55.896 1.00 71.88 490 THR A CA 1
ATOM 3668 C C . THR A 1 490 ? -8.290 17.125 -55.006 1.00 71.88 490 THR A C 1
ATOM 3670 O O . THR A 1 490 ? -8.076 16.988 -53.799 1.00 71.88 490 THR A O 1
ATOM 3673 N N . ALA A 1 491 ? -9.398 16.668 -55.596 1.00 79.50 491 ALA A N 1
ATOM 3674 C CA . ALA A 1 491 ? -10.399 15.873 -54.889 1.00 79.50 491 ALA A CA 1
ATOM 3675 C C . ALA A 1 491 ? -9.779 14.611 -54.262 1.00 79.50 491 ALA A C 1
ATOM 3677 O O . ALA A 1 491 ? -9.022 13.885 -54.913 1.00 79.50 491 ALA A O 1
ATOM 3678 N N . MET A 1 492 ? -10.130 14.319 -53.010 1.00 79.44 492 MET A N 1
ATOM 3679 C CA . MET A 1 492 ? -9.665 13.134 -52.287 1.00 79.44 492 MET A CA 1
ATOM 3680 C C . MET A 1 492 ? -10.819 12.394 -51.614 1.00 79.44 492 MET A C 1
ATOM 3682 O O . MET A 1 492 ? -11.800 12.994 -51.179 1.00 79.44 492 MET A O 1
ATOM 3686 N N . THR A 1 493 ? -10.686 11.071 -51.526 1.00 81.44 493 THR A N 1
ATOM 3687 C CA . THR A 1 493 ? -11.608 10.195 -50.792 1.00 81.44 493 THR A CA 1
ATOM 3688 C C . THR A 1 493 ? -10.851 9.533 -49.649 1.00 81.44 493 THR A C 1
ATOM 3690 O O . THR A 1 493 ? -9.735 9.054 -49.843 1.00 81.44 493 THR A O 1
ATOM 3693 N N . MET A 1 494 ? -11.454 9.503 -48.466 1.00 83.38 494 MET A N 1
ATOM 3694 C CA . MET A 1 494 ? -10.904 8.884 -47.264 1.00 83.38 494 MET A CA 1
ATOM 3695 C C . MET A 1 494 ? -11.970 8.035 -46.567 1.00 83.38 494 MET A C 1
ATOM 3697 O O . MET A 1 494 ? -13.163 8.331 -46.643 1.00 83.38 494 MET A O 1
ATOM 3701 N N . THR A 1 495 ? -11.534 6.983 -45.871 1.00 86.44 495 THR A N 1
ATOM 3702 C CA . THR A 1 495 ? -12.416 6.029 -45.174 1.00 86.44 495 THR A CA 1
ATOM 3703 C C . THR A 1 495 ? -12.209 6.042 -43.651 1.00 86.44 495 THR A C 1
ATOM 3705 O O . THR A 1 495 ? -11.717 5.052 -43.080 1.00 86.44 495 THR A O 1
ATOM 3708 N N . PRO A 1 496 ? -12.500 7.171 -42.971 1.00 88.38 496 PRO A N 1
ATOM 3709 C CA . PRO A 1 496 ? -12.260 7.309 -41.545 1.00 88.38 496 PRO A CA 1
ATOM 3710 C C . PRO A 1 496 ? -13.270 6.501 -40.721 1.00 88.38 496 PRO A C 1
ATOM 3712 O O . PRO A 1 496 ? -14.358 6.155 -41.182 1.00 88.38 496 PRO A O 1
ATOM 3715 N N . THR A 1 497 ? -12.896 6.180 -39.487 1.00 84.00 497 THR A N 1
ATOM 3716 C CA . THR A 1 497 ? -13.771 5.527 -38.504 1.00 84.00 497 THR A CA 1
ATOM 3717 C C . THR A 1 497 ? -14.400 6.586 -37.608 1.00 84.00 497 THR A C 1
ATOM 3719 O O . THR A 1 497 ? -13.670 7.429 -37.105 1.00 84.00 497 THR A O 1
ATOM 3722 N N . VAL A 1 498 ? -15.704 6.550 -37.339 1.00 87.00 498 VAL A N 1
ATOM 3723 C CA . VAL A 1 498 ? -16.325 7.393 -36.302 1.00 87.00 498 VAL A CA 1
ATOM 3724 C C . VAL A 1 498 ? -15.729 7.028 -34.938 1.00 87.00 498 VAL A C 1
ATOM 3726 O O . VAL A 1 498 ? -15.742 5.862 -34.550 1.00 87.00 498 VAL A O 1
ATOM 3729 N N . VAL A 1 499 ? -15.211 8.013 -34.204 1.00 81.62 499 VAL A N 1
ATOM 3730 C CA . VAL A 1 499 ? -14.595 7.843 -32.869 1.00 81.62 499 VAL A CA 1
ATOM 3731 C C . VAL A 1 499 ? -15.301 8.635 -31.769 1.00 81.62 499 VAL A C 1
ATOM 3733 O O . VAL A 1 499 ? -15.011 8.429 -30.593 1.00 81.62 499 VAL A O 1
ATOM 3736 N N . LEU A 1 500 ? -16.215 9.532 -32.138 1.00 81.81 500 LEU A N 1
ATOM 3737 C CA . LEU A 1 500 ? -17.096 10.254 -31.229 1.00 81.81 500 LEU A CA 1
ATOM 3738 C C . LEU A 1 500 ? -18.462 10.407 -31.900 1.00 81.81 500 LEU A C 1
ATOM 3740 O O . LEU A 1 500 ? -18.540 10.808 -33.058 1.00 81.81 500 LEU A O 1
ATOM 3744 N N . LEU A 1 501 ? -19.522 10.080 -31.169 1.00 88.06 501 LEU A N 1
ATOM 3745 C CA . LEU A 1 501 ? -20.909 10.364 -31.525 1.00 88.06 501 LEU A CA 1
ATOM 3746 C C . LEU A 1 501 ? -21.727 10.276 -30.232 1.00 88.06 501 LEU A C 1
ATOM 3748 O O . LEU A 1 501 ? -22.135 9.191 -29.825 1.00 88.06 501 LEU A O 1
ATOM 3752 N N . ASP A 1 502 ? -21.905 11.408 -29.561 1.00 84.50 502 ASP A N 1
ATOM 3753 C CA . ASP A 1 502 ? -22.746 11.539 -28.369 1.00 84.50 502 ASP A CA 1
ATOM 3754 C C . ASP A 1 502 ? -23.464 12.899 -28.385 1.00 84.50 502 ASP A C 1
ATOM 3756 O O . ASP A 1 502 ? -23.479 13.586 -29.411 1.00 84.50 502 ASP A O 1
ATOM 3760 N N . ASP A 1 503 ? -24.145 13.268 -27.301 1.00 78.44 503 ASP A N 1
ATOM 3761 C CA . ASP A 1 503 ? -24.918 14.519 -27.234 1.00 78.44 503 ASP A CA 1
ATOM 3762 C C . ASP A 1 503 ? -24.040 15.781 -27.208 1.00 78.44 503 ASP A C 1
ATOM 3764 O O . ASP A 1 503 ? -24.535 16.885 -27.413 1.00 78.44 503 ASP A O 1
ATOM 3768 N N . ARG A 1 504 ? -22.727 15.611 -27.023 1.00 77.00 504 ARG A N 1
ATOM 3769 C CA . ARG A 1 504 ? -21.717 16.669 -26.927 1.00 77.00 504 ARG A CA 1
ATOM 3770 C C . ARG A 1 504 ? -20.817 16.720 -28.159 1.00 77.00 504 ARG A C 1
ATOM 3772 O O . ARG A 1 504 ? -19.830 17.450 -28.147 1.00 77.00 504 ARG A O 1
ATOM 3779 N N . GLY A 1 505 ? -21.108 15.959 -29.217 1.00 88.12 505 GLY A N 1
ATOM 3780 C CA . GLY A 1 505 ? -20.367 16.094 -30.465 1.00 88.12 505 GLY A CA 1
ATOM 3781 C C . GLY A 1 505 ? -20.319 14.879 -31.380 1.00 88.12 505 GLY A C 1
ATOM 3782 O O . GLY A 1 505 ? -20.934 13.834 -31.163 1.00 88.12 505 GLY A O 1
ATOM 3783 N N . PHE A 1 506 ? -19.527 15.051 -32.432 1.00 92.44 506 PHE A N 1
ATOM 3784 C CA . PHE A 1 506 ? -19.274 14.076 -33.481 1.00 92.44 506 PHE A CA 1
ATOM 3785 C C . PHE A 1 506 ? -17.798 14.115 -33.875 1.00 92.44 506 PHE A C 1
ATOM 3787 O O . PHE A 1 506 ? -17.161 15.158 -33.810 1.00 92.44 506 PHE A O 1
ATOM 3794 N N . GLY A 1 507 ? -17.222 12.998 -34.298 1.00 91.19 507 GLY A N 1
ATOM 3795 C CA . GLY A 1 507 ? -15.841 12.983 -34.751 1.00 91.19 507 GLY A CA 1
ATOM 3796 C C . GLY A 1 507 ? -15.410 11.647 -35.322 1.00 91.19 507 GLY A C 1
ATOM 3797 O O . GLY A 1 507 ? -15.972 10.595 -35.009 1.00 91.19 507 GLY A O 1
ATOM 3798 N N . TRP A 1 508 ? -14.382 11.684 -36.158 1.00 90.50 508 TRP A N 1
ATOM 3799 C CA . TRP A 1 508 ? -13.860 10.537 -36.884 1.00 90.50 508 TRP A CA 1
ATOM 3800 C C . TRP A 1 508 ? -12.329 10.539 -36.916 1.00 90.50 508 TRP A C 1
ATOM 3802 O O . TRP A 1 508 ? -11.684 11.562 -36.725 1.00 90.50 508 TRP A O 1
ATOM 3812 N N . GLN A 1 509 ? -11.728 9.383 -37.173 1.00 83.19 509 GLN A N 1
ATOM 3813 C CA . GLN A 1 509 ? -10.286 9.221 -37.306 1.00 83.19 509 GLN A CA 1
ATOM 3814 C C . GLN A 1 509 ? -9.940 8.625 -38.669 1.00 83.19 509 GLN A C 1
ATOM 3816 O O . GLN A 1 509 ? -10.414 7.544 -39.026 1.00 83.19 509 GLN A O 1
ATOM 3821 N N . GLY A 1 510 ? -9.127 9.349 -39.433 1.00 79.75 510 GLY A N 1
ATOM 3822 C CA . GLY A 1 510 ? -8.571 8.931 -40.714 1.00 79.75 510 GLY A CA 1
ATOM 3823 C C . GLY A 1 510 ? -7.096 8.544 -40.607 1.00 79.75 510 GLY A C 1
ATOM 3824 O O . GLY A 1 510 ? -6.376 8.994 -39.715 1.00 79.75 510 GLY A O 1
ATOM 3825 N N . HIS A 1 511 ? -6.643 7.734 -41.561 1.00 74.00 511 HIS A N 1
ATOM 3826 C CA . HIS A 1 511 ? -5.244 7.334 -41.712 1.00 74.00 511 HIS A CA 1
ATOM 3827 C C . HIS A 1 511 ? -4.810 7.587 -43.156 1.00 74.00 511 HIS A C 1
ATOM 3829 O O . HIS A 1 511 ? -5.544 7.251 -44.093 1.00 74.00 511 HIS A O 1
ATOM 3835 N N . LEU A 1 512 ? -3.616 8.142 -43.357 1.00 59.94 512 LEU A N 1
ATOM 3836 C CA . LEU A 1 512 ? -3.062 8.329 -44.696 1.00 59.94 512 LEU A CA 1
ATOM 3837 C C . LEU A 1 512 ? -2.880 6.963 -45.383 1.00 59.94 512 LEU A C 1
ATOM 3839 O O . LEU A 1 512 ? -2.293 6.047 -44.813 1.00 59.94 512 LEU A O 1
ATOM 3843 N N . ALA A 1 513 ? -3.424 6.820 -46.596 1.00 55.66 513 ALA A N 1
ATOM 3844 C CA . ALA A 1 513 ? -3.430 5.569 -47.369 1.00 55.66 513 ALA A CA 1
ATOM 3845 C C . ALA A 1 513 ? -3.970 4.328 -46.612 1.00 55.66 513 ALA A C 1
ATOM 3847 O O . ALA A 1 513 ? -3.622 3.199 -46.953 1.00 55.66 513 ALA A O 1
ATOM 3848 N N . ASN A 1 514 ? -4.825 4.520 -45.595 1.00 52.34 514 ASN A N 1
ATOM 3849 C CA . ASN A 1 514 ? -5.303 3.462 -44.692 1.00 52.34 514 ASN A CA 1
ATOM 3850 C C . ASN A 1 514 ? -4.182 2.692 -43.951 1.00 52.34 514 ASN A C 1
ATOM 3852 O O . ASN A 1 514 ? -4.406 1.561 -43.528 1.00 52.34 514 ASN A O 1
ATOM 3856 N N . TRP A 1 515 ? -2.996 3.289 -43.766 1.00 52.97 515 TRP A N 1
ATOM 3857 C CA . TRP A 1 515 ? -1.890 2.725 -42.976 1.00 52.97 515 TRP A CA 1
ATOM 3858 C C . TRP A 1 515 ? -1.818 3.406 -41.595 1.00 52.97 515 TRP A C 1
ATOM 3860 O O . TRP A 1 515 ? -1.348 4.546 -41.511 1.00 52.97 515 TRP A O 1
ATOM 3870 N N . PRO A 1 516 ? -2.275 2.749 -40.508 1.00 51.47 516 PRO A N 1
ATOM 3871 C CA . PRO A 1 516 ? -2.242 3.330 -39.167 1.00 51.47 516 PRO A CA 1
ATOM 3872 C C . PRO A 1 516 ? -0.811 3.614 -38.702 1.00 51.47 516 PRO A C 1
ATOM 3874 O O . PRO A 1 516 ? 0.101 2.832 -38.966 1.00 51.47 516 PRO A O 1
ATOM 3877 N N . GLY A 1 517 ? -0.606 4.727 -38.000 1.00 46.81 517 GLY A N 1
ATOM 3878 C CA . GLY A 1 517 ? 0.696 5.111 -37.453 1.00 46.81 517 GLY A CA 1
ATOM 3879 C C . GLY A 1 517 ? 1.628 5.816 -38.442 1.00 46.81 517 GLY A C 1
ATOM 3880 O O . GLY A 1 517 ? 2.648 6.360 -38.019 1.00 46.81 517 GLY A O 1
ATOM 3881 N N . LEU A 1 518 ? 1.307 5.868 -39.741 1.00 51.28 518 LEU A N 1
ATOM 3882 C CA . LEU A 1 518 ? 2.126 6.584 -40.727 1.00 51.28 518 LEU A CA 1
ATOM 3883 C C . LEU A 1 518 ? 1.872 8.099 -40.658 1.00 51.28 518 LEU A C 1
ATOM 3885 O O . LEU A 1 518 ? 2.798 8.882 -40.432 1.00 51.28 518 LEU A O 1
ATOM 3889 N N . PHE A 1 519 ? 0.605 8.488 -40.798 1.00 55.69 519 PHE A N 1
ATOM 3890 C CA . PHE A 1 519 ? 0.071 9.818 -40.506 1.00 55.69 519 PHE A CA 1
ATOM 3891 C C . PHE A 1 519 ? -1.416 9.653 -40.178 1.00 55.69 519 PHE A C 1
ATOM 3893 O O . PHE A 1 519 ? -2.203 9.240 -41.035 1.00 55.69 519 PHE A O 1
ATOM 3900 N N . ASP A 1 520 ? -1.779 9.938 -38.932 1.00 66.94 520 ASP A N 1
ATOM 3901 C CA . ASP A 1 520 ? -3.127 9.750 -38.395 1.00 66.94 520 ASP A CA 1
ATOM 3902 C C . ASP A 1 520 ? -3.747 11.117 -38.098 1.00 66.94 520 ASP A C 1
ATOM 3904 O O . ASP A 1 520 ? -3.086 11.975 -37.511 1.00 66.94 520 ASP A O 1
ATOM 3908 N N . GLY A 1 521 ? -5.010 11.313 -38.470 1.00 75.38 521 GLY A N 1
ATOM 3909 C CA . GLY A 1 521 ? -5.783 12.507 -38.125 1.00 75.38 521 GLY A CA 1
ATOM 3910 C C . GLY A 1 521 ? -7.046 12.114 -37.374 1.00 75.38 521 GLY A C 1
ATOM 3911 O O . GLY A 1 521 ? -7.835 11.315 -37.886 1.00 75.38 521 GLY A O 1
ATOM 3912 N N . ARG A 1 522 ? -7.222 12.621 -36.151 1.00 80.69 522 ARG A N 1
ATOM 3913 C CA . ARG A 1 522 ? -8.470 12.521 -35.394 1.00 80.69 522 ARG A CA 1
ATOM 3914 C C . ARG A 1 522 ? -9.201 13.863 -35.422 1.00 80.69 522 ARG A C 1
ATOM 3916 O O . ARG A 1 522 ? -8.838 14.790 -34.702 1.00 80.69 522 ARG A O 1
ATOM 3923 N N . HIS A 1 523 ? -10.274 13.902 -36.194 1.00 87.81 523 HIS A N 1
ATOM 3924 C CA . HIS A 1 523 ? -11.135 15.046 -36.447 1.00 87.81 523 HIS A CA 1
ATOM 3925 C C . HIS A 1 523 ? -12.332 15.033 -35.485 1.00 87.81 523 HIS A C 1
ATOM 3927 O O . HIS A 1 523 ? -13.012 14.014 -35.349 1.00 87.81 523 HIS A O 1
ATOM 3933 N N . LEU A 1 524 ? -12.592 16.139 -34.794 1.00 86.44 524 LEU A N 1
ATOM 3934 C CA . LEU A 1 524 ? -13.574 16.257 -33.717 1.00 86.44 524 LEU A CA 1
ATOM 3935 C C . LEU A 1 524 ? -14.361 17.566 -33.847 1.00 86.44 524 LEU A C 1
ATOM 3937 O O . LEU A 1 524 ? -13.784 18.640 -33.993 1.00 86.44 524 LEU A O 1
ATOM 3941 N N . PHE A 1 525 ? -15.674 17.466 -33.694 1.00 92.50 525 PHE A N 1
ATOM 3942 C CA . PHE A 1 525 ? -16.623 18.558 -33.525 1.00 92.50 525 PHE A CA 1
ATOM 3943 C C . PHE A 1 525 ? -17.255 18.404 -32.145 1.00 92.50 525 PHE A C 1
ATOM 3945 O O . PHE A 1 525 ? -18.120 17.551 -31.943 1.00 92.50 525 PHE A O 1
ATOM 3952 N N . LEU A 1 526 ? -16.785 19.190 -31.186 1.00 90.81 526 LEU A N 1
ATOM 3953 C CA . LEU A 1 526 ? -17.276 19.208 -29.815 1.00 90.81 526 LEU A CA 1
ATOM 3954 C C . LEU A 1 526 ? -18.290 20.343 -29.678 1.00 90.81 526 LEU A C 1
ATOM 3956 O O . LEU A 1 526 ? -18.038 21.471 -30.099 1.00 90.81 526 LEU A O 1
ATOM 3960 N N . LEU A 1 527 ? -19.448 20.032 -29.115 1.00 92.44 527 LEU A N 1
ATOM 3961 C CA . LEU A 1 527 ? -20.551 20.956 -28.908 1.00 92.44 527 LEU A CA 1
ATOM 3962 C C . LEU A 1 527 ? -20.690 21.237 -27.414 1.00 92.44 527 LEU A C 1
ATOM 3964 O O . LEU A 1 527 ? -20.859 20.323 -26.605 1.00 92.44 527 LEU A O 1
ATOM 3968 N N . HIS A 1 528 ? -20.642 22.517 -27.065 1.00 89.75 528 HIS A N 1
ATOM 3969 C CA . HIS A 1 528 ? -20.826 23.013 -25.710 1.00 89.75 528 HIS A CA 1
ATOM 3970 C C . HIS A 1 528 ? -22.077 23.895 -25.681 1.00 89.75 528 HIS A C 1
ATOM 3972 O O . HIS A 1 528 ? -22.229 24.790 -26.513 1.00 89.75 528 HIS A O 1
ATOM 3978 N N . GLN A 1 529 ? -22.987 23.628 -24.744 1.00 86.00 529 GLN A N 1
ATOM 3979 C CA . GLN A 1 529 ? -24.167 24.461 -24.530 1.00 86.00 529 GLN A CA 1
ATOM 3980 C C . GLN A 1 529 ? -23.753 25.719 -23.759 1.00 86.00 529 GLN A C 1
ATOM 3982 O O . GLN A 1 529 ? -23.310 25.609 -22.617 1.00 86.00 529 GLN A O 1
ATOM 3987 N N . ASP A 1 530 ? -23.937 26.888 -24.370 1.00 79.94 530 ASP A N 1
ATOM 3988 C CA . ASP A 1 530 ? -23.703 28.195 -23.752 1.00 79.94 530 ASP A CA 1
ATOM 3989 C C . ASP A 1 530 ? -25.042 28.926 -23.523 1.00 79.94 530 ASP A C 1
ATOM 3991 O O . ASP A 1 530 ? -26.108 28.457 -23.929 1.00 79.94 530 ASP A O 1
ATOM 3995 N N . ALA A 1 531 ? -25.012 30.065 -22.824 1.00 72.62 531 ALA A N 1
ATOM 3996 C CA . ALA A 1 531 ? -26.223 30.790 -22.420 1.00 72.62 531 ALA A CA 1
ATOM 3997 C C . ALA A 1 531 ? -27.040 31.349 -23.604 1.00 72.62 531 ALA A C 1
ATOM 3999 O O . ALA A 1 531 ? -28.267 31.376 -23.539 1.00 72.62 531 ALA A O 1
ATOM 4000 N N . ASP A 1 532 ? -26.362 31.751 -24.684 1.00 79.00 532 ASP A N 1
ATOM 4001 C CA . ASP A 1 532 ? -26.956 32.413 -25.857 1.00 79.00 532 ASP A CA 1
ATOM 4002 C C . ASP A 1 532 ? -26.998 31.514 -27.115 1.00 79.00 532 ASP A C 1
ATOM 4004 O O . ASP A 1 532 ? -27.284 31.984 -28.219 1.00 79.00 532 ASP A O 1
ATOM 4008 N N . GLY A 1 533 ? -26.691 30.216 -26.983 1.00 89.00 533 GLY A N 1
ATOM 4009 C CA . GLY A 1 533 ? -26.634 29.279 -28.108 1.00 89.00 533 GLY A CA 1
ATOM 4010 C C . GLY A 1 533 ? -25.674 28.112 -27.879 1.00 89.00 533 GLY A C 1
ATOM 4011 O O . GLY A 1 533 ? -25.557 27.592 -26.773 1.00 89.00 533 GLY A O 1
ATOM 4012 N N . THR A 1 534 ? -24.977 27.695 -28.933 1.00 94.94 534 THR A N 1
ATOM 4013 C CA . THR A 1 534 ? -24.042 26.563 -28.903 1.00 94.94 534 THR A CA 1
ATOM 4014 C C . THR A 1 534 ? -22.666 27.000 -29.358 1.00 94.94 534 THR A C 1
ATOM 4016 O O . THR A 1 534 ? -22.515 27.562 -30.445 1.00 94.94 534 THR A O 1
ATOM 4019 N N . ARG A 1 535 ? -21.641 26.659 -28.585 1.00 94.94 535 ARG A N 1
ATOM 4020 C CA . ARG A 1 535 ? -20.253 26.804 -29.002 1.00 94.94 535 ARG A CA 1
ATOM 4021 C C . ARG A 1 535 ? -19.739 25.509 -29.609 1.00 94.94 535 ARG A C 1
ATOM 4023 O O . ARG A 1 535 ? -19.665 24.474 -28.948 1.00 94.94 535 ARG A O 1
ATOM 4030 N N . LEU A 1 536 ? -19.363 25.587 -30.880 1.00 93.94 536 LEU A N 1
ATOM 4031 C CA . LEU A 1 536 ? -18.707 24.514 -31.614 1.00 93.94 536 LEU A CA 1
ATOM 4032 C C . LEU A 1 536 ? -17.187 24.678 -31.484 1.00 93.94 536 LEU A C 1
ATOM 4034 O O . LEU A 1 536 ? -16.631 25.655 -31.986 1.00 93.94 536 LEU A O 1
ATOM 4038 N N . GLU A 1 537 ? -16.504 23.718 -30.858 1.00 92.25 537 GLU A N 1
ATOM 4039 C CA . GLU A 1 537 ? -15.055 23.533 -30.991 1.00 92.25 537 GLU A CA 1
ATOM 4040 C C . GLU A 1 537 ? -14.777 22.475 -32.070 1.00 92.25 537 GLU A C 1
ATOM 4042 O O . GLU A 1 537 ? -15.152 21.314 -31.945 1.00 92.25 537 GLU A O 1
ATOM 4047 N N . HIS A 1 538 ? -14.081 22.871 -33.128 1.00 90.44 538 HIS A N 1
ATOM 4048 C CA . HIS A 1 538 ? -13.655 22.005 -34.219 1.00 90.44 538 HIS A CA 1
ATOM 4049 C C . HIS A 1 538 ? -12.139 21.802 -34.131 1.00 90.44 538 HIS A C 1
ATOM 4051 O O . HIS A 1 538 ? -11.354 22.743 -34.306 1.00 90.44 538 HIS A O 1
ATOM 4057 N N . ARG A 1 539 ? -11.740 20.563 -33.833 1.00 85.69 539 ARG A N 1
ATOM 4058 C CA . ARG A 1 539 ? -10.382 20.155 -33.471 1.00 85.69 539 ARG A CA 1
ATOM 4059 C C . ARG A 1 539 ? -9.892 18.984 -34.326 1.00 85.69 539 ARG A C 1
ATOM 4061 O O . ARG A 1 539 ? -10.603 18.010 -34.517 1.00 85.69 539 ARG A O 1
ATOM 4068 N N . GLU A 1 540 ? -8.636 19.034 -34.746 1.00 81.62 540 GLU A N 1
ATOM 4069 C CA . GLU A 1 540 ? -7.908 17.921 -35.358 1.00 81.62 540 GLU A CA 1
ATOM 4070 C C . GLU A 1 540 ? -6.648 17.621 -34.545 1.00 81.62 540 GLU A C 1
ATOM 4072 O O . GLU A 1 540 ? -5.804 18.497 -34.329 1.00 81.62 540 GLU A O 1
ATOM 4077 N N . GLU A 1 541 ? -6.530 16.377 -34.091 1.00 79.62 541 GLU A N 1
ATOM 4078 C CA . GLU A 1 541 ? -5.397 15.863 -33.325 1.00 79.62 541 GLU A CA 1
ATOM 4079 C C . GLU A 1 541 ? -4.559 14.956 -34.232 1.00 79.62 541 GLU A C 1
ATOM 4081 O O . GLU A 1 541 ? -5.026 13.909 -34.686 1.00 79.62 541 GLU A O 1
ATOM 4086 N N . PHE A 1 542 ? -3.310 15.343 -34.496 1.00 73.31 542 PHE A N 1
ATOM 4087 C CA . PHE A 1 542 ? -2.455 14.630 -35.444 1.00 73.31 542 PHE A CA 1
ATOM 4088 C C . PHE A 1 542 ? -1.493 13.643 -34.764 1.00 73.31 542 PHE A C 1
ATOM 4090 O O . PHE A 1 542 ? -0.912 13.915 -33.706 1.00 73.31 542 PHE A O 1
ATOM 4097 N N . GLY A 1 543 ? -1.269 12.506 -35.421 1.00 61.81 543 GLY A N 1
ATOM 4098 C CA . GLY A 1 543 ? -0.369 11.435 -35.000 1.00 61.81 543 GLY A CA 1
ATOM 4099 C C . GLY A 1 543 ? 0.429 10.816 -36.152 1.00 61.81 543 GLY A C 1
ATOM 4100 O O . GLY A 1 543 ? 0.346 11.242 -37.303 1.00 61.81 543 GLY A O 1
ATOM 4101 N N . GLY A 1 544 ? 1.214 9.793 -35.819 1.00 60.56 544 GLY A N 1
ATOM 4102 C CA . GLY A 1 544 ? 2.031 9.031 -36.764 1.00 60.56 544 GLY A CA 1
ATOM 4103 C C . GLY A 1 544 ? 3.452 9.563 -36.992 1.00 60.56 544 GLY A C 1
ATOM 4104 O O . GLY A 1 544 ? 3.793 10.695 -36.637 1.00 60.56 544 GLY A O 1
ATOM 4105 N N . VAL A 1 545 ? 4.315 8.713 -37.560 1.00 49.84 545 VAL A N 1
ATOM 4106 C CA . VAL A 1 545 ? 5.769 8.964 -37.658 1.00 49.84 545 VAL A CA 1
ATOM 4107 C C . VAL A 1 545 ? 6.121 10.076 -38.656 1.00 49.84 545 VAL A C 1
ATOM 4109 O O . VAL A 1 545 ? 7.114 10.777 -38.469 1.00 49.84 545 VAL A O 1
ATOM 4112 N N . LEU A 1 546 ? 5.296 10.291 -39.689 1.00 51.19 546 LEU A N 1
ATOM 4113 C CA . LEU A 1 546 ? 5.498 11.350 -40.688 1.00 51.19 546 LEU A CA 1
ATOM 4114 C C . LEU A 1 546 ? 4.892 12.707 -40.290 1.00 51.19 546 LEU A C 1
ATOM 4116 O O . LEU A 1 546 ? 4.955 13.646 -41.084 1.00 51.19 546 LEU A O 1
ATOM 4120 N N . TYR A 1 547 ? 4.350 12.855 -39.076 1.00 60.19 547 TYR A N 1
ATOM 4121 C CA . TYR A 1 547 ? 3.753 14.114 -38.613 1.00 60.19 547 TYR A CA 1
ATOM 4122 C C . TYR A 1 547 ? 4.684 15.328 -38.799 1.00 60.19 547 TYR A C 1
ATOM 4124 O O . TYR A 1 547 ? 4.312 16.322 -39.425 1.00 60.19 547 TYR A O 1
ATOM 4132 N N . THR A 1 548 ? 5.912 15.233 -38.281 1.00 53.66 548 THR A N 1
ATOM 4133 C CA . THR A 1 548 ? 6.890 16.329 -38.287 1.00 53.66 548 THR A CA 1
ATOM 4134 C C . THR A 1 548 ? 7.282 16.779 -39.706 1.00 53.66 548 THR A C 1
ATOM 4136 O O . THR A 1 548 ? 7.205 17.982 -39.963 1.00 53.66 548 THR A O 1
ATOM 4139 N N . PRO A 1 549 ? 7.653 15.887 -40.655 1.00 53.75 549 PRO A N 1
ATOM 4140 C CA . PRO A 1 549 ? 7.931 16.309 -42.030 1.00 53.75 549 PRO A CA 1
ATOM 4141 C C . PRO A 1 549 ? 6.689 16.819 -42.784 1.00 53.75 549 PRO A C 1
ATOM 4143 O O . PRO A 1 549 ? 6.805 17.816 -43.495 1.00 53.75 549 PRO A O 1
ATOM 4146 N N . LEU A 1 550 ? 5.502 16.218 -42.613 1.00 54.81 550 LEU A N 1
ATOM 4147 C CA . LEU A 1 550 ? 4.287 16.652 -43.328 1.00 54.81 550 LEU A CA 1
ATOM 4148 C C . LEU A 1 550 ? 3.787 18.033 -42.878 1.00 54.81 550 LEU A C 1
ATOM 4150 O O . LEU A 1 550 ? 3.475 18.880 -43.714 1.00 54.81 550 LEU A O 1
ATOM 4154 N N . MET A 1 551 ? 3.740 18.295 -41.571 1.00 60.28 551 MET A N 1
ATOM 4155 C CA . MET A 1 551 ? 3.182 19.551 -41.052 1.00 60.28 551 MET A CA 1
ATOM 4156 C C . MET A 1 551 ? 4.213 20.681 -40.964 1.00 60.28 551 MET A C 1
ATOM 4158 O O . MET A 1 551 ? 3.842 21.843 -41.127 1.00 60.28 551 MET A O 1
ATOM 4162 N N . GLY A 1 552 ? 5.495 20.357 -40.757 1.00 54.03 552 GLY A N 1
ATOM 4163 C CA . GLY A 1 552 ? 6.573 21.343 -40.653 1.00 54.03 552 GLY A CA 1
ATOM 4164 C C . GLY A 1 552 ? 7.175 21.777 -41.994 1.00 54.03 552 GLY A C 1
ATOM 4165 O O . GLY A 1 552 ? 7.448 22.960 -42.174 1.00 54.03 552 GLY A O 1
ATOM 4166 N N . TRP A 1 553 ? 7.383 20.852 -42.940 1.00 39.22 553 TRP A N 1
ATOM 4167 C CA . TRP A 1 553 ? 8.162 21.131 -44.161 1.00 39.22 553 TRP A CA 1
ATOM 4168 C C . TRP A 1 553 ? 7.299 21.502 -45.379 1.00 39.22 553 TRP A C 1
ATOM 4170 O O . TRP A 1 553 ? 7.758 22.235 -46.251 1.00 39.22 553 TRP A O 1
ATOM 4180 N N . LEU A 1 554 ? 6.036 21.053 -45.426 1.00 49.78 554 LEU A N 1
ATOM 4181 C CA . LEU A 1 554 ? 5.106 21.284 -46.548 1.00 49.78 554 LEU A CA 1
ATOM 4182 C C . LEU A 1 554 ? 4.054 22.385 -46.290 1.00 49.78 554 LEU A C 1
ATOM 4184 O O . LEU A 1 554 ? 3.222 22.662 -47.155 1.00 49.78 554 LEU A O 1
ATOM 4188 N N . GLY A 1 555 ? 4.070 23.026 -45.115 1.00 53.00 555 GLY A N 1
ATOM 4189 C CA . GLY A 1 555 ? 3.212 24.182 -44.809 1.00 53.00 555 GLY A CA 1
ATOM 4190 C C . GLY A 1 555 ? 1.706 23.885 -44.725 1.00 53.00 555 GLY A C 1
ATOM 4191 O O . GLY A 1 555 ? 0.891 24.785 -44.934 1.00 53.00 555 GLY A O 1
ATOM 4192 N N . MET A 1 556 ? 1.313 22.638 -44.438 1.00 61.12 556 MET A N 1
ATOM 4193 C CA . MET A 1 556 ? -0.097 22.220 -44.429 1.00 61.12 556 MET A CA 1
ATOM 4194 C C . MET A 1 556 ? -0.931 22.866 -43.307 1.00 61.12 556 MET A C 1
ATOM 4196 O O . MET A 1 556 ? -2.086 23.213 -43.544 1.00 61.12 556 MET A O 1
ATOM 4200 N N . GLY A 1 557 ? -0.358 23.100 -42.119 1.00 63.97 557 GLY A N 1
ATOM 4201 C CA . GLY A 1 557 ? -1.129 23.492 -40.928 1.00 63.97 557 GLY A CA 1
ATOM 4202 C C . GLY A 1 557 ? -1.964 24.774 -41.069 1.00 63.97 557 GLY A C 1
ATOM 4203 O O . GLY A 1 557 ? -3.126 24.795 -40.667 1.00 63.97 557 GLY A O 1
ATOM 4204 N N . ALA A 1 558 ? -1.424 25.823 -41.698 1.00 65.31 558 ALA A N 1
ATOM 4205 C CA . ALA A 1 558 ? -2.169 27.069 -41.919 1.00 65.31 558 ALA A CA 1
ATOM 4206 C C . ALA A 1 558 ? -3.340 26.886 -42.905 1.00 65.31 558 ALA A C 1
ATOM 4208 O O . ALA A 1 558 ? -4.410 27.456 -42.713 1.00 65.31 558 ALA A O 1
ATOM 4209 N N . LYS A 1 559 ? -3.165 26.044 -43.934 1.00 67.00 559 LYS A N 1
ATOM 4210 C CA . LYS A 1 559 ? -4.223 25.739 -44.909 1.00 67.00 559 LYS A CA 1
ATOM 4211 C C . LYS A 1 559 ? -5.349 24.924 -44.270 1.00 67.00 559 LYS A C 1
ATOM 4213 O O . LYS A 1 559 ? -6.515 25.234 -44.497 1.00 67.00 559 LYS A O 1
ATOM 4218 N N . THR A 1 560 ? -5.009 23.941 -43.433 1.00 70.62 560 THR A N 1
ATOM 4219 C CA . THR A 1 560 ? -5.994 23.144 -42.687 1.00 70.62 560 THR A CA 1
ATOM 4220 C C . THR A 1 560 ? -6.820 24.013 -41.737 1.00 70.62 560 THR A C 1
ATOM 4222 O O . THR A 1 560 ? -8.045 23.928 -41.763 1.00 70.62 560 THR A O 1
ATOM 4225 N N . LYS A 1 561 ? -6.182 24.909 -40.966 1.00 76.88 561 LYS A N 1
ATOM 4226 C CA . LYS A 1 561 ? -6.890 25.815 -40.044 1.00 76.88 561 LYS A CA 1
ATOM 4227 C C . LYS A 1 561 ? -7.893 26.720 -40.768 1.00 76.88 561 LYS A C 1
ATOM 4229 O O . LYS A 1 561 ? -9.044 26.798 -40.349 1.00 76.88 561 LYS A O 1
ATOM 4234 N N . ASN A 1 562 ? -7.498 27.326 -41.890 1.00 77.94 562 ASN A N 1
ATOM 4235 C CA . ASN A 1 562 ? -8.399 28.162 -42.692 1.00 77.94 562 ASN A CA 1
ATOM 4236 C C . ASN A 1 562 ? -9.594 27.361 -43.251 1.00 77.94 562 ASN A C 1
ATOM 4238 O O . ASN A 1 562 ? -10.706 27.879 -43.321 1.00 77.94 562 ASN A O 1
ATOM 4242 N N . GLY A 1 563 ? -9.382 26.091 -43.622 1.00 77.25 563 GLY A N 1
ATOM 4243 C CA . GLY A 1 563 ? -10.461 25.190 -44.039 1.00 77.25 563 GLY A CA 1
ATOM 4244 C C . GLY A 1 563 ? -11.465 24.899 -42.918 1.00 77.25 563 GLY A C 1
ATOM 4245 O O . GLY A 1 563 ? -12.668 24.869 -43.166 1.00 77.25 563 GLY A O 1
ATOM 4246 N N . PHE A 1 564 ? -10.992 24.747 -41.677 1.00 83.56 564 PHE A N 1
ATOM 4247 C CA . PHE A 1 564 ? -11.860 24.519 -40.516 1.00 83.56 564 PHE A CA 1
ATOM 4248 C C . PHE A 1 564 ? -12.680 25.761 -40.167 1.00 83.56 564 PHE A C 1
ATOM 4250 O O . PHE A 1 564 ? -13.877 25.651 -39.917 1.00 83.56 564 PHE A O 1
ATOM 4257 N N . GLU A 1 565 ? -12.068 26.946 -40.219 1.00 84.44 565 GLU A N 1
ATOM 4258 C CA . GLU A 1 565 ? -12.769 28.219 -40.008 1.00 84.44 565 GLU A CA 1
ATOM 4259 C C . GLU A 1 565 ? -13.868 28.431 -41.063 1.00 84.44 565 GLU A C 1
ATOM 4261 O O . GLU A 1 565 ? -14.991 28.791 -40.711 1.00 84.44 565 GLU A O 1
ATOM 4266 N N . ALA A 1 566 ? -13.595 28.118 -42.335 1.00 83.75 566 ALA A N 1
ATOM 4267 C CA . ALA A 1 566 ? -14.601 28.151 -43.396 1.00 83.75 566 ALA A CA 1
ATOM 4268 C C . ALA A 1 566 ? -15.739 27.133 -43.173 1.00 83.75 566 ALA A C 1
ATOM 4270 O O . ALA A 1 566 ? -16.907 27.474 -43.365 1.00 83.75 566 ALA A O 1
ATOM 4271 N N . PHE A 1 567 ? -15.429 25.909 -42.723 1.00 87.50 567 PHE A N 1
ATOM 4272 C CA . PHE A 1 567 ? -16.454 24.902 -42.419 1.00 87.50 567 PHE A CA 1
ATOM 4273 C C . PHE A 1 567 ? -17.358 25.328 -41.258 1.00 87.50 567 PHE A C 1
ATOM 4275 O O . PHE A 1 567 ? -18.581 25.245 -41.350 1.00 87.50 567 PHE A O 1
ATOM 4282 N N . ASN A 1 568 ? -16.759 25.858 -40.192 1.00 91.12 568 ASN A N 1
ATOM 4283 C CA . ASN A 1 568 ? -17.464 26.339 -39.009 1.00 91.12 568 ASN A CA 1
ATOM 4284 C C . ASN A 1 568 ? -18.446 27.470 -39.350 1.00 91.12 568 ASN A C 1
ATOM 4286 O O . ASN A 1 568 ? -19.563 27.487 -38.837 1.00 91.12 568 ASN A O 1
ATOM 4290 N N . GLN A 1 569 ? -18.067 28.385 -40.250 1.00 90.88 569 GLN A N 1
ATOM 4291 C CA . GLN A 1 569 ? -18.956 29.447 -40.737 1.00 90.88 569 GLN A CA 1
ATOM 4292 C C . GLN A 1 569 ? -20.126 28.906 -41.574 1.00 90.88 569 GLN A C 1
ATOM 4294 O O . GLN A 1 569 ? -21.238 29.432 -41.483 1.00 90.88 569 GLN A O 1
ATOM 4299 N N . ALA A 1 570 ? -19.910 27.839 -42.352 1.00 90.38 570 ALA A N 1
ATOM 4300 C CA . ALA A 1 570 ? -20.972 27.168 -43.099 1.00 90.38 570 ALA A CA 1
ATOM 4301 C C . ALA A 1 570 ? -21.973 26.479 -42.148 1.00 90.38 570 ALA A C 1
ATOM 4303 O O . ALA A 1 570 ? -23.178 26.715 -42.261 1.00 90.38 570 ALA A O 1
ATOM 4304 N N . ILE A 1 571 ? -21.480 25.731 -41.147 1.00 92.50 571 ILE A N 1
ATOM 4305 C CA . ILE A 1 571 ? -22.314 25.111 -40.097 1.00 92.50 571 ILE A CA 1
ATOM 4306 C C . ILE A 1 571 ? -23.108 26.183 -39.340 1.00 92.50 571 ILE A C 1
ATOM 4308 O O . ILE A 1 571 ? -24.321 26.041 -39.192 1.00 92.50 571 ILE A O 1
ATOM 4312 N N . LYS A 1 572 ? -22.457 27.274 -38.906 1.00 94.00 572 LYS A N 1
ATOM 4313 C CA . LYS A 1 572 ? -23.113 28.403 -38.224 1.00 94.00 572 LYS A CA 1
ATOM 4314 C C . LYS A 1 572 ? -24.252 28.969 -39.065 1.00 94.00 572 LYS A C 1
ATOM 4316 O O . LYS A 1 572 ? -25.384 29.035 -38.596 1.00 94.00 572 LYS A O 1
ATOM 4321 N N . SER A 1 573 ? -23.959 29.328 -40.315 1.00 93.38 573 SER A N 1
ATOM 4322 C CA . SER A 1 573 ? -24.934 29.932 -41.228 1.00 93.38 573 SER A CA 1
ATOM 4323 C C . SER A 1 573 ? -26.148 29.025 -41.430 1.00 93.38 573 SER A C 1
ATOM 4325 O O . SER A 1 573 ? -27.281 29.504 -41.389 1.00 93.38 573 SER A O 1
ATOM 4327 N N . ARG A 1 574 ? -25.922 27.714 -41.591 1.00 94.31 574 ARG A N 1
ATOM 4328 C CA . ARG A 1 574 ? -26.988 26.730 -41.790 1.00 94.31 574 ARG A CA 1
ATOM 4329 C C . ARG A 1 574 ? -27.800 26.479 -40.519 1.00 94.31 574 ARG A C 1
ATOM 4331 O O . ARG A 1 574 ? -29.024 26.493 -40.585 1.00 94.31 574 ARG A O 1
ATOM 4338 N N . ALA A 1 575 ? -27.157 26.301 -39.369 1.00 94.50 575 ALA A N 1
ATOM 4339 C CA . ALA A 1 575 ? -27.850 26.093 -38.098 1.00 94.50 575 ALA A CA 1
ATOM 4340 C C . ALA A 1 575 ? -28.677 27.319 -37.678 1.00 94.50 575 ALA A C 1
ATOM 4342 O O . ALA A 1 575 ? -29.813 27.165 -37.240 1.00 94.50 575 ALA A O 1
ATOM 4343 N N . GLU A 1 576 ? -28.169 28.536 -37.893 1.00 94.88 576 GLU A N 1
ATOM 4344 C CA . GLU A 1 576 ? -28.916 29.776 -37.644 1.00 94.88 576 GLU A CA 1
ATOM 4345 C C . GLU A 1 576 ? -30.031 30.008 -38.677 1.00 94.88 576 GLU A C 1
ATOM 4347 O O . GLU A 1 576 ? -31.031 30.651 -38.376 1.00 94.88 576 GLU A O 1
ATOM 4352 N N . GLU A 1 577 ? -29.906 29.522 -39.916 1.00 93.69 577 GLU A N 1
ATOM 4353 C CA . GLU A 1 577 ? -31.022 29.487 -40.876 1.00 93.69 577 GLU A CA 1
ATOM 4354 C C . GLU A 1 577 ? -32.128 28.521 -40.422 1.00 93.69 577 GLU A C 1
ATOM 4356 O O . GLU A 1 577 ? -33.298 28.898 -40.426 1.00 93.69 577 GLU A O 1
ATOM 4361 N N . VAL A 1 578 ? -31.763 27.304 -40.002 1.00 92.50 578 VAL A N 1
ATOM 4362 C CA . VAL A 1 578 ? -32.707 26.280 -39.524 1.00 92.50 578 VAL A CA 1
ATOM 4363 C C . VAL A 1 578 ? -33.397 26.722 -38.231 1.00 92.50 578 VAL A C 1
ATOM 4365 O O . VAL A 1 578 ? -34.606 26.582 -38.131 1.00 92.50 578 VAL A O 1
ATOM 4368 N N . ALA A 1 579 ? -32.681 27.338 -37.286 1.00 90.38 579 ALA A N 1
ATOM 4369 C CA . ALA A 1 579 ? -33.256 27.847 -36.034 1.00 90.38 579 ALA A CA 1
ATOM 4370 C C . ALA A 1 579 ? -34.194 29.064 -36.202 1.00 90.38 579 ALA A C 1
ATOM 4372 O O . ALA A 1 579 ? -34.867 29.452 -35.249 1.00 90.38 579 ALA A O 1
ATOM 4373 N N . ARG A 1 580 ? -34.230 29.692 -37.389 1.00 86.56 580 ARG A N 1
ATOM 4374 C CA . ARG A 1 580 ? -35.137 30.811 -37.726 1.00 86.56 580 ARG A CA 1
ATOM 4375 C C . ARG A 1 580 ? -36.389 30.377 -38.500 1.00 86.56 580 ARG A C 1
ATOM 4377 O O . ARG A 1 580 ? -37.196 31.245 -38.838 1.00 86.56 580 ARG A O 1
ATOM 4384 N N . LYS A 1 581 ? -36.521 29.089 -38.825 1.00 69.25 581 LYS A N 1
ATOM 4385 C CA . LYS A 1 581 ? -37.643 28.495 -39.567 1.00 69.25 581 LYS A CA 1
ATOM 4386 C C . LYS A 1 581 ? -38.546 27.685 -38.643 1.00 69.25 581 LYS A C 1
ATOM 4388 O O . LYS A 1 581 ? -39.763 27.709 -38.921 1.00 69.25 581 LYS A O 1
#

pLDDT: mean 80.48, std 20.07, range [21.59, 98.62]

Organism: Pseudozyma antarctica (NCBI:txid84753)

Radius of gyration: 29.7 Å; chains: 1; bounding box: 78×56×87 Å